Protein AF-0000000074124906 (afdb_homodimer)

Solvent-accessible surface area (backbone atoms only — not comparable to full-atom values): 36171 Å² total; per-residue (Å²): 140,87,78,86,84,86,84,77,91,94,83,90,84,84,79,72,79,90,70,75,90,71,77,74,90,73,78,71,85,74,73,76,68,73,76,69,72,68,72,68,65,70,66,69,68,59,75,64,69,74,79,54,49,73,33,48,33,34,33,42,28,46,48,58,81,84,43,56,68,44,54,49,46,40,61,74,26,43,55,65,46,53,48,77,84,44,32,47,65,31,39,38,28,36,50,30,90,56,56,68,69,59,51,49,51,49,50,54,52,29,71,74,65,67,37,62,42,75,36,64,91,33,62,69,47,80,83,37,41,29,59,50,51,46,52,50,35,31,48,42,58,74,45,38,47,49,50,32,37,36,43,31,36,62,34,40,43,47,42,46,50,58,54,53,47,46,52,68,71,39,40,88,79,52,67,43,71,34,26,39,36,22,31,57,47,29,57,46,67,62,40,79,59,72,97,62,40,47,88,79,71,67,59,45,59,34,42,40,45,18,39,32,63,29,31,36,36,33,16,40,54,48,36,42,54,44,41,76,41,46,88,58,33,54,78,45,58,51,40,33,55,30,48,21,38,60,49,56,27,39,60,59,47,74,42,70,34,62,34,38,32,21,51,101,57,53,41,55,36,51,64,75,47,42,33,40,16,80,39,50,70,67,51,42,49,50,29,42,51,27,30,74,74,71,69,30,46,36,92,63,71,41,77,70,52,60,21,46,63,70,38,82,89,47,49,24,75,66,15,64,58,65,35,89,87,29,92,135,86,82,84,79,70,85,84,84,86,78,90,86,78,94,80,87,93,80,75,86,77,77,70,89,71,75,74,85,77,74,79,74,72,80,68,74,69,71,69,63,72,66,69,69,59,77,63,68,74,77,53,51,72,33,46,34,35,33,41,28,46,49,58,79,82,44,56,68,45,56,49,45,40,61,74,26,44,55,64,47,54,47,77,84,44,32,48,65,30,40,39,28,35,50,30,92,55,55,68,69,58,52,50,51,49,50,53,51,30,73,72,65,68,36,62,42,74,37,62,90,32,60,70,46,78,84,37,40,28,59,50,49,45,51,50,36,31,49,42,58,73,46,39,48,50,50,31,37,36,43,31,35,62,35,40,44,46,41,47,50,58,54,50,47,47,51,67,71,38,38,87,78,51,66,42,70,32,27,40,37,23,31,57,48,29,58,46,67,62,40,77,58,71,98,62,41,45,88,80,70,69,57,46,59,33,42,40,44,17,38,30,61,29,32,38,34,33,16,40,54,47,37,42,55,43,40,76,42,46,89,59,32,54,79,47,57,50,40,32,56,30,48,20,39,60,49,56,26,40,60,58,47,74,42,70,34,63,35,37,33,20,52,101,56,51,43,56,36,51,66,73,47,41,31,39,16,81,38,51,69,66,51,41,50,51,29,42,52,28,29,74,73,70,68,30,45,36,91,63,70,41,78,71,50,60,22,45,62,69,39,82,90,47,49,23,74,67,14,64,58,64,34,90,88,29,92

Organism: Ciona intestinalis (NCBI:txid7719)

Structure (mmCIF, N/CA/C/O backbone):
data_AF-0000000074124906-model_v1
#
loop_
_entity.id
_entity.type
_entity.pdbx_description
1 polymer Hexosyltransferase
#
loop_
_atom_site.group_PDB
_atom_site.id
_atom_site.type_symbol
_atom_site.label_atom_id
_atom_site.label_alt_id
_atom_site.label_comp_id
_atom_site.label_asym_id
_atom_site.label_entity_id
_atom_site.label_seq_id
_atom_site.pdbx_PDB_ins_code
_atom_site.Cartn_x
_atom_site.Cartn_y
_atom_site.Cartn_z
_atom_site.occupancy
_atom_site.B_iso_or_equiv
_atom_site.auth_seq_id
_atom_site.auth_comp_id
_atom_site.auth_asym_id
_atom_site.auth_atom_id
_atom_site.pdbx_PDB_model_num
ATOM 1 N N . MET A 1 1 ? -68.688 7.5 -0.912 1 20.42 1 MET A N 1
AT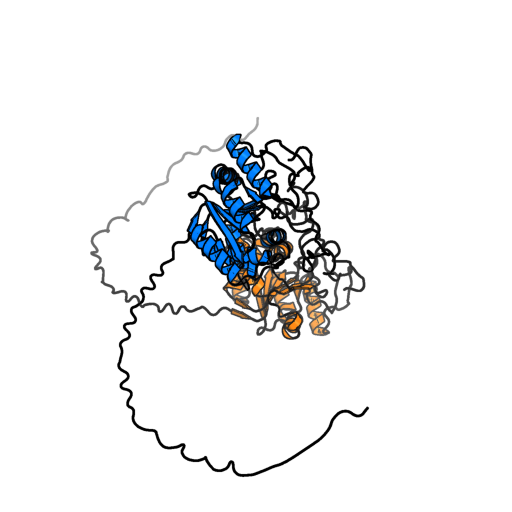OM 2 C CA . MET A 1 1 ? -69.25 8.539 -1.762 1 20.42 1 MET A CA 1
ATOM 3 C C . MET A 1 1 ? -68.312 8.898 -2.902 1 20.42 1 MET A C 1
ATOM 5 O O . MET A 1 1 ? -67.125 9.156 -2.678 1 20.42 1 MET A O 1
ATOM 9 N N . LEU A 1 2 ? -68.812 8.727 -4.062 1 21.31 2 LEU A N 1
ATOM 10 C CA . LEU A 1 2 ? -68.875 8.328 -5.461 1 21.31 2 LEU A CA 1
ATOM 11 C C . LEU A 1 2 ? -68.312 9.414 -6.379 1 21.31 2 LEU A C 1
ATOM 13 O O . LEU A 1 2 ? -68.938 10.484 -6.508 1 21.31 2 LEU A O 1
ATOM 17 N N . CYS A 1 3 ? -66.938 9.516 -6.348 1 18.94 3 CYS A N 1
ATOM 18 C CA . CYS A 1 3 ? -66 10.383 -7.035 1 18.94 3 CYS A CA 1
ATOM 19 C C . CYS A 1 3 ? -66.375 10.602 -8.484 1 18.94 3 CYS A C 1
ATOM 21 O O . CYS A 1 3 ? -66.875 9.68 -9.141 1 18.94 3 CYS A O 1
ATOM 23 N N . LYS A 1 4 ? -66 11.797 -8.844 1 18.3 4 LYS A N 1
ATOM 24 C CA . LYS A 1 4 ? -66.188 12.719 -9.961 1 18.3 4 LYS A CA 1
ATOM 25 C C . LYS A 1 4 ? -65.938 12.016 -11.297 1 18.3 4 LYS A C 1
ATOM 27 O O . LYS A 1 4 ? -65 11.227 -11.453 1 18.3 4 LYS A O 1
ATOM 32 N N . ARG A 1 5 ? -66.5 12.539 -12.281 1 16.42 5 ARG A N 1
ATOM 33 C CA . ARG A 1 5 ? -67.312 12.422 -13.492 1 16.42 5 ARG A CA 1
ATOM 34 C C . ARG A 1 5 ? -66.438 12.094 -14.703 1 16.42 5 ARG A C 1
ATOM 36 O O . ARG A 1 5 ? -65.188 12.273 -14.664 1 16.42 5 ARG A O 1
ATOM 43 N N . ARG A 1 6 ? -66.875 12.586 -15.82 1 16.3 6 ARG A N 1
ATOM 44 C CA . ARG A 1 6 ? -67.375 12.07 -17.078 1 16.3 6 ARG A CA 1
ATOM 45 C C . ARG A 1 6 ? -66.312 12.164 -18.172 1 16.3 6 ARG A C 1
ATOM 47 O O . ARG A 1 6 ? -65.375 12.984 -18.094 1 16.3 6 ARG A O 1
ATOM 54 N N . LEU A 1 7 ? -66.562 11.789 -19.375 1 16.41 7 LEU A N 1
ATOM 55 C CA . LEU A 1 7 ? -66.312 10.922 -20.516 1 16.41 7 LEU A CA 1
ATOM 56 C C . LEU A 1 7 ? -65.562 11.695 -21.609 1 16.41 7 LEU A C 1
ATOM 58 O O . LEU A 1 7 ? -65.375 12.898 -21.484 1 16.41 7 LEU A O 1
ATOM 62 N N . LYS A 1 8 ? -66.188 11.812 -22.734 1 17.44 8 LYS A N 1
ATOM 63 C CA . LYS A 1 8 ? -65.812 11.469 -24.109 1 17.44 8 LYS A CA 1
ATOM 64 C C . LYS A 1 8 ? -65.25 12.672 -24.828 1 17.44 8 LYS A C 1
ATOM 66 O O . LYS A 1 8 ? -64.25 12.547 -25.547 1 17.44 8 LYS A O 1
ATOM 71 N N . ALA A 1 9 ? -65.812 13.984 -25.453 1 16.67 9 ALA A N 1
ATOM 72 C CA . ALA A 1 9 ? -66.312 13.711 -26.797 1 16.67 9 ALA A CA 1
ATOM 73 C C . ALA A 1 9 ? -65.25 13.953 -27.844 1 16.67 9 ALA A C 1
ATOM 75 O O . ALA A 1 9 ? -64.188 14.562 -27.531 1 16.67 9 ALA A O 1
ATOM 76 N N . VAL A 1 10 ? -65.438 14.883 -29.062 1 17.48 10 VAL A N 1
ATOM 77 C CA . VAL A 1 10 ? -65.688 14.648 -30.484 1 17.48 10 VAL A CA 1
ATOM 78 C C . VAL A 1 10 ? -64.438 14.961 -31.297 1 17.48 10 VAL A C 1
ATOM 80 O O . VAL A 1 10 ? -63.594 15.742 -30.875 1 17.48 10 VAL A O 1
ATOM 83 N N . LEU A 1 11 ? -64.375 14.688 -32.781 1 17.28 11 LEU A N 1
ATOM 84 C CA . LEU A 1 11 ? -63.812 14.016 -33.969 1 17.28 11 LEU A CA 1
ATOM 85 C C . LEU A 1 11 ? -62.969 14.953 -34.812 1 17.28 11 LEU A C 1
ATOM 87 O O . LEU A 1 11 ? -61.906 14.555 -35.312 1 17.28 11 LEU A O 1
ATOM 91 N N . ASN A 1 12 ? -63.438 16.266 -35.25 1 16.58 12 ASN A N 1
ATOM 92 C CA . ASN A 1 12 ? -63.594 16.344 -36.688 1 16.58 12 ASN A CA 1
ATOM 93 C C . ASN A 1 12 ? -62.25 16.594 -37.375 1 16.58 12 ASN A C 1
ATOM 95 O O . ASN A 1 12 ? -61.281 16.984 -36.75 1 16.58 12 ASN A O 1
ATOM 99 N N . THR A 1 13 ? -62.188 17.484 -38.656 1 16.84 13 THR A N 1
ATOM 100 C CA . THR A 1 13 ? -62.062 17.359 -40.125 1 16.84 13 THR A CA 1
ATOM 101 C C . THR A 1 13 ? -60.656 17.781 -40.562 1 16.84 13 THR A C 1
ATOM 103 O O . THR A 1 13 ? -60 17.094 -41.344 1 16.84 13 THR A O 1
ATOM 106 N N . ARG A 1 14 ? -60.25 19.141 -40.781 1 17.38 14 ARG A N 1
ATOM 107 C CA . ARG A 1 14 ? -59.906 19.75 -42.062 1 17.38 14 ARG A CA 1
ATOM 108 C C . ARG A 1 14 ? -58.406 19.812 -42.25 1 17.38 14 ARG A C 1
ATOM 110 O O . ARG A 1 14 ? -57.812 20.891 -42.219 1 17.38 14 ARG A O 1
ATOM 117 N N . VAL A 1 15 ? -57.562 19.016 -41.594 1 20.28 15 VAL A N 1
ATOM 118 C CA . VAL A 1 15 ? -56.156 19.375 -41.469 1 20.28 15 VAL A CA 1
ATOM 119 C C . VAL A 1 15 ? -55.406 19.047 -42.75 1 20.28 15 VAL A C 1
ATOM 121 O O . VAL A 1 15 ? -54.188 18.844 -42.719 1 20.28 15 VAL A O 1
ATOM 124 N N . PHE A 1 16 ? -56.094 19.016 -43.906 1 18.08 16 PHE A N 1
ATOM 125 C CA . PHE A 1 16 ? -55.531 18.219 -45 1 18.08 16 PHE A CA 1
ATOM 126 C C . PHE A 1 16 ? -54.156 18.703 -45.375 1 18.08 16 PHE A C 1
ATOM 128 O O . PHE A 1 16 ? -53.219 17.922 -45.438 1 18.08 16 PHE A O 1
ATOM 135 N N . LYS A 1 17 ? -54 19.594 -46.531 1 17.95 17 LYS A N 1
ATOM 136 C CA . LYS A 1 17 ? -53.406 19.359 -47.844 1 17.95 17 LYS A CA 1
ATOM 137 C C . LYS A 1 17 ? -51.969 19.875 -47.906 1 17.95 17 LYS A C 1
ATOM 139 O O . LYS A 1 17 ? -51.375 19.953 -48.969 1 17.95 17 LYS A O 1
ATOM 144 N N . LEU A 1 18 ? -51.312 20.375 -46.812 1 20.62 18 LEU A N 1
ATOM 145 C CA . LEU A 1 18 ? -50.25 21.328 -47.125 1 20.62 18 LEU A CA 1
ATOM 146 C C . LEU A 1 18 ? -49.031 20.625 -47.688 1 20.62 18 LEU A C 1
ATOM 148 O O . LEU A 1 18 ? -48.062 20.359 -46.938 1 20.62 18 LEU A O 1
ATOM 152 N N . VAL A 1 19 ? -49.188 19.578 -48.562 1 20.02 19 VAL A N 1
ATOM 153 C CA . VAL A 1 19 ? -48.125 18.625 -48.875 1 20.02 19 VAL A CA 1
ATOM 154 C C . VAL A 1 19 ? -46.969 19.344 -49.531 1 20.02 19 VAL A C 1
ATOM 156 O O . VAL A 1 19 ? -45.812 19.109 -49.156 1 20.02 19 VAL A O 1
ATOM 159 N N . THR A 1 20 ? -47.156 20.016 -50.719 1 20.14 20 THR A N 1
ATOM 160 C CA . THR A 1 20 ? -46.406 19.594 -51.906 1 20.14 20 THR A CA 1
ATOM 161 C C . THR A 1 20 ? -45.062 20.297 -51.969 1 20.14 20 THR A C 1
ATOM 163 O O . THR A 1 20 ? -44.125 19.812 -52.656 1 20.14 20 THR A O 1
ATOM 166 N N . ALA A 1 21 ? -44.844 21.562 -51.531 1 21.53 21 ALA A N 1
ATOM 167 C CA . ALA A 1 21 ? -44 22.438 -52.375 1 21.53 21 ALA A CA 1
ATOM 168 C C . ALA A 1 21 ? -42.531 22.141 -52.125 1 21.53 21 ALA A C 1
ATOM 170 O O . ALA A 1 21 ? -41.906 22.703 -51.25 1 21.53 21 ALA A O 1
ATOM 171 N N . VAL A 1 22 ? -42 20.891 -52.031 1 22.55 22 VAL A N 1
ATOM 172 C CA . VAL A 1 22 ? -40.688 20.547 -51.5 1 22.55 22 VAL A CA 1
ATOM 173 C C . VAL A 1 22 ? -39.625 20.984 -52.531 1 22.55 22 VAL A C 1
ATOM 175 O O . VAL A 1 22 ? -38.469 21.219 -52.156 1 22.55 22 VAL A O 1
ATOM 178 N N . LEU A 1 23 ? -39.906 21 -53.875 1 21.53 23 LEU A N 1
ATOM 179 C CA . LEU A 1 23 ? -38.875 20.359 -54.656 1 21.53 23 LEU A CA 1
ATOM 180 C C . LEU A 1 23 ? -37.656 21.266 -54.812 1 21.53 23 LEU A C 1
ATOM 182 O O . LEU A 1 23 ? -36.531 20.797 -54.688 1 21.53 23 LEU A O 1
ATOM 186 N N . LEU A 1 24 ? -37.781 22.5 -55.438 1 21.61 24 LEU A N 1
ATOM 187 C CA . LEU A 1 24 ? -36.969 22.766 -56.594 1 21.61 24 LEU A CA 1
ATOM 188 C C . LEU A 1 24 ? -35.594 23.297 -56.188 1 21.61 24 LEU A C 1
ATOM 190 O O . LEU A 1 24 ? -34.688 23.391 -57 1 21.61 24 LEU A O 1
ATOM 194 N N . PHE A 1 25 ? -35.406 23.969 -55.031 1 23.41 25 PHE A N 1
ATOM 195 C CA . PHE A 1 25 ? -34.469 25.078 -55.125 1 23.41 25 PHE A CA 1
ATOM 196 C C . PHE A 1 25 ? -33.031 24.578 -55.125 1 23.41 25 PHE A C 1
ATOM 198 O O . PHE A 1 25 ? -32.469 24.281 -54.094 1 23.41 25 PHE A O 1
ATOM 205 N N . ILE A 1 26 ? -32.562 23.734 -56.094 1 24.17 26 ILE A N 1
ATOM 206 C CA . ILE A 1 26 ? -31.312 23 -56.188 1 24.17 26 ILE A CA 1
ATOM 207 C C . ILE A 1 26 ? -30.141 23.969 -56.281 1 24.17 26 ILE A C 1
ATOM 209 O O . ILE A 1 26 ? -29.062 23.703 -55.781 1 24.17 26 ILE A O 1
ATOM 213 N N . CYS A 1 27 ? -30.375 25.062 -57.125 1 21.28 27 CYS A N 1
ATOM 214 C CA . CYS A 1 27 ? -29.281 25.219 -58.062 1 21.28 27 CYS A CA 1
ATOM 215 C C . CYS A 1 27 ? -27.984 25.625 -57.375 1 21.28 27 CYS A C 1
ATOM 217 O O . CYS A 1 27 ? -26.953 24.969 -57.531 1 21.28 27 CYS A O 1
ATOM 219 N N . CYS A 1 28 ? -27.312 26.766 -57.938 1 24.17 28 CYS A N 1
ATOM 220 C CA . CYS A 1 28 ? -25.984 27.016 -58.5 1 24.17 28 CYS A CA 1
ATOM 221 C C . CYS A 1 28 ? -25.062 27.609 -57.438 1 24.17 28 CYS A C 1
ATOM 223 O O . CYS A 1 28 ? -24 28.125 -57.781 1 24.17 28 CYS A O 1
ATOM 225 N N . VAL A 1 29 ? -25.453 27.875 -56.25 1 26.53 29 VAL A N 1
ATOM 226 C CA . VAL A 1 29 ? -24.625 28.875 -55.594 1 26.53 29 VAL A CA 1
ATOM 227 C C . VAL A 1 29 ? -23.188 28.375 -55.438 1 26.53 29 VAL A C 1
ATOM 229 O O . VAL A 1 29 ? -22.953 27.375 -54.75 1 26.53 29 VAL A O 1
ATOM 232 N N . THR A 1 30 ? -22.375 28.531 -56.594 1 26.19 30 THR A N 1
ATOM 233 C CA . THR A 1 30 ? -20.953 28.281 -56.656 1 26.19 30 THR A CA 1
ATOM 234 C C . THR A 1 30 ? -20.219 29 -55.531 1 26.19 30 THR A C 1
ATOM 236 O O . THR A 1 30 ? -20.188 30.234 -55.469 1 26.19 30 THR A O 1
ATOM 239 N N . VAL A 1 31 ? -20.375 28.562 -54.281 1 27.56 31 VAL A N 1
ATOM 240 C CA . VAL A 1 31 ? -19.719 29.141 -53.125 1 27.56 31 VAL A CA 1
ATOM 241 C C . VAL A 1 31 ? -18.219 29.234 -53.344 1 27.56 31 VAL A C 1
ATOM 243 O O . VAL A 1 31 ? -17.547 28.219 -53.562 1 27.56 31 VAL A O 1
ATOM 246 N N . MET A 1 32 ? -17.859 30.375 -54.125 1 28.25 32 MET A N 1
ATOM 247 C CA . MET A 1 32 ? -16.453 30.766 -54.156 1 28.25 32 MET A CA 1
ATOM 248 C C . MET A 1 32 ? -15.82 30.641 -52.75 1 28.25 32 MET A C 1
ATOM 250 O O . MET A 1 32 ? -16.266 31.297 -51.812 1 28.25 32 MET A O 1
ATOM 254 N N . LEU A 1 33 ? -15.516 29.469 -52.344 1 29.88 33 LEU A N 1
ATOM 255 C CA . LEU A 1 33 ? -14.797 29.219 -51.094 1 29.88 33 LEU A CA 1
ATOM 256 C C . LEU A 1 33 ? -13.469 29.969 -51.094 1 29.88 33 LEU A C 1
ATOM 258 O O . LEU A 1 33 ? -12.641 29.812 -51.969 1 29.88 33 LEU A O 1
ATOM 262 N N . PRO A 1 34 ? -13.586 31.359 -50.812 1 32.06 34 PRO A N 1
ATOM 263 C CA . PRO A 1 34 ? -12.289 32.031 -50.719 1 32.06 34 PRO A CA 1
ATOM 264 C C . PRO A 1 34 ? -11.266 31.203 -49.938 1 32.06 34 PRO A C 1
ATOM 266 O O . PRO A 1 34 ? -11.648 30.406 -49.062 1 32.06 34 PRO A O 1
ATOM 269 N N . ASN A 1 35 ? -10.266 30.766 -50.688 1 31.56 35 ASN A N 1
ATOM 270 C CA . ASN A 1 35 ? -9.055 30.125 -50.188 1 31.56 35 ASN A CA 1
ATOM 271 C C . ASN A 1 35 ? -8.477 30.906 -49 1 31.56 35 ASN A C 1
ATOM 273 O O . ASN A 1 35 ? -7.793 31.906 -49.188 1 31.56 35 ASN A O 1
ATOM 277 N N . ASN A 1 36 ? -9.391 31.375 -48.094 1 30.66 36 ASN A N 1
ATOM 278 C CA . ASN A 1 36 ? -8.695 32.031 -47 1 30.66 36 ASN A CA 1
ATOM 279 C C . ASN A 1 36 ? -7.57 31.141 -46.469 1 30.66 36 ASN A C 1
ATOM 281 O O . ASN A 1 36 ? -7.816 30.031 -46 1 30.66 36 ASN A O 1
ATOM 285 N N . GLU A 1 37 ? -6.441 31.25 -47.188 1 31.09 37 GLU A N 1
ATOM 286 C CA . GLU A 1 37 ? -5.207 30.734 -46.594 1 31.09 37 GLU A CA 1
ATOM 287 C C . GLU A 1 37 ? -5.133 31.078 -45.125 1 31.09 37 GLU A C 1
ATOM 289 O O . GLU A 1 37 ? -5.074 32.25 -44.75 1 31.09 37 GLU A O 1
ATOM 294 N N . THR A 1 38 ? -6.043 30.406 -44.375 1 28.78 38 THR A N 1
ATOM 295 C CA . THR A 1 38 ? -5.816 30.562 -42.938 1 28.78 38 THR A CA 1
ATOM 296 C C . THR A 1 38 ? -4.348 30.359 -42.594 1 28.78 38 THR A C 1
ATOM 298 O O . THR A 1 38 ? -3.783 29.297 -42.906 1 28.78 38 THR A O 1
ATOM 301 N N . ASN A 1 39 ? -3.646 31.422 -42.875 1 33.28 39 ASN A N 1
ATOM 302 C CA . ASN A 1 39 ? -2.354 31.453 -42.188 1 33.28 39 ASN A CA 1
ATOM 303 C C . ASN A 1 39 ? -2.432 30.844 -40.812 1 33.28 39 ASN A C 1
ATOM 305 O O . ASN A 1 39 ? -3.078 31.391 -39.906 1 33.28 39 ASN A O 1
ATOM 309 N N . VAL A 1 40 ? -2.541 29.531 -40.844 1 29.02 40 VAL A N 1
ATOM 310 C CA . VAL A 1 40 ? -2.299 28.875 -39.562 1 29.02 40 VAL A CA 1
ATOM 311 C C . VAL A 1 40 ? -1.037 29.453 -38.906 1 29.02 40 VAL A C 1
ATOM 313 O O . VAL A 1 40 ? 0.067 29.281 -39.438 1 29.02 40 VAL A O 1
ATOM 316 N N . THR A 1 41 ? -1.164 30.719 -38.594 1 27.19 41 THR A N 1
ATOM 317 C CA . THR A 1 41 ? -0.076 31.047 -37.688 1 27.19 41 THR A CA 1
ATOM 318 C C . THR A 1 41 ? 0.241 29.875 -36.75 1 27.19 41 THR A C 1
ATOM 320 O O . THR A 1 41 ? -0.639 29.375 -36.062 1 27.19 41 THR A O 1
ATOM 323 N N . LYS A 1 42 ? 1.11 29.062 -37.219 1 30.14 42 LYS A N 1
ATOM 324 C CA . LYS A 1 42 ? 1.783 28.188 -36.281 1 30.14 42 LYS A CA 1
ATOM 325 C C . LYS A 1 42 ? 1.904 28.875 -34.906 1 30.14 42 LYS A C 1
ATOM 327 O O . LYS A 1 42 ? 2.662 29.828 -34.75 1 30.14 42 LYS A O 1
ATOM 332 N N . SER A 1 43 ? 0.645 29.078 -34.375 1 29.88 43 SER A N 1
ATOM 333 C CA . SER A 1 43 ? 0.897 29.344 -32.938 1 29.88 43 SER A CA 1
ATOM 334 C C . SER A 1 43 ? 2.107 28.562 -32.438 1 29.88 43 SER A C 1
ATOM 336 O O . SER A 1 43 ? 2.188 27.344 -32.625 1 29.88 43 SER A O 1
ATOM 338 N N . ASN A 1 44 ? 3.238 29.062 -32.719 1 34.22 44 ASN A N 1
ATOM 339 C CA . ASN A 1 44 ? 4.352 28.625 -31.875 1 34.22 44 ASN A CA 1
ATOM 340 C C . ASN A 1 44 ? 3.869 28.125 -30.516 1 34.22 44 ASN A C 1
ATOM 342 O O . ASN A 1 44 ? 3.391 28.906 -29.703 1 34.22 44 ASN A O 1
ATOM 346 N N . ILE A 1 45 ? 3.094 27.047 -30.578 1 34.38 45 ILE A N 1
ATOM 347 C CA . ILE A 1 45 ? 3.037 26.328 -29.312 1 34.38 45 ILE A CA 1
ATOM 348 C C . ILE A 1 45 ? 4.402 26.391 -28.625 1 34.38 45 ILE A C 1
ATOM 350 O O . ILE A 1 45 ? 5.316 25.656 -28.984 1 34.38 45 ILE A O 1
ATOM 354 N N . ASP A 1 46 ? 5.008 27.547 -28.766 1 37.62 46 ASP A N 1
ATOM 355 C CA . ASP A 1 46 ? 6.012 27.594 -27.703 1 37.62 46 ASP A CA 1
ATOM 356 C C . ASP A 1 46 ? 5.582 26.766 -26.5 1 37.62 46 ASP A C 1
ATOM 358 O O . ASP A 1 46 ? 4.535 27.031 -25.891 1 37.62 46 ASP A O 1
ATOM 362 N N . GLY A 1 47 ? 5.594 25.453 -26.656 1 39.94 47 GLY A N 1
ATOM 363 C CA . GLY A 1 47 ? 5.57 24.625 -25.469 1 39.94 47 GLY A CA 1
ATOM 364 C C . GLY A 1 47 ? 5.922 25.375 -24.203 1 39.94 47 GLY A C 1
ATOM 365 O O . GLY A 1 47 ? 7.082 25.391 -23.781 1 39.94 47 GLY A O 1
ATOM 366 N N . LYS A 1 48 ? 5.555 26.547 -24.172 1 39.97 48 LYS A N 1
ATOM 367 C CA . LYS A 1 48 ? 5.754 27.312 -22.938 1 39.97 48 LYS A CA 1
ATOM 368 C C . LYS A 1 48 ? 5.629 26.422 -21.703 1 39.97 48 LYS A C 1
ATOM 370 O O . LYS A 1 48 ? 4.531 25.969 -21.375 1 39.97 48 LYS A O 1
ATOM 375 N N . THR A 1 49 ? 6.371 25.484 -21.484 1 48.88 49 THR A N 1
ATOM 376 C CA . THR A 1 49 ? 6.539 24.891 -20.156 1 48.88 49 THR A CA 1
ATOM 377 C C . THR A 1 49 ? 6.25 25.922 -19.062 1 48.88 49 THR A C 1
ATOM 379 O O . THR A 1 49 ? 7.02 26.875 -18.891 1 48.88 49 THR A O 1
ATOM 382 N N . GLU A 1 50 ? 5.082 26.5 -18.984 1 56.78 50 GLU A N 1
ATOM 383 C CA . GLU A 1 50 ? 4.746 27.359 -17.859 1 56.78 50 GLU A CA 1
ATOM 384 C C . GLU A 1 50 ? 5.547 26.984 -16.625 1 56.78 50 GLU A C 1
ATOM 386 O O . GLU A 1 50 ? 5.605 25.812 -16.25 1 56.78 50 GLU A O 1
ATOM 391 N N . SER A 1 51 ? 6.547 27.719 -16.25 1 75.75 51 SER A N 1
ATOM 392 C CA . SER A 1 51 ? 7.508 27.531 -15.156 1 75.75 51 SER A CA 1
ATOM 393 C C . SER A 1 51 ? 6.801 27.203 -13.852 1 75.75 51 SER A C 1
ATOM 395 O O . SER A 1 51 ? 5.875 27.906 -13.438 1 75.75 51 SER A O 1
ATOM 397 N N . LYS A 1 52 ? 6.777 26.016 -13.305 1 87.5 52 LYS A N 1
ATOM 398 C CA . LYS A 1 52 ? 6.246 25.594 -12.016 1 87.5 52 LYS A CA 1
ATOM 399 C C . LYS A 1 52 ? 6.758 26.5 -10.891 1 87.5 52 LYS A C 1
ATOM 401 O O . LYS A 1 52 ? 7.883 27 -10.953 1 87.5 52 LYS A O 1
ATOM 406 N N . LEU A 1 53 ? 5.797 26.875 -10.055 1 92.94 53 LEU A N 1
ATOM 407 C CA . LEU A 1 53 ? 6.227 27.484 -8.797 1 92.94 53 LEU A CA 1
ATOM 408 C C . LEU A 1 53 ? 7.301 26.641 -8.125 1 92.94 53 LEU A C 1
ATOM 410 O O . LEU A 1 53 ? 7.234 25.422 -8.148 1 92.94 53 LEU A O 1
ATOM 414 N N . LYS A 1 54 ? 8.398 27.344 -7.629 1 96.88 54 LYS A N 1
ATOM 415 C CA . LYS A 1 54 ? 9.477 26.625 -6.949 1 96.88 54 LYS A CA 1
ATOM 416 C C . LYS A 1 54 ? 9.547 27.016 -5.477 1 96.88 54 LYS A C 1
ATOM 418 O O . LYS A 1 54 ? 9.453 28.203 -5.141 1 96.88 54 LYS A O 1
ATOM 423 N N . THR A 1 55 ? 9.672 26.109 -4.605 1 98.12 55 THR A N 1
ATOM 424 C CA . THR A 1 55 ? 9.836 26.359 -3.176 1 98.12 55 THR A CA 1
ATOM 425 C C . THR A 1 55 ? 10.492 25.156 -2.496 1 98.12 55 THR A C 1
ATOM 427 O O . THR A 1 55 ? 10.508 24.062 -3.049 1 98.12 55 THR A O 1
ATOM 430 N N . PHE A 1 56 ? 11.133 25.406 -1.433 1 98.19 56 PHE A N 1
ATOM 431 C CA . PHE A 1 56 ? 11.734 24.312 -0.664 1 98.19 56 PHE A CA 1
ATOM 432 C C . PHE A 1 56 ? 10.68 23.562 0.123 1 98.19 56 PHE A C 1
ATOM 434 O O . PHE A 1 56 ? 10.562 22.344 -0.004 1 98.19 56 PHE A O 1
ATOM 441 N N . LEU A 1 57 ? 9.883 24.234 0.878 1 98.62 57 LEU A N 1
ATOM 442 C CA . LEU A 1 57 ? 8.797 23.672 1.673 1 98.62 57 LEU A CA 1
ATOM 443 C C . LEU A 1 57 ? 7.449 24.219 1.214 1 98.62 57 LEU A C 1
ATOM 445 O O . LEU A 1 57 ? 7.195 25.422 1.313 1 98.62 57 LEU A O 1
ATOM 449 N N . LEU A 1 58 ? 6.633 23.359 0.662 1 98.81 58 LEU A N 1
ATOM 450 C CA . LEU A 1 58 ? 5.254 23.703 0.318 1 98.81 58 LEU A CA 1
ATOM 451 C C . LEU A 1 58 ? 4.316 23.391 1.481 1 98.81 58 LEU A C 1
ATOM 453 O O . LEU A 1 58 ? 4.371 22.297 2.061 1 98.81 58 LEU A O 1
ATOM 457 N N . ILE A 1 59 ? 3.496 24.375 1.878 1 98.88 59 ILE A N 1
ATOM 458 C CA . ILE A 1 59 ? 2.604 24.203 3.021 1 98.88 59 ILE A CA 1
ATOM 459 C C . ILE A 1 59 ? 1.151 24.219 2.551 1 98.88 59 ILE A C 1
ATOM 461 O O . ILE A 1 59 ? 0.69 25.219 1.983 1 98.88 59 ILE A O 1
ATOM 465 N N . PHE A 1 60 ? 0.478 23.125 2.727 1 98.88 60 PHE A N 1
ATOM 466 C CA . PHE A 1 60 ? -0.953 23.062 2.451 1 98.88 60 PHE A CA 1
ATOM 467 C C . PHE A 1 60 ? -1.752 23.016 3.748 1 98.88 60 PHE A C 1
ATOM 469 O O . PHE A 1 60 ? -1.501 22.172 4.613 1 98.88 60 PHE A O 1
ATOM 476 N N . ILE A 1 61 ? -2.662 23.906 3.855 1 98.88 61 ILE A N 1
ATOM 477 C CA . ILE A 1 61 ? -3.541 23.969 5.02 1 98.88 61 ILE A CA 1
ATOM 478 C C . ILE A 1 61 ? -4.969 23.609 4.605 1 98.88 61 ILE A C 1
ATOM 480 O O . ILE A 1 61 ? -5.605 24.344 3.852 1 98.88 61 ILE A O 1
ATOM 484 N N . MET A 1 62 ? -5.445 22.516 5.102 1 98 62 MET A N 1
ATOM 485 C CA . MET A 1 62 ? -6.824 22.109 4.824 1 98 62 MET A CA 1
ATOM 486 C C . MET A 1 62 ? -7.801 22.953 5.645 1 98 62 MET A C 1
ATOM 488 O O . MET A 1 62 ? -7.711 23 6.871 1 98 62 MET A O 1
ATOM 492 N N . THR A 1 63 ? -8.719 23.594 4.988 1 97.94 63 THR A N 1
ATOM 493 C CA . THR A 1 63 ? -9.703 24.453 5.652 1 97.94 63 THR A CA 1
ATOM 494 C C . THR A 1 63 ? -11.031 24.438 4.891 1 97.94 63 THR A C 1
ATOM 496 O O . THR A 1 63 ? -11.133 23.828 3.826 1 97.94 63 THR A O 1
ATOM 499 N N . GLY A 1 64 ? -12.07 24.938 5.527 1 96.88 64 GLY A N 1
ATOM 500 C CA . GLY A 1 64 ? -13.383 25.031 4.906 1 96.88 64 GLY A CA 1
ATOM 501 C C . GLY A 1 64 ? -13.68 26.391 4.328 1 96.88 64 GLY A C 1
ATOM 502 O O . GLY A 1 64 ? -13.016 27.375 4.668 1 96.88 64 GLY A O 1
ATOM 503 N N . PRO A 1 65 ? -14.703 26.438 3.484 1 97.19 65 PRO A N 1
ATOM 504 C CA . PRO A 1 65 ? -15.023 27.703 2.814 1 97.19 65 PRO A CA 1
ATOM 505 C C . PRO A 1 65 ? -15.492 28.781 3.787 1 97.19 65 PRO A C 1
ATOM 507 O O . PRO A 1 65 ? -15.273 29.969 3.551 1 97.19 65 PRO A O 1
ATOM 510 N N . LYS A 1 66 ? -16.016 28.438 4.863 1 96.38 66 LYS A N 1
ATOM 511 C CA . LYS A 1 66 ? -16.594 29.406 5.781 1 96.38 66 LYS A CA 1
ATOM 512 C C . LYS A 1 66 ? -15.648 29.703 6.934 1 96.38 66 LYS A C 1
ATOM 514 O O . LYS A 1 66 ? -16 30.438 7.859 1 96.38 66 LYS A O 1
ATOM 519 N N . ASN A 1 67 ? -14.469 29.156 6.871 1 97.44 67 ASN A N 1
ATOM 520 C CA . ASN A 1 67 ? -13.539 29.312 7.98 1 97.44 67 ASN A CA 1
ATOM 521 C C . ASN A 1 67 ? -12.562 30.469 7.73 1 97.44 67 ASN A C 1
ATOM 523 O O . ASN A 1 67 ? -11.352 30.297 7.895 1 97.44 67 ASN A O 1
ATOM 527 N N . ASP A 1 68 ? -13.078 31.578 7.309 1 97.62 68 ASP A N 1
ATOM 528 C CA . ASP A 1 68 ? -12.234 32.75 7.047 1 97.62 68 ASP A CA 1
ATOM 529 C C . ASP A 1 68 ? -11.578 33.25 8.328 1 97.62 68 ASP A C 1
ATOM 531 O O . ASP A 1 68 ? -10.453 33.75 8.305 1 97.62 68 ASP A O 1
ATOM 535 N N . ASP A 1 69 ? -12.266 33.125 9.469 1 98.06 69 ASP A N 1
ATOM 536 C CA . ASP A 1 69 ? -11.703 33.531 10.75 1 98.06 69 ASP A CA 1
ATOM 537 C C . ASP A 1 69 ? -10.438 32.75 11.07 1 98.06 69 ASP A C 1
ATOM 539 O O . ASP A 1 69 ? -9.445 33.312 11.531 1 98.06 69 ASP A O 1
ATOM 543 N N . ARG A 1 70 ? -10.484 31.5 10.781 1 98.31 70 ARG A N 1
ATOM 544 C CA . ARG A 1 70 ? -9.328 30.656 11.031 1 98.31 70 ARG A CA 1
ATOM 545 C C . ARG A 1 70 ? -8.18 31 10.086 1 98.31 70 ARG A C 1
ATOM 547 O O . ARG A 1 70 ? -7.023 31.078 10.508 1 98.31 70 ARG A O 1
ATOM 554 N N . ARG A 1 71 ? -8.492 31.172 8.859 1 98.75 71 ARG A N 1
ATOM 555 C CA . ARG A 1 71 ? -7.465 31.516 7.887 1 98.75 71 ARG A CA 1
ATOM 556 C C . ARG A 1 71 ? -6.82 32.875 8.227 1 98.75 71 ARG A C 1
ATOM 558 O O . ARG A 1 71 ? -5.602 33 8.148 1 98.75 71 ARG A O 1
ATOM 565 N N . ASN A 1 72 ? -7.633 33.812 8.672 1 98.62 72 ASN A N 1
ATOM 566 C CA . ASN A 1 72 ? -7.094 35.094 9.102 1 98.62 72 ASN A CA 1
ATOM 567 C C . ASN A 1 72 ? -6.199 34.938 10.328 1 98.62 72 ASN A C 1
ATOM 569 O O . ASN A 1 72 ? -5.141 35.562 10.414 1 98.62 72 ASN A O 1
ATOM 573 N N . ALA A 1 73 ? -6.645 34.156 11.281 1 98.69 73 ALA A N 1
ATOM 574 C CA . ALA A 1 73 ? -5.844 33.906 12.477 1 98.69 73 ALA A CA 1
ATOM 575 C C . ALA A 1 73 ? -4.484 33.312 12.125 1 98.69 73 ALA A C 1
ATOM 577 O O . ALA A 1 73 ? -3.461 33.719 12.68 1 98.69 73 ALA A O 1
ATOM 578 N N . ILE A 1 74 ? -4.484 32.406 11.195 1 98.88 74 ILE A N 1
ATOM 579 C CA . ILE A 1 74 ? -3.258 31.75 10.758 1 98.88 74 ILE A CA 1
ATOM 580 C C . ILE A 1 74 ? -2.334 32.781 10.102 1 98.88 74 ILE A C 1
ATOM 582 O O . ILE A 1 74 ? -1.135 32.812 10.391 1 98.88 74 ILE A O 1
ATOM 586 N N . ARG A 1 75 ? -2.885 33.688 9.266 1 98.62 75 ARG A N 1
ATOM 587 C CA . ARG A 1 75 ? -2.119 34.75 8.609 1 98.62 75 ARG A CA 1
ATOM 588 C C . ARG A 1 75 ? -1.49 35.688 9.625 1 98.62 75 ARG A C 1
ATOM 590 O O . ARG A 1 75 ? -0.373 36.156 9.43 1 98.62 75 ARG A O 1
ATOM 597 N N . GLU A 1 76 ? -2.182 35.844 10.719 1 98.38 76 GLU A N 1
ATOM 598 C CA . GLU A 1 76 ? -1.764 36.844 11.703 1 98.38 76 GLU A CA 1
ATOM 599 C C . GLU A 1 76 ? -0.833 36.219 12.75 1 98.38 76 GLU A C 1
ATOM 601 O O . GLU A 1 76 ? -0.26 36.938 13.57 1 98.38 76 GLU A O 1
ATOM 606 N N . THR A 1 77 ? -0.725 34.938 12.68 1 98.5 77 THR A N 1
ATOM 607 C CA . THR A 1 77 ? 0.069 34.25 13.711 1 98.5 77 THR A CA 1
ATOM 608 C C . THR A 1 77 ? 1.222 33.469 13.086 1 98.5 77 THR A C 1
ATOM 610 O O . THR A 1 77 ? 2.207 34.062 12.633 1 98.5 77 THR A O 1
ATOM 613 N N . TRP A 1 78 ? 1.08 32.125 12.93 1 98.31 78 TRP A N 1
ATOM 614 C CA . TRP A 1 78 ? 2.26 31.297 12.734 1 98.31 78 TRP A CA 1
ATOM 615 C C . TRP A 1 78 ? 2.76 31.391 11.297 1 98.31 78 TRP A C 1
ATOM 617 O O . TRP A 1 78 ? 3.916 31.062 11.016 1 98.31 78 TRP A O 1
ATOM 627 N N . LEU A 1 79 ? 1.926 31.875 10.344 1 98.25 79 LEU A N 1
ATOM 628 C CA . LEU A 1 79 ? 2.418 32.062 8.984 1 98.25 79 LEU A CA 1
ATOM 629 C C . LEU A 1 79 ? 3.479 33.156 8.922 1 98.25 79 LEU A C 1
ATOM 631 O O . LEU A 1 79 ? 4.219 33.25 7.941 1 98.25 79 LEU A O 1
ATOM 635 N N . ASN A 1 80 ? 3.537 33.969 9.953 1 97.31 80 ASN A N 1
ATOM 636 C CA . ASN A 1 80 ? 4.559 35 10.016 1 97.31 80 ASN A CA 1
ATOM 637 C C . ASN A 1 80 ? 5.953 34.406 10.203 1 97.31 80 ASN A C 1
ATOM 639 O O . ASN A 1 80 ? 6.957 35.094 10.016 1 97.31 80 ASN A O 1
ATOM 643 N N . PHE A 1 81 ? 6.031 33.219 10.586 1 95.56 81 PHE A N 1
ATOM 644 C CA . PHE A 1 81 ? 7.316 32.531 10.734 1 95.56 81 PHE A CA 1
ATOM 645 C C . PHE A 1 81 ? 7.797 32 9.398 1 95.56 81 PHE A C 1
ATOM 647 O O . PHE A 1 81 ? 8.906 31.469 9.297 1 95.56 81 PHE A O 1
ATOM 654 N N . GLU A 1 82 ? 6.957 32.094 8.422 1 94.56 82 GLU A N 1
ATOM 655 C CA . GLU A 1 82 ? 7.301 31.641 7.078 1 94.56 82 GLU A CA 1
ATOM 656 C C . GLU A 1 82 ? 8.305 32.562 6.418 1 94.56 82 GLU A C 1
ATOM 658 O O . GLU A 1 82 ? 8.133 33.781 6.453 1 94.56 82 GLU A O 1
ATOM 663 N N . ASN A 1 83 ? 9.383 32 5.914 1 93.5 83 ASN A N 1
ATOM 664 C CA . ASN A 1 83 ? 10.281 32.719 5.008 1 93.5 83 ASN A CA 1
ATOM 665 C C . ASN A 1 83 ? 9.914 32.469 3.547 1 93.5 83 ASN A C 1
ATOM 667 O O . ASN A 1 83 ? 10.047 31.328 3.053 1 93.5 83 ASN A O 1
ATOM 671 N N . LYS A 1 84 ? 9.609 33.469 2.828 1 89.38 84 LYS A N 1
ATOM 672 C CA . LYS A 1 84 ? 9.062 33.375 1.476 1 89.38 84 LYS A CA 1
ATOM 673 C C . LYS A 1 84 ? 10.086 32.75 0.52 1 89.38 84 LYS A C 1
ATOM 675 O O . LYS A 1 84 ? 9.719 32.188 -0.515 1 89.38 84 LYS A O 1
ATOM 680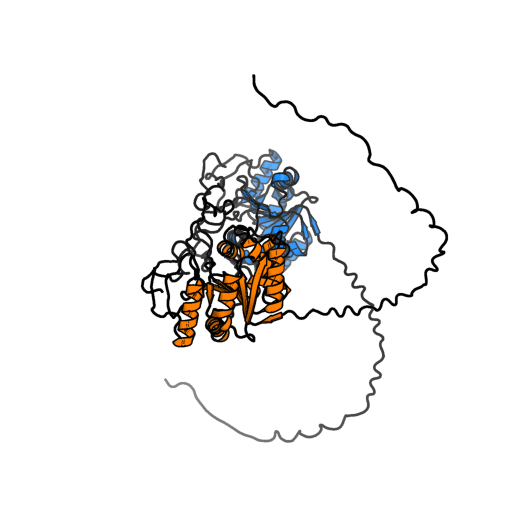 N N . ASP A 1 85 ? 11.289 32.781 0.901 1 91.75 85 ASP A N 1
ATOM 681 C CA . ASP A 1 85 ? 12.328 32.219 0.058 1 91.75 85 ASP A CA 1
ATOM 682 C C . ASP A 1 85 ? 12.375 30.703 0.21 1 91.75 85 ASP A C 1
ATOM 684 O O . ASP A 1 85 ? 12.852 30 -0.683 1 91.75 85 ASP A O 1
ATOM 688 N N . ASP A 1 86 ? 11.828 30.281 1.341 1 95.19 86 ASP A N 1
ATOM 689 C CA . ASP A 1 86 ? 12.008 28.859 1.647 1 95.19 86 ASP A CA 1
ATOM 690 C C . ASP A 1 86 ? 10.672 28.125 1.581 1 95.19 86 ASP A C 1
ATOM 692 O O . ASP A 1 86 ? 10.648 26.891 1.422 1 95.19 86 ASP A O 1
ATOM 696 N N . SER A 1 87 ? 9.625 28.859 1.734 1 97.56 87 SER A N 1
ATOM 697 C CA . SER A 1 87 ? 8.352 28.156 1.859 1 97.56 87 SER A CA 1
ATOM 698 C C . SER A 1 87 ? 7.223 28.938 1.189 1 97.56 87 SER A C 1
ATOM 700 O O . SER A 1 87 ? 7.332 30.156 0.994 1 97.56 87 SER A O 1
ATOM 702 N N . LYS A 1 88 ? 6.23 28.281 0.751 1 98 88 LYS A N 1
ATOM 703 C CA . LYS A 1 88 ? 5 28.812 0.181 1 98 88 LYS A CA 1
ATOM 704 C C . LYS A 1 88 ? 3.779 28.062 0.699 1 98 88 LYS A C 1
ATOM 706 O O . LYS A 1 88 ? 3.768 26.828 0.719 1 98 88 LYS A O 1
ATOM 711 N N . HIS A 1 89 ? 2.795 28.859 1.137 1 98.69 89 HIS A N 1
ATOM 712 C CA . HIS A 1 89 ? 1.611 28.219 1.7 1 98.69 89 HIS A CA 1
ATOM 713 C C . HIS A 1 89 ? 0.396 28.422 0.801 1 98.69 89 HIS A C 1
ATOM 715 O O . HIS A 1 89 ? 0.362 29.344 -0.008 1 98.69 89 HIS A O 1
ATOM 721 N N . PHE A 1 90 ? -0.515 27.484 0.87 1 98.81 90 PHE A N 1
ATOM 722 C CA . PHE A 1 90 ? -1.85 27.625 0.297 1 98.81 90 PHE A CA 1
ATOM 723 C C . PHE A 1 90 ? -2.906 27.094 1.257 1 98.81 90 PHE A C 1
ATOM 725 O O . PHE A 1 90 ? -2.703 26.062 1.902 1 98.81 90 PHE A O 1
ATOM 732 N N . PHE A 1 91 ? -3.994 27.844 1.365 1 98.88 91 PHE A N 1
ATOM 733 C CA . PHE A 1 91 ? -5.211 27.312 1.964 1 98.88 91 PHE A CA 1
ATOM 734 C C . PHE A 1 91 ? -6.02 26.531 0.938 1 98.88 91 PHE A C 1
ATOM 736 O O . PHE A 1 91 ? -6.375 27.062 -0.117 1 98.88 91 PHE A O 1
ATOM 743 N N . VAL A 1 92 ? -6.352 25.297 1.245 1 98.75 92 VAL A N 1
ATOM 744 C CA . VAL A 1 92 ? -7.02 24.422 0.287 1 98.75 92 VAL A CA 1
ATOM 745 C C . VAL A 1 92 ? -8.516 24.375 0.583 1 98.75 92 VAL A C 1
ATOM 747 O O . VAL A 1 92 ? -8.93 23.969 1.674 1 98.75 92 VAL A O 1
ATOM 750 N N . ILE A 1 93 ? -9.32 24.75 -0.454 1 98.38 93 ILE A N 1
ATOM 751 C CA . ILE A 1 93 ? -10.766 24.875 -0.253 1 98.38 93 ILE A CA 1
ATOM 752 C C . ILE A 1 93 ? -11.5 24.297 -1.463 1 98.38 93 ILE A C 1
ATOM 754 O O . ILE A 1 93 ? -11.164 24.609 -2.607 1 98.38 93 ILE A O 1
ATOM 758 N N . GLY A 1 94 ? -12.453 23.406 -1.211 1 97.88 94 GLY A N 1
ATOM 759 C CA . GLY A 1 94 ? -13.375 23 -2.258 1 97.88 94 GLY A CA 1
ATOM 760 C C . GLY A 1 94 ? -14.492 24.016 -2.49 1 97.88 94 GLY A C 1
ATOM 761 O O . GLY A 1 94 ? -15.07 24.531 -1.536 1 97.88 94 GLY A O 1
ATOM 762 N N . THR A 1 95 ? -14.852 24.281 -3.764 1 97.44 95 THR A N 1
ATOM 763 C CA . THR A 1 95 ? -15.805 25.344 -4.016 1 97.44 95 THR A CA 1
ATOM 764 C C . THR A 1 95 ? -17.031 24.812 -4.77 1 97.44 95 THR A C 1
ATOM 766 O O . THR A 1 95 ? -17.953 25.562 -5.062 1 97.44 95 THR A O 1
ATOM 769 N N . LYS A 1 96 ? -16.938 23.5 -5.027 1 96.44 96 LYS A N 1
ATOM 770 C CA . LYS A 1 96 ? -18.078 22.938 -5.742 1 96.44 96 LYS A CA 1
ATOM 771 C C . LYS A 1 96 ? -19.375 23.109 -4.945 1 96.44 96 LYS A C 1
ATOM 773 O O . LYS A 1 96 ? -19.391 22.875 -3.736 1 96.44 96 LYS A O 1
ATOM 778 N N . ASN A 1 97 ? -20.469 23.656 -5.578 1 95.5 97 ASN A N 1
ATOM 779 C CA . ASN A 1 97 ? -21.828 23.75 -5.07 1 95.5 97 ASN A CA 1
ATOM 780 C C . ASN A 1 97 ? -21.922 24.781 -3.945 1 95.5 97 ASN A C 1
ATOM 782 O O . ASN A 1 97 ? -22.844 24.734 -3.131 1 95.5 97 ASN A O 1
ATOM 786 N N . LEU A 1 98 ? -21.031 25.719 -3.83 1 96.12 98 LEU A N 1
ATOM 787 C CA . LEU A 1 98 ? -21.125 26.797 -2.842 1 96.12 98 LEU A CA 1
ATOM 788 C C . LEU A 1 98 ? -22.109 27.859 -3.293 1 96.12 98 LEU A C 1
ATOM 790 O O . LEU A 1 98 ? -22.219 28.141 -4.488 1 96.12 98 LEU A O 1
ATOM 794 N N . PRO A 1 99 ? -22.734 28.453 -2.332 1 96.69 99 PRO A N 1
ATOM 795 C CA . PRO A 1 99 ? -23.531 29.641 -2.678 1 96.69 99 PRO A CA 1
ATOM 796 C C . PRO A 1 99 ? -22.688 30.75 -3.287 1 96.69 99 PRO A C 1
ATOM 798 O O . PRO A 1 99 ? -21.516 30.906 -2.947 1 96.69 99 PRO A O 1
ATOM 801 N N . ILE A 1 100 ? -23.297 31.547 -4.102 1 96.44 100 ILE A N 1
ATOM 802 C CA . ILE A 1 100 ? -22.609 32.594 -4.867 1 96.44 100 ILE A CA 1
ATOM 803 C C . ILE A 1 100 ? -21.938 33.562 -3.912 1 96.44 100 ILE A C 1
ATOM 805 O O . ILE A 1 100 ? -20.844 34.062 -4.191 1 96.44 100 ILE A O 1
ATOM 809 N N . ASN A 1 101 ? -22.578 33.906 -2.824 1 97 101 ASN A N 1
ATOM 810 C CA . ASN A 1 101 ? -22.031 34.875 -1.883 1 97 101 ASN A CA 1
ATOM 811 C C . ASN A 1 101 ? -20.734 34.344 -1.249 1 97 101 ASN A C 1
ATOM 813 O O . ASN A 1 101 ? -19.797 35.125 -1.048 1 97 101 ASN A O 1
ATOM 817 N N . VAL A 1 102 ? -20.75 33.094 -0.96 1 97.31 102 VAL A N 1
ATOM 818 C CA . VAL A 1 102 ? -19.547 32.469 -0.375 1 97.31 102 VAL A CA 1
ATOM 819 C C . VAL A 1 102 ? -18.438 32.438 -1.408 1 97.31 102 VAL A C 1
ATOM 821 O O . VAL A 1 102 ? -17.281 32.75 -1.09 1 97.31 102 VAL A O 1
ATOM 824 N N . LYS A 1 103 ? -18.719 32.094 -2.598 1 97.19 103 LYS A N 1
ATOM 825 C CA . LYS A 1 103 ? -17.734 32.094 -3.682 1 97.19 103 LYS A CA 1
ATOM 826 C C . LYS A 1 103 ? -17.125 33.469 -3.881 1 97.19 103 LYS A C 1
ATOM 828 O O . LYS A 1 103 ? -15.914 33.594 -4.059 1 97.19 103 LYS A O 1
ATOM 833 N N . ASN A 1 104 ? -17.984 34.438 -3.854 1 97.12 104 ASN A N 1
ATOM 834 C CA . ASN A 1 104 ? -17.516 35.812 -4 1 97.12 104 ASN A CA 1
ATOM 835 C C . ASN A 1 104 ? -16.578 36.219 -2.871 1 97.12 104 ASN A C 1
ATOM 837 O O . ASN A 1 104 ? -15.555 36.875 -3.107 1 97.12 104 ASN A O 1
ATOM 841 N N . ASP A 1 105 ? -16.953 35.844 -1.651 1 97.75 105 ASP A N 1
ATOM 842 C CA . ASP A 1 105 ? -16.094 36.125 -0.508 1 97.75 105 ASP A CA 1
ATOM 843 C C . ASP A 1 105 ? -14.711 35.5 -0.686 1 97.75 105 ASP A C 1
ATOM 845 O O . ASP A 1 105 ? -13.695 36.125 -0.392 1 97.75 105 ASP A O 1
ATOM 849 N N . LEU A 1 106 ? -14.711 34.312 -1.147 1 98.31 106 LEU A N 1
ATOM 850 C CA . LEU A 1 106 ? -13.445 33.625 -1.369 1 98.31 106 LEU A CA 1
ATOM 851 C C . LEU A 1 106 ? -12.641 34.281 -2.471 1 98.31 106 LEU A C 1
ATOM 853 O O . LEU A 1 106 ? -11.414 34.375 -2.379 1 98.31 106 LEU A O 1
ATOM 857 N N . GLU A 1 107 ? -13.266 34.719 -3.477 1 97.25 107 GLU A N 1
ATOM 858 C CA . GLU A 1 107 ? -12.586 35.438 -4.562 1 97.25 107 GLU A CA 1
ATOM 859 C C . GLU A 1 107 ? -11.945 36.719 -4.066 1 97.25 107 GLU A C 1
ATOM 861 O O . GLU A 1 107 ? -10.805 37.031 -4.418 1 97.25 107 GLU A O 1
ATOM 866 N N . ILE A 1 108 ? -12.672 37.438 -3.297 1 98.06 108 ILE A N 1
ATOM 867 C CA . ILE A 1 108 ? -12.156 38.688 -2.729 1 98.06 108 ILE A CA 1
ATOM 868 C C . ILE A 1 108 ? -10.953 38.375 -1.843 1 98.06 108 ILE A C 1
ATOM 870 O O . ILE A 1 108 ? -9.922 39.062 -1.937 1 98.06 108 ILE A O 1
ATOM 874 N N . GLU A 1 109 ? -11.141 37.375 -1.002 1 98.38 109 GLU A N 1
ATOM 875 C CA . GLU A 1 109 ? -10.039 36.969 -0.14 1 98.38 109 GLU A CA 1
ATOM 876 C C . GLU A 1 109 ? -8.805 36.594 -0.959 1 98.38 109 GLU A C 1
ATOM 878 O O . GLU A 1 109 ? -7.691 37 -0.63 1 98.38 109 GLU A O 1
ATOM 883 N N . ASN A 1 110 ? -9.023 35.875 -2.041 1 97.94 110 ASN A N 1
ATOM 884 C CA . ASN A 1 110 ? -7.906 35.406 -2.857 1 97.94 110 ASN A CA 1
ATOM 885 C C . ASN A 1 110 ? -7.262 36.562 -3.639 1 97.94 110 ASN A C 1
ATOM 887 O O . ASN A 1 110 ? -6.07 36.5 -3.939 1 97.94 110 ASN A O 1
ATOM 891 N N . GLN A 1 111 ? -8.023 37.531 -4.027 1 97.56 111 GLN A N 1
ATOM 892 C CA . GLN A 1 111 ? -7.469 38.719 -4.664 1 97.56 111 GLN A CA 1
ATOM 893 C C . GLN A 1 111 ? -6.555 39.469 -3.709 1 97.56 111 GLN A C 1
ATOM 895 O O . GLN A 1 111 ? -5.516 40 -4.117 1 97.56 111 GLN A O 1
ATOM 900 N N . ARG A 1 112 ? -6.934 39.438 -2.498 1 97.75 112 ARG A N 1
ATOM 901 C CA . ARG A 1 112 ? -6.199 40.188 -1.474 1 97.75 112 ARG A CA 1
ATOM 902 C C . ARG A 1 112 ? -4.914 39.469 -1.092 1 97.75 112 ARG A C 1
ATOM 904 O O . ARG A 1 112 ? -3.865 40.094 -0.939 1 97.75 112 ARG A O 1
ATOM 911 N N . HIS A 1 113 ? -4.965 38.188 -0.915 1 97.81 113 HIS A N 1
ATOM 912 C CA . HIS A 1 113 ? -3.857 37.469 -0.287 1 97.81 113 HIS A CA 1
ATOM 913 C C . HIS A 1 113 ? -3.168 36.531 -1.278 1 97.81 113 HIS A C 1
ATOM 915 O O . HIS A 1 113 ? -2.012 36.156 -1.078 1 97.81 113 HIS A O 1
ATOM 921 N N . SER A 1 114 ? -3.904 36 -2.357 1 97.44 114 SER A N 1
ATOM 922 C CA . SER A 1 114 ? -3.393 35.094 -3.393 1 97.44 114 SER A CA 1
ATOM 923 C C . SER A 1 114 ? -2.814 33.812 -2.785 1 97.44 114 SER A C 1
ATOM 925 O O . SER A 1 114 ? -1.734 33.375 -3.18 1 97.44 114 SER A O 1
ATOM 927 N N . ASP A 1 115 ? -3.436 33.406 -1.761 1 98.19 115 ASP A N 1
ATOM 928 C CA . ASP A 1 115 ? -2.902 32.219 -1.084 1 98.19 115 ASP A CA 1
ATOM 929 C C . ASP A 1 115 ? -3.967 31.125 -0.947 1 98.19 115 ASP A C 1
ATOM 931 O O . ASP A 1 115 ? -3.842 30.234 -0.114 1 98.19 115 ASP A O 1
ATOM 935 N N . LEU A 1 116 ? -5.035 31.234 -1.771 1 98.5 116 LEU A N 1
ATOM 936 C CA . LEU A 1 116 ? -6.066 30.203 -1.755 1 98.5 116 LEU A CA 1
ATOM 937 C C . LEU A 1 116 ? -5.898 29.25 -2.93 1 98.5 116 LEU A C 1
ATOM 939 O O . LEU A 1 116 ? -5.664 29.688 -4.062 1 98.5 116 LEU A O 1
ATOM 943 N N . MET A 1 117 ? -5.875 28 -2.664 1 98 117 MET A N 1
ATOM 944 C CA . MET A 1 117 ? -6.051 26.969 -3.672 1 98 117 MET A CA 1
ATOM 945 C C . MET A 1 117 ? -7.5 26.5 -3.715 1 98 117 MET A C 1
ATOM 947 O O . MET A 1 117 ? -7.941 25.75 -2.838 1 98 117 MET A O 1
ATOM 951 N N . LEU A 1 118 ? -8.164 26.891 -4.766 1 97.81 118 LEU A N 1
ATOM 952 C CA . LEU A 1 118 ? -9.594 26.594 -4.867 1 97.81 118 LEU A CA 1
ATOM 953 C C . LEU A 1 118 ? -9.828 25.391 -5.777 1 97.81 118 LEU A C 1
ATOM 955 O O . LEU A 1 118 ? -9.5 25.438 -6.965 1 97.81 118 LEU A O 1
ATOM 959 N N . LEU A 1 119 ? -10.359 24.328 -5.203 1 97.56 119 LEU A N 1
ATOM 960 C CA . LEU A 1 119 ? -10.719 23.125 -5.949 1 97.56 119 LEU A CA 1
ATOM 961 C C . LEU A 1 119 ? -12.148 23.219 -6.469 1 97.56 119 LEU A C 1
ATOM 963 O O . LEU A 1 119 ? -13.102 22.891 -5.754 1 97.56 119 LEU A O 1
ATOM 967 N N . GLU A 1 120 ? -12.328 23.5 -7.711 1 95.62 120 GLU A N 1
ATOM 968 C CA . GLU A 1 120 ? -13.609 23.891 -8.289 1 95.62 120 GLU A CA 1
ATOM 969 C C . GLU A 1 120 ? -14.547 22.703 -8.422 1 95.62 120 GLU A C 1
ATOM 971 O O . GLU A 1 120 ? -15.766 22.844 -8.359 1 95.62 120 GLU A O 1
ATOM 976 N N . GLN A 1 121 ? -14 21.547 -8.617 1 95.38 121 GLN A N 1
ATOM 977 C CA . GLN A 1 121 ? -14.836 20.375 -8.852 1 95.38 121 GLN A CA 1
ATOM 978 C C . GLN A 1 121 ? -14.961 19.531 -7.586 1 95.38 121 GLN A C 1
ATOM 980 O O . GLN A 1 121 ? -15.438 18.391 -7.641 1 95.38 121 GLN A O 1
ATOM 985 N N . PHE A 1 122 ? -14.539 20.141 -6.52 1 97 122 PHE A N 1
ATOM 986 C CA . PHE A 1 122 ? -14.562 19.406 -5.254 1 97 122 PHE A CA 1
ATOM 987 C C . PHE A 1 122 ? -15.469 20.109 -4.246 1 97 122 PHE A C 1
ATOM 989 O O . PHE A 1 122 ? -15.297 21.281 -3.963 1 97 122 PHE A O 1
ATOM 996 N N . GLU A 1 123 ? -16.484 19.281 -3.688 1 94.62 123 GLU A N 1
ATOM 997 C CA . GLU A 1 123 ? -17.328 19.766 -2.607 1 94.62 123 GLU A CA 1
ATOM 998 C C . GLU A 1 123 ? -16.688 19.547 -1.245 1 94.62 123 GLU A C 1
ATOM 1000 O O . GLU A 1 123 ? -16.438 18.391 -0.852 1 94.62 123 GLU A O 1
ATOM 1005 N N . ASP A 1 124 ? -16.531 20.594 -0.556 1 91.56 124 ASP A N 1
ATOM 1006 C CA . ASP A 1 124 ? -15.812 20.531 0.712 1 91.56 124 ASP A CA 1
ATOM 1007 C C . ASP A 1 124 ? -16.703 19.984 1.828 1 91.56 124 ASP A C 1
ATOM 1009 O O . ASP A 1 124 ? -17.688 20.625 2.213 1 91.56 124 ASP A O 1
ATOM 1013 N N . SER A 1 125 ? -16.453 18.797 2.246 1 85.5 125 SER A N 1
ATOM 1014 C CA . SER A 1 125 ? -17.156 18.141 3.357 1 85.5 125 SER A CA 1
ATOM 1015 C C . SER A 1 125 ? -16.203 17.234 4.141 1 85.5 125 SER A C 1
ATOM 1017 O O . SER A 1 125 ? -15.18 16.812 3.623 1 85.5 125 SER A O 1
ATOM 1019 N N . TYR A 1 126 ? -16.594 17.078 5.383 1 77.5 126 TYR A N 1
ATOM 1020 C CA . TYR A 1 126 ? -15.711 16.328 6.27 1 77.5 126 TYR A CA 1
ATOM 1021 C C . TYR A 1 126 ? -15.57 14.891 5.801 1 77.5 126 TYR A C 1
ATOM 1023 O O . TYR A 1 126 ? -14.508 14.281 5.953 1 77.5 126 TYR A O 1
ATOM 1031 N N . ASP A 1 127 ? -16.531 14.391 5.188 1 82.12 127 ASP A N 1
ATOM 1032 C CA . ASP A 1 127 ? -16.5 12.992 4.781 1 82.12 127 ASP A CA 1
ATOM 1033 C C . ASP A 1 127 ? -15.719 12.812 3.484 1 82.12 127 ASP A C 1
ATOM 1035 O O . ASP A 1 127 ? -15.539 11.688 3.016 1 82.12 127 ASP A O 1
ATOM 1039 N N . LYS A 1 128 ? -15.125 13.953 3.012 1 91.19 128 LYS A N 1
ATOM 1040 C CA . LYS A 1 128 ? -14.414 13.867 1.738 1 91.19 128 LYS A CA 1
ATOM 1041 C C . LYS A 1 128 ? -12.977 14.359 1.877 1 91.19 128 LYS A C 1
ATOM 1043 O O . LYS A 1 128 ? -12.383 14.836 0.907 1 91.19 128 LYS A O 1
ATOM 1048 N N . LEU A 1 129 ? -12.477 14.273 3.07 1 93.75 129 LEU A N 1
ATOM 1049 C CA . LEU A 1 129 ? -11.141 14.789 3.338 1 93.75 129 LEU A CA 1
ATOM 1050 C C . LEU A 1 129 ? -10.086 13.992 2.574 1 93.75 129 LEU A C 1
ATOM 1052 O O . LEU A 1 129 ? -9.086 14.547 2.131 1 93.75 129 LEU A O 1
ATOM 1056 N N . THR A 1 130 ? -10.328 12.727 2.436 1 96.06 130 THR A N 1
ATOM 1057 C CA . THR A 1 130 ? -9.375 11.891 1.71 1 96.06 130 THR A CA 1
ATOM 1058 C C . THR A 1 130 ? -9.305 12.305 0.242 1 96.06 130 THR A C 1
ATOM 1060 O O . THR A 1 130 ? -8.219 12.375 -0.338 1 96.06 130 THR A O 1
ATOM 1063 N N . GLU A 1 131 ? -10.469 12.531 -0.321 1 97.44 131 GLU A N 1
ATOM 1064 C CA . GLU A 1 131 ? -10.492 13.023 -1.695 1 97.44 131 GLU A CA 1
ATOM 1065 C C . GLU A 1 131 ? -9.789 14.367 -1.809 1 97.44 131 GLU A C 1
ATOM 1067 O O . GLU A 1 131 ? -9.047 14.609 -2.764 1 97.44 131 GLU A O 1
ATOM 1072 N N . LYS A 1 132 ? -10.008 15.234 -0.87 1 97.94 132 LYS A N 1
ATOM 1073 C CA . LYS A 1 132 ? -9.328 16.531 -0.831 1 97.94 132 LYS A CA 1
ATOM 1074 C C . LYS A 1 132 ? -7.816 16.344 -0.786 1 97.94 132 LYS A C 1
ATOM 1076 O O . LYS A 1 132 ? -7.082 17.047 -1.484 1 97.94 132 LYS A O 1
ATOM 1081 N N . LEU A 1 133 ? -7.371 15.398 0.033 1 98.38 133 LEU A N 1
ATOM 1082 C CA . LEU A 1 133 ? -5.949 15.086 0.122 1 98.38 133 LEU A CA 1
ATOM 1083 C C . LEU A 1 133 ? -5.398 14.672 -1.237 1 98.38 133 LEU A C 1
ATOM 1085 O O . LEU A 1 133 ? -4.375 15.188 -1.683 1 98.38 133 LEU A O 1
ATOM 1089 N N . GLY A 1 134 ? -6.07 13.758 -1.909 1 98.62 134 GLY A N 1
ATOM 1090 C CA . GLY A 1 134 ? -5.633 13.336 -3.229 1 98.62 134 GLY A CA 1
ATOM 1091 C C . GLY A 1 134 ? -5.535 14.477 -4.223 1 98.62 134 GLY A C 1
ATOM 1092 O O . GLY A 1 134 ? -4.535 14.602 -4.934 1 98.62 134 GLY A O 1
ATOM 1093 N N . LEU A 1 135 ? -6.527 15.328 -4.223 1 98.5 135 LEU A N 1
ATOM 1094 C CA . LEU A 1 135 ? -6.59 16.438 -5.172 1 98.5 135 LEU A CA 1
ATOM 1095 C C . LEU A 1 135 ? -5.484 17.453 -4.902 1 98.5 135 LEU A C 1
ATOM 1097 O O . LEU A 1 135 ? -4.844 17.938 -5.832 1 98.5 135 LEU A O 1
ATOM 1101 N N . MET A 1 136 ? -5.281 17.703 -3.674 1 98.44 136 MET A N 1
ATOM 1102 C CA . MET A 1 136 ? -4.273 18.703 -3.361 1 98.44 136 MET A CA 1
ATOM 1103 C C . MET A 1 136 ? -2.871 18.188 -3.662 1 98.44 136 MET A C 1
ATOM 1105 O O . MET A 1 136 ? -2.02 18.938 -4.148 1 98.44 136 MET A O 1
ATOM 1109 N N . LEU A 1 137 ? -2.621 16.938 -3.396 1 98.81 137 LEU A N 1
ATOM 1110 C CA . LEU A 1 137 ? -1.313 16.375 -3.713 1 98.81 137 LEU A CA 1
ATOM 1111 C C . LEU A 1 137 ? -1.11 16.281 -5.223 1 98.81 137 LEU A C 1
ATOM 1113 O O . LEU A 1 137 ? -0 16.5 -5.715 1 98.81 137 LEU A O 1
ATOM 1117 N N . GLU A 1 138 ? -2.141 15.953 -5.91 1 98.5 138 GLU A N 1
ATOM 1118 C CA . GLU A 1 138 ? -2.082 15.969 -7.367 1 98.5 138 GLU A CA 1
ATOM 1119 C C . GLU A 1 138 ? -1.761 17.359 -7.895 1 98.5 138 GLU A C 1
ATOM 1121 O O . GLU A 1 138 ? -0.909 17.516 -8.773 1 98.5 138 GLU A O 1
ATOM 1126 N N . TRP A 1 139 ? -2.41 18.375 -7.383 1 98.19 139 TRP A N 1
ATOM 1127 C CA . TRP A 1 139 ? -2.148 19.766 -7.77 1 98.19 139 TRP A CA 1
ATOM 1128 C C . TRP A 1 139 ? -0.695 20.141 -7.496 1 98.19 139 TRP A C 1
ATOM 1130 O O . TRP A 1 139 ? -0.039 20.766 -8.336 1 98.19 139 TRP A O 1
ATOM 1140 N N . ALA A 1 140 ? -0.228 19.781 -6.324 1 98.56 140 ALA A N 1
ATOM 1141 C CA . ALA A 1 140 ? 1.153 20.078 -5.961 1 98.56 140 ALA A CA 1
ATOM 1142 C C . ALA A 1 140 ? 2.131 19.484 -6.969 1 98.56 140 ALA A C 1
ATOM 1144 O O . ALA A 1 140 ? 3.047 20.172 -7.434 1 98.56 140 ALA A O 1
ATOM 1145 N N . SER A 1 141 ? 1.923 18.203 -7.246 1 98.19 141 SER A N 1
ATOM 1146 C CA . SER A 1 141 ? 2.807 17.5 -8.164 1 98.19 141 SER A CA 1
ATOM 1147 C C . SER A 1 141 ? 2.809 18.141 -9.547 1 98.19 141 SER A C 1
ATOM 1149 O O . SER A 1 141 ? 3.85 18.219 -10.203 1 98.19 141 SER A O 1
ATOM 1151 N N . ASP A 1 142 ? 1.729 18.688 -9.93 1 97.25 142 ASP A N 1
ATOM 1152 C CA . ASP A 1 142 ? 1.568 19.203 -11.289 1 97.25 142 ASP A CA 1
ATOM 1153 C C . ASP A 1 142 ? 2.035 20.656 -11.383 1 97.25 142 ASP A C 1
ATOM 1155 O O . ASP A 1 142 ? 2.49 21.094 -12.438 1 97.25 142 ASP A O 1
ATOM 1159 N N . ASN A 1 143 ? 1.987 21.422 -10.297 1 97.19 143 ASN A N 1
ATOM 1160 C CA . ASN A 1 143 ? 2.074 22.875 -10.438 1 97.19 143 ASN A CA 1
ATOM 1161 C C . ASN A 1 143 ? 3.287 23.438 -9.703 1 97.19 143 ASN A C 1
ATOM 1163 O O . ASN A 1 143 ? 3.68 24.578 -9.93 1 97.19 143 ASN A O 1
ATOM 1167 N N . VAL A 1 144 ? 3.834 22.625 -8.867 1 97.94 144 VAL A N 1
ATOM 1168 C CA . VAL A 1 144 ? 4.879 23.188 -8.023 1 97.94 144 VAL A CA 1
ATOM 1169 C C . VAL A 1 144 ? 6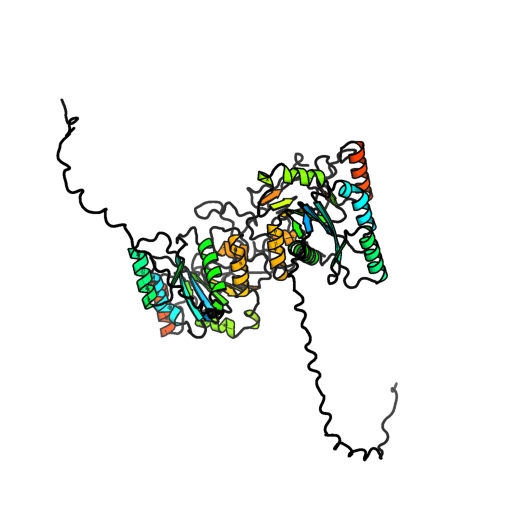.102 22.281 -8.031 1 97.94 144 VAL A C 1
ATOM 1171 O O . VAL A 1 144 ? 5.969 21.062 -7.984 1 97.94 144 VAL A O 1
ATOM 1174 N N . ASP A 1 145 ? 7.262 22.797 -8.156 1 98.06 145 ASP A N 1
ATOM 1175 C CA . ASP A 1 145 ? 8.523 22.125 -7.875 1 98.06 145 ASP A CA 1
ATOM 1176 C C . ASP A 1 145 ? 8.953 22.344 -6.426 1 98.06 145 ASP A C 1
ATOM 1178 O O . ASP A 1 145 ? 9.328 23.469 -6.051 1 98.06 145 ASP A O 1
ATOM 1182 N N . PHE A 1 146 ? 8.914 21.391 -5.617 1 98.44 146 PHE A N 1
ATOM 1183 C CA . PHE A 1 146 ? 9.195 21.516 -4.191 1 98.44 146 PHE A CA 1
ATOM 1184 C C . PHE A 1 146 ? 9.992 20.312 -3.695 1 98.44 146 PHE A C 1
ATOM 1186 O O . PHE A 1 146 ? 10.047 19.281 -4.367 1 98.44 146 PHE A O 1
ATOM 1193 N N . ARG A 1 147 ? 10.57 20.438 -2.514 1 98.19 147 ARG A N 1
ATOM 1194 C CA . ARG A 1 147 ? 11.32 19.328 -1.921 1 98.19 147 ARG A CA 1
ATOM 1195 C C . ARG A 1 147 ? 10.477 18.594 -0.883 1 98.19 147 ARG A C 1
ATOM 1197 O O . ARG A 1 147 ? 10.492 17.375 -0.821 1 98.19 147 ARG A O 1
ATOM 1204 N N . PHE A 1 148 ? 9.766 19.406 -0.059 1 98.69 148 PHE A N 1
ATOM 1205 C CA . PHE A 1 148 ? 8.938 18.844 0.996 1 98.69 148 PHE A CA 1
ATOM 1206 C C . PHE A 1 148 ? 7.562 19.5 1.012 1 98.69 148 PHE A C 1
ATOM 1208 O O . PHE A 1 148 ? 7.402 20.641 0.569 1 98.69 148 PHE A O 1
ATOM 1215 N N . LEU A 1 149 ? 6.59 18.766 1.452 1 98.88 149 LEU A N 1
ATOM 1216 C CA . LEU A 1 149 ? 5.242 19.281 1.659 1 98.88 149 LEU A CA 1
ATOM 1217 C C . LEU A 1 149 ? 4.805 19.094 3.107 1 98.88 149 LEU A C 1
ATOM 1219 O O . LEU A 1 149 ? 4.934 18 3.664 1 98.88 149 LEU A O 1
ATOM 1223 N N . PHE A 1 150 ? 4.398 20.109 3.725 1 98.88 150 PHE A N 1
ATOM 1224 C CA . PHE A 1 150 ? 3.783 20.062 5.043 1 98.88 150 PHE A CA 1
ATOM 1225 C C . PHE A 1 150 ? 2.268 20.188 4.941 1 98.88 150 PHE A C 1
ATOM 1227 O O . PHE A 1 150 ? 1.76 21.172 4.395 1 98.88 150 PHE A O 1
ATOM 1234 N N . LYS A 1 151 ? 1.558 19.203 5.391 1 98.88 151 LYS A N 1
ATOM 1235 C CA . LYS A 1 151 ? 0.102 19.25 5.488 1 98.88 151 LYS A CA 1
ATOM 1236 C C . LYS A 1 151 ? -0.343 19.625 6.895 1 98.88 151 LYS A C 1
ATOM 1238 O O . LYS A 1 151 ? 0.08 19.016 7.879 1 98.88 151 LYS A O 1
ATOM 1243 N N . ALA A 1 152 ? -1.211 20.594 7.008 1 98.5 152 ALA A N 1
ATOM 1244 C CA . ALA A 1 152 ? -1.766 21.031 8.281 1 98.5 152 ALA A CA 1
ATOM 1245 C C . ALA A 1 152 ? -3.281 21.188 8.203 1 98.5 152 ALA A C 1
ATOM 1247 O O . ALA A 1 152 ? -3.844 21.266 7.105 1 98.5 152 ALA A O 1
ATOM 1248 N N . ASP A 1 153 ? -3.93 21.188 9.352 1 97.62 153 ASP A N 1
ATOM 1249 C CA . ASP A 1 153 ? -5.32 21.609 9.477 1 97.62 153 ASP A CA 1
ATOM 1250 C C . ASP A 1 153 ? -5.414 23.078 9.875 1 97.62 153 ASP A C 1
ATOM 1252 O O . ASP A 1 153 ? -4.41 23.703 10.242 1 97.62 153 ASP A O 1
ATOM 1256 N N . ASP A 1 154 ? -6.621 23.594 9.812 1 98.06 154 ASP A N 1
ATOM 1257 C CA . ASP A 1 154 ? -6.742 25.031 10.078 1 98.06 154 ASP A CA 1
ATOM 1258 C C . ASP A 1 154 ? -6.812 25.312 11.578 1 98.06 154 ASP A C 1
ATOM 1260 O O . ASP A 1 154 ? -6.902 26.469 11.992 1 98.06 154 ASP A O 1
ATOM 1264 N N . ASP A 1 155 ? -6.703 24.234 12.406 1 98.44 155 ASP A N 1
ATOM 1265 C CA . ASP A 1 155 ? -6.535 24.422 13.844 1 98.44 155 ASP A CA 1
ATOM 1266 C C . ASP A 1 155 ? -5.16 23.938 14.305 1 98.44 155 ASP A C 1
ATOM 1268 O O . ASP A 1 155 ? -4.996 23.5 15.445 1 98.44 155 ASP A O 1
ATOM 1272 N N . THR A 1 156 ? -4.223 24 13.43 1 98.75 156 THR A N 1
ATOM 1273 C CA . THR A 1 156 ? -2.84 23.641 13.734 1 98.75 156 THR A CA 1
ATOM 1274 C C . THR A 1 156 ? -1.966 24.891 13.82 1 98.75 156 THR A C 1
ATOM 1276 O O . THR A 1 156 ? -2.084 25.781 12.984 1 98.75 156 THR A O 1
ATOM 1279 N N . PHE A 1 157 ? -1.168 25.031 14.852 1 98.81 157 PHE A N 1
ATOM 1280 C CA . PHE A 1 157 ? -0.129 26.031 14.984 1 98.81 157 PHE A CA 1
ATOM 1281 C C . PHE A 1 157 ? 1.241 25.453 14.656 1 98.81 157 PHE A C 1
ATOM 1283 O O . PHE A 1 157 ? 1.614 24.406 15.188 1 98.81 157 PHE A O 1
ATOM 1290 N N . VAL A 1 158 ? 2.055 26.156 13.875 1 98.75 158 VAL A N 1
ATOM 1291 C CA . VAL A 1 158 ? 3.264 25.531 13.344 1 98.75 158 VAL A CA 1
ATOM 1292 C C . VAL A 1 158 ? 4.441 26.5 13.484 1 98.75 158 VAL A C 1
ATOM 1294 O O . VAL A 1 158 ? 4.328 27.672 13.156 1 98.75 158 VAL A O 1
ATOM 1297 N N . ARG A 1 159 ? 5.516 25.953 13.992 1 98.44 159 ARG A N 1
ATOM 1298 C CA . ARG A 1 159 ? 6.797 26.656 13.945 1 98.44 159 ARG A CA 1
ATOM 1299 C C . ARG A 1 159 ? 7.527 26.375 12.633 1 98.44 159 ARG A C 1
ATOM 1301 O O . ARG A 1 159 ? 8.516 25.641 12.617 1 98.44 159 ARG A O 1
ATOM 1308 N N . VAL A 1 160 ? 7.113 27.062 11.633 1 98.25 160 VAL A N 1
ATOM 1309 C CA . VAL A 1 160 ? 7.637 26.844 10.289 1 98.25 160 VAL A CA 1
ATOM 1310 C C . VAL A 1 160 ? 9.148 27.078 10.273 1 98.25 160 VAL A C 1
ATOM 1312 O O . VAL A 1 160 ? 9.883 26.344 9.602 1 98.25 160 VAL A O 1
ATOM 1315 N N . ASP A 1 161 ? 9.609 28.031 10.984 1 97.12 161 ASP A N 1
ATOM 1316 C CA . ASP A 1 161 ? 11.031 28.359 11.078 1 97.12 161 ASP A CA 1
ATOM 1317 C C . ASP A 1 161 ? 11.836 27.172 11.578 1 97.12 161 ASP A C 1
ATOM 1319 O O . ASP A 1 161 ? 12.859 26.812 11 1 97.12 161 ASP A O 1
ATOM 1323 N N . LYS A 1 162 ? 11.305 26.5 12.609 1 97.56 162 LYS A N 1
ATOM 1324 C CA . LYS A 1 162 ? 12.016 25.375 13.195 1 97.56 162 LYS A CA 1
ATOM 1325 C C . LYS A 1 162 ? 11.992 24.172 12.25 1 97.56 162 LYS A C 1
ATOM 1327 O O . LYS A 1 162 ? 12.977 23.422 12.156 1 97.56 162 LYS A O 1
ATOM 1332 N N . ILE A 1 163 ? 10.898 23.953 11.57 1 98.12 163 ILE A N 1
ATOM 1333 C CA . ILE A 1 163 ? 10.781 22.844 10.633 1 98.12 163 ILE A CA 1
ATOM 1334 C C . ILE A 1 163 ? 11.789 23.016 9.492 1 98.12 163 ILE A C 1
ATOM 1336 O O . ILE A 1 163 ? 12.516 22.094 9.148 1 98.12 163 ILE A O 1
ATOM 1340 N N . VAL A 1 164 ? 11.844 24.203 8.945 1 98.06 164 VAL A N 1
ATOM 1341 C CA . VAL A 1 164 ? 12.758 24.5 7.848 1 98.06 164 VAL A CA 1
ATOM 1342 C C . VAL A 1 164 ? 14.203 24.328 8.32 1 98.06 164 VAL A C 1
ATOM 1344 O O . VAL A 1 164 ? 15.031 23.766 7.609 1 98.06 164 VAL A O 1
ATOM 1347 N N . GLN A 1 165 ? 14.477 24.812 9.477 1 97.44 165 GLN A N 1
ATOM 1348 C CA . GLN A 1 165 ? 15.812 24.672 10.047 1 97.44 165 GLN A CA 1
ATOM 1349 C C . GLN A 1 165 ? 16.203 23.203 10.164 1 97.44 165 GLN A C 1
ATOM 1351 O O . GLN A 1 165 ? 17.328 22.828 9.805 1 97.44 165 GLN A O 1
ATOM 1356 N N . ASP A 1 166 ? 15.336 22.375 10.672 1 97.56 166 ASP A N 1
ATOM 1357 C CA . ASP A 1 166 ? 15.602 20.953 10.797 1 97.56 166 ASP A CA 1
ATOM 1358 C C . ASP A 1 166 ? 15.906 20.328 9.43 1 97.56 166 ASP A C 1
ATOM 1360 O O . ASP A 1 166 ? 16.891 19.625 9.273 1 97.56 166 ASP A O 1
ATOM 1364 N N . LEU A 1 167 ? 15.086 20.625 8.453 1 97.69 167 LEU A N 1
ATOM 1365 C CA . LEU A 1 167 ? 15.203 20.062 7.113 1 97.69 167 LEU A CA 1
ATOM 1366 C C . LEU A 1 167 ? 16.516 20.484 6.453 1 97.69 167 LEU A C 1
ATOM 1368 O O . LEU A 1 167 ? 17.125 19.688 5.734 1 97.69 167 LEU A O 1
ATOM 1372 N N . LYS A 1 168 ? 16.984 21.672 6.734 1 96.44 168 LYS A N 1
ATOM 1373 C CA . LYS A 1 168 ? 18.172 22.203 6.086 1 96.44 168 LYS A CA 1
ATOM 1374 C C . LYS A 1 168 ? 19.438 21.797 6.844 1 96.44 168 LYS A C 1
ATOM 1376 O O . LYS A 1 168 ? 20.484 21.562 6.234 1 96.44 168 LYS A O 1
ATOM 1381 N N . ASN A 1 169 ? 19.312 21.688 8.086 1 96.38 169 ASN A N 1
ATOM 1382 C CA . ASN A 1 169 ? 20.516 21.516 8.898 1 96.38 169 ASN A CA 1
ATOM 1383 C C . ASN A 1 169 ? 20.859 20.031 9.078 1 96.38 169 ASN A C 1
ATOM 1385 O O . ASN A 1 169 ? 22.016 19.688 9.25 1 96.38 169 ASN A O 1
ATOM 1389 N N . ASP A 1 170 ? 19.891 19.172 9.125 1 96.06 170 ASP A N 1
ATOM 1390 C CA . ASP A 1 170 ? 20.141 17.75 9.305 1 96.06 170 ASP A CA 1
ATOM 1391 C C . ASP A 1 170 ? 19.734 16.953 8.062 1 96.06 170 ASP A C 1
ATOM 1393 O O . ASP A 1 170 ? 18.797 16.156 8.102 1 96.06 170 ASP A O 1
ATOM 1397 N N . LYS A 1 171 ? 20.484 17.094 7.125 1 92.69 171 LYS A N 1
ATOM 1398 C CA . LYS A 1 171 ? 20.203 16.484 5.828 1 92.69 171 LYS A CA 1
ATOM 1399 C C . LYS A 1 171 ? 20.281 14.961 5.898 1 92.69 171 LYS A C 1
ATOM 1401 O O . LYS A 1 171 ? 19.5 14.266 5.238 1 92.69 171 LYS A O 1
ATOM 1406 N N . GLU A 1 172 ? 21.141 14.484 6.652 1 93.12 172 GLU A N 1
ATOM 1407 C CA . GLU A 1 172 ? 21.281 13.039 6.793 1 93.12 172 GLU A CA 1
ATOM 1408 C C . GLU A 1 172 ? 20 12.406 7.309 1 93.12 172 GLU A C 1
ATOM 1410 O O . GLU A 1 172 ? 19.594 11.336 6.852 1 93.12 172 GLU A O 1
ATOM 1415 N N . LYS A 1 173 ? 19.375 13.094 8.164 1 95.06 173 LYS A N 1
ATOM 1416 C CA . LYS A 1 173 ? 18.156 12.578 8.789 1 95.06 173 LYS A CA 1
ATOM 1417 C C . LYS A 1 173 ? 16.953 12.797 7.883 1 95.06 173 LYS A C 1
ATOM 1419 O O . LYS A 1 173 ? 16.156 11.883 7.668 1 95.06 173 LYS A O 1
ATOM 1424 N N . TYR A 1 174 ? 16.922 13.992 7.32 1 94.44 174 TYR A N 1
ATOM 1425 C CA . TYR A 1 174 ? 15.648 14.375 6.727 1 94.44 174 TYR A CA 1
ATOM 1426 C C . TYR A 1 174 ? 15.711 14.297 5.203 1 94.44 174 TYR A C 1
ATOM 1428 O O . TYR A 1 174 ? 14.68 14.211 4.539 1 94.44 174 TYR A O 1
ATOM 1436 N N . LEU A 1 175 ? 16.859 14.43 4.633 1 91.75 175 LEU A N 1
ATOM 1437 C CA . LEU A 1 175 ? 16.953 14.383 3.178 1 91.75 175 LEU A CA 1
ATOM 1438 C C . LEU A 1 175 ? 16.891 12.945 2.676 1 91.75 175 LEU A C 1
ATOM 1440 O O . LEU A 1 175 ? 17.891 12.406 2.209 1 91.75 175 LEU A O 1
ATOM 1444 N N . GLN A 1 176 ? 15.75 12.406 2.785 1 93.31 176 GLN A N 1
ATOM 1445 C CA . GLN A 1 176 ? 15.43 11.07 2.305 1 93.31 176 GLN A CA 1
ATOM 1446 C C . GLN A 1 176 ? 14.523 11.125 1.081 1 93.31 176 GLN A C 1
ATOM 1448 O O . GLN A 1 176 ? 13.688 12.023 0.961 1 93.31 176 GLN A O 1
ATOM 1453 N N . GLN A 1 177 ? 14.727 10.211 0.224 1 95.94 177 GLN A N 1
ATOM 1454 C CA . GLN A 1 177 ? 13.922 10.195 -0.991 1 95.94 177 GLN A CA 1
ATOM 1455 C C . GLN A 1 177 ? 12.438 10.07 -0.663 1 95.94 177 GLN A C 1
ATOM 1457 O O . GLN A 1 177 ? 11.609 10.773 -1.244 1 95.94 177 GLN A O 1
ATOM 1462 N N . PHE A 1 178 ? 12.117 9.164 0.251 1 98.31 178 PHE A N 1
ATOM 1463 C CA . PHE A 1 178 ? 10.734 8.961 0.672 1 98.31 178 PHE A CA 1
ATOM 1464 C C . PHE A 1 178 ? 10.578 9.25 2.16 1 98.31 178 PHE A C 1
ATOM 1466 O O . PHE A 1 178 ? 10.477 8.328 2.971 1 98.31 178 PHE A O 1
ATOM 1473 N N . LEU A 1 179 ? 10.492 10.531 2.48 1 98.75 179 LEU A N 1
ATOM 1474 C CA . LEU A 1 179 ? 10.383 10.969 3.867 1 98.75 179 LEU A CA 1
ATOM 1475 C C . LEU A 1 179 ? 8.914 11.117 4.277 1 98.75 179 LEU A C 1
ATOM 1477 O O . LEU A 1 179 ? 8.125 11.734 3.557 1 98.75 179 LEU A O 1
ATOM 1481 N N . TYR A 1 180 ? 8.57 10.539 5.309 1 98.81 180 TYR A N 1
ATOM 1482 C CA . TYR A 1 180 ? 7.309 10.711 6.023 1 98.81 180 TYR A CA 1
ATOM 1483 C C . TYR A 1 180 ? 7.555 11.055 7.488 1 98.81 180 TYR A C 1
ATOM 1485 O O . TYR A 1 180 ? 7.938 10.195 8.281 1 98.81 180 TYR A O 1
ATOM 1493 N N . TRP A 1 181 ? 7.363 12.336 7.848 1 98.88 181 TRP A N 1
ATOM 1494 C CA . TRP A 1 181 ? 7.766 12.891 9.141 1 98.88 181 TRP A CA 1
ATOM 1495 C C . TRP A 1 181 ? 6.555 13.422 9.898 1 98.88 181 TRP A C 1
ATOM 1497 O O . TRP A 1 181 ? 5.766 14.203 9.367 1 98.88 181 TRP A O 1
ATOM 1507 N N . GLY A 1 182 ? 6.34 12.914 11.109 1 98.75 182 GLY A N 1
ATOM 1508 C CA . GLY A 1 182 ? 5.227 13.305 11.961 1 98.75 182 GLY A CA 1
ATOM 1509 C C . GLY A 1 182 ? 5.16 12.516 13.25 1 98.75 182 GLY A C 1
ATOM 1510 O O . GLY A 1 182 ? 6.172 12 13.719 1 98.75 182 GLY A O 1
ATOM 1511 N N . TYR A 1 183 ? 4.039 12.531 13.875 1 98.81 183 TYR A N 1
ATOM 1512 C CA . TYR A 1 183 ? 3.771 11.773 15.094 1 98.81 183 TYR A CA 1
ATOM 1513 C C . TYR A 1 183 ? 2.99 10.5 14.789 1 98.81 183 TYR A C 1
ATOM 1515 O O . TYR A 1 183 ? 1.762 10.531 14.695 1 98.81 183 TYR A O 1
ATOM 1523 N N . PHE A 1 184 ? 3.689 9.383 14.781 1 98.75 184 PHE A N 1
ATOM 1524 C CA . PHE A 1 184 ? 3.121 8.148 14.242 1 98.75 184 PHE A CA 1
ATOM 1525 C C . PHE A 1 184 ? 2.354 7.391 15.32 1 98.75 184 PHE A C 1
ATOM 1527 O O . PHE A 1 184 ? 2.662 7.504 16.5 1 98.75 184 PHE A O 1
ATOM 1534 N N . TYR A 1 185 ? 1.382 6.715 14.836 1 98 185 TYR A N 1
ATOM 1535 C CA . TYR A 1 185 ? 0.579 5.812 15.656 1 98 185 TYR A CA 1
ATOM 1536 C C . TYR A 1 185 ? 0.312 4.504 14.914 1 98 185 TYR A C 1
ATOM 1538 O O . TYR A 1 185 ? -0.055 4.512 13.742 1 98 185 TYR A O 1
ATOM 1546 N N . GLY A 1 186 ? 0.548 3.383 15.578 1 96.81 186 GLY A N 1
ATOM 1547 C CA . GLY A 1 186 ? 0.427 2.104 14.898 1 96.81 186 GLY A CA 1
ATOM 1548 C C . GLY A 1 186 ? -0.525 1.146 15.594 1 96.81 186 GLY A C 1
ATOM 1549 O O . GLY A 1 186 ? -0.736 0.026 15.125 1 96.81 186 GLY A O 1
ATOM 1550 N N . ARG A 1 187 ? -1.188 1.55 16.672 1 95.44 187 ARG A N 1
ATOM 1551 C CA . ARG A 1 187 ? -2.029 0.615 17.406 1 95.44 187 ARG A CA 1
ATOM 1552 C C . ARG A 1 187 ? -3.467 1.114 17.484 1 95.44 187 ARG A C 1
ATOM 1554 O O . ARG A 1 187 ? -4.176 0.838 18.453 1 95.44 187 ARG A O 1
ATOM 1561 N N . ALA A 1 188 ? -3.791 1.907 16.5 1 93.06 188 ALA A N 1
ATOM 1562 C CA . ALA A 1 188 ? -5.184 2.352 16.438 1 93.06 188 ALA A CA 1
ATOM 1563 C C . ALA A 1 188 ? -6.09 1.244 15.914 1 93.06 188 ALA A C 1
ATOM 1565 O O . ALA A 1 188 ? -5.836 0.676 14.852 1 93.06 188 ALA A O 1
ATOM 1566 N N . HIS A 1 189 ? -7.141 0.987 16.625 1 89.88 189 HIS A N 1
ATOM 1567 C CA . HIS A 1 189 ? -8.109 0.004 16.172 1 89.88 189 HIS A CA 1
ATOM 1568 C C . HIS A 1 189 ? -8.977 0.57 15.047 1 89.88 189 HIS A C 1
ATOM 1570 O O . HIS A 1 189 ? -9.297 1.76 15.047 1 89.88 189 HIS A O 1
ATOM 1576 N N . VAL A 1 190 ? -9.328 -0.317 14.242 1 89.81 190 VAL A N 1
ATOM 1577 C CA . VAL A 1 190 ? -10.195 0.071 13.133 1 89.81 190 VAL A CA 1
ATOM 1578 C C . VAL A 1 190 ? -11.586 0.415 13.672 1 89.81 190 VAL A C 1
ATOM 1580 O O . VAL A 1 190 ? -12.164 -0.341 14.453 1 89.81 190 VAL A O 1
ATOM 1583 N N . LYS A 1 191 ? -12.023 1.502 13.266 1 82.38 191 LYS A N 1
ATOM 1584 C CA . LYS A 1 191 ? -13.367 1.909 13.672 1 82.38 191 LYS A CA 1
ATOM 1585 C C . LYS A 1 191 ? -14.438 1.194 12.852 1 82.38 191 LYS A C 1
ATOM 1587 O O . LYS A 1 191 ? -14.492 1.352 11.633 1 82.38 191 LYS A O 1
ATOM 1592 N N . LYS A 1 192 ? -15.289 0.421 13.547 1 77.44 192 LYS A N 1
ATOM 1593 C CA . LYS A 1 192 ? -16.297 -0.361 12.836 1 77.44 192 LYS A CA 1
ATOM 1594 C C . LYS A 1 192 ? -17.703 0.198 13.086 1 77.44 192 LYS A C 1
ATOM 1596 O O . LYS A 1 192 ? -18.688 -0.292 12.523 1 77.44 192 LYS A O 1
ATOM 1601 N N . THR A 1 193 ? -17.75 1.137 13.914 1 74.19 193 THR A N 1
ATOM 1602 C CA . THR A 1 193 ? -19.031 1.758 14.219 1 74.19 193 THR A CA 1
ATOM 1603 C C . THR A 1 193 ? -18.922 3.279 14.227 1 74.19 193 THR A C 1
ATOM 1605 O O . THR A 1 193 ? -17.812 3.818 14.234 1 74.19 193 THR A O 1
ATOM 1608 N N . GLY A 1 194 ? -20.047 3.938 14.078 1 66.12 194 GLY A N 1
ATOM 1609 C CA . GLY A 1 194 ? -20.062 5.387 14.172 1 66.12 194 GLY A CA 1
ATOM 1610 C C . GLY A 1 194 ? -19.75 6.074 12.859 1 66.12 194 GLY A C 1
ATOM 1611 O O . GLY A 1 194 ? -19.703 5.426 11.805 1 66.12 194 GLY A O 1
ATOM 1612 N N . PRO A 1 195 ? -19.734 7.379 12.945 1 60.09 195 PRO A N 1
ATOM 1613 C CA . PRO A 1 195 ? -19.547 8.195 11.75 1 60.09 195 PRO A CA 1
ATOM 1614 C C . PRO A 1 195 ? -18.234 7.898 11.023 1 60.09 195 PRO A C 1
ATOM 1616 O O . PRO A 1 195 ? -18.125 8.156 9.82 1 60.09 195 PRO A O 1
ATOM 1619 N N . TRP A 1 196 ? -17.422 7.211 11.734 1 62.66 196 TRP A N 1
ATOM 1620 C CA . TRP A 1 196 ? -16.094 7 11.164 1 62.66 196 TRP A CA 1
ATOM 1621 C C . TRP A 1 196 ? -15.875 5.527 10.836 1 62.66 196 TRP A C 1
ATOM 1623 O O . TRP A 1 196 ? -14.734 5.074 10.711 1 62.66 196 TRP A O 1
ATOM 1633 N N . LYS A 1 197 ? -16.938 4.922 10.664 1 72.44 197 LYS A N 1
ATOM 1634 C CA . LYS A 1 197 ? -16.844 3.486 10.414 1 72.44 197 LYS A CA 1
ATOM 1635 C C . LYS A 1 197 ? -16.172 3.203 9.07 1 72.44 197 LYS A C 1
ATOM 1637 O O . LYS A 1 197 ? -16.469 3.865 8.07 1 72.44 197 LYS A O 1
ATOM 1642 N N . GLU A 1 198 ? -15.148 2.475 9.156 1 76.44 198 GLU A N 1
ATOM 1643 C CA . GLU A 1 198 ? -14.461 2.01 7.957 1 76.44 198 GLU A CA 1
ATOM 1644 C C . GLU A 1 198 ? -14.898 0.598 7.578 1 76.44 198 GLU A C 1
ATOM 1646 O O . GLU A 1 198 ? -14.328 -0.383 8.062 1 76.44 198 GLU A O 1
ATOM 1651 N N . LEU A 1 199 ? -15.789 0.479 6.598 1 74.38 199 LEU A N 1
ATOM 1652 C CA . LEU A 1 199 ? -16.375 -0.812 6.27 1 74.38 199 LEU A CA 1
ATOM 1653 C C . LEU A 1 199 ? -15.508 -1.578 5.281 1 74.38 199 LEU A C 1
ATOM 1655 O O . LEU A 1 199 ? -15.547 -2.809 5.234 1 74.38 199 LEU A O 1
ATOM 1659 N N . ASN A 1 200 ? -14.625 -0.861 4.688 1 86.88 200 ASN A N 1
ATOM 1660 C CA . ASN A 1 200 ? -13.875 -1.52 3.625 1 86.88 200 ASN A CA 1
ATOM 1661 C C . ASN A 1 200 ? -12.438 -1.807 4.051 1 86.88 200 ASN A C 1
ATOM 1663 O O . ASN A 1 200 ? -11.617 -2.236 3.236 1 86.88 200 ASN A O 1
ATOM 1667 N N . TRP A 1 201 ? -12.18 -1.561 5.332 1 93.19 201 TRP A N 1
ATOM 1668 C CA . TRP A 1 201 ? -10.828 -1.831 5.805 1 93.19 201 TRP A CA 1
ATOM 1669 C C . TRP A 1 201 ? -10.602 -3.33 5.969 1 93.19 201 TRP A C 1
ATOM 1671 O O . TRP A 1 201 ? -11.273 -3.982 6.77 1 93.19 201 TRP A O 1
ATOM 1681 N N . GLN A 1 202 ? -9.641 -3.877 5.191 1 93.38 202 GLN A N 1
ATOM 1682 C CA . GLN A 1 202 ? -9.414 -5.316 5.211 1 93.38 202 GLN A CA 1
ATOM 1683 C C . GLN A 1 202 ? -7.922 -5.637 5.34 1 93.38 202 GLN A C 1
ATOM 1685 O O . GLN A 1 202 ? -7.504 -6.773 5.117 1 93.38 202 GLN A O 1
ATOM 1690 N N . LEU A 1 203 ? -7.105 -4.688 5.754 1 96.44 203 LEU A N 1
ATOM 1691 C CA . LEU A 1 203 ? -5.656 -4.848 5.652 1 96.44 203 LEU A CA 1
ATOM 1692 C C . LEU A 1 203 ? -5.086 -5.434 6.941 1 96.44 203 LEU A C 1
ATOM 1694 O O . LEU A 1 203 ? -4.148 -6.234 6.902 1 96.44 203 LEU A O 1
ATOM 1698 N N . CYS A 1 204 ? -5.605 -5.027 8.008 1 96.06 204 CYS A N 1
ATOM 1699 C CA . CYS A 1 204 ? -5.008 -5.305 9.312 1 96.06 204 CYS A CA 1
ATOM 1700 C C . CYS A 1 204 ? -6.02 -5.105 10.43 1 96.06 204 CYS A C 1
ATOM 1702 O O . CYS A 1 204 ? -7.016 -4.406 10.258 1 96.06 204 CYS A O 1
ATOM 1704 N N . ASP A 1 205 ? -5.723 -5.719 11.547 1 95.12 205 ASP A N 1
ATOM 1705 C CA . ASP A 1 205 ? -6.57 -5.508 12.719 1 95.12 205 ASP A CA 1
ATOM 1706 C C . ASP A 1 205 ? -6.523 -4.051 13.172 1 95.12 205 ASP A C 1
ATOM 1708 O O . ASP A 1 205 ? -7.504 -3.533 13.719 1 95.12 205 ASP A O 1
ATOM 1712 N N . TYR A 1 206 ? -5.398 -3.455 13.008 1 95.94 206 TYR A N 1
ATOM 1713 C CA . TYR A 1 206 ? -5.152 -2.043 13.281 1 95.94 206 TYR A CA 1
ATOM 1714 C C . TYR A 1 206 ? -4.961 -1.263 11.984 1 95.94 206 TYR A C 1
ATOM 1716 O O . TYR A 1 206 ? -4.734 -1.852 10.93 1 95.94 206 TYR A O 1
ATOM 1724 N N . TYR A 1 207 ? -5.203 0.038 12.148 1 96.56 207 TYR A N 1
ATOM 1725 C CA . TYR A 1 207 ? -4.719 0.84 11.023 1 96.56 207 TYR A CA 1
ATOM 1726 C C . TYR A 1 207 ? -3.211 0.691 10.859 1 96.56 207 TYR A C 1
ATOM 1728 O O . TYR A 1 207 ? -2.494 0.443 11.836 1 96.56 207 TYR A O 1
ATOM 1736 N N . LEU A 1 208 ? -2.756 0.755 9.633 1 97.94 208 LEU A N 1
ATOM 1737 C CA . LEU A 1 208 ? -1.312 0.782 9.422 1 97.94 208 LEU A CA 1
ATOM 1738 C C . LEU A 1 208 ? -0.699 2.035 10.039 1 97.94 208 LEU A C 1
ATOM 1740 O O . LEU A 1 208 ? -1.395 3.031 10.25 1 97.94 208 LEU A O 1
ATOM 1744 N N . PRO A 1 209 ? 0.605 1.954 10.336 1 98.19 209 PRO A N 1
ATOM 1745 C CA . PRO A 1 209 ? 1.234 3.123 10.953 1 98.19 209 PRO A CA 1
ATOM 1746 C C . PRO A 1 209 ? 1.07 4.391 10.125 1 98.19 209 PRO A C 1
ATOM 1748 O O . PRO A 1 209 ? 1.349 4.387 8.922 1 98.19 209 PRO A O 1
ATOM 1751 N N . TYR A 1 210 ? 0.6 5.367 10.734 1 98.38 210 TYR A N 1
ATOM 1752 C CA . TYR A 1 210 ? 0.37 6.652 10.086 1 98.38 210 TYR A CA 1
ATOM 1753 C C . TYR A 1 210 ? 0.715 7.805 11.023 1 98.38 210 TYR A C 1
ATOM 1755 O O . TYR A 1 210 ? 0.715 7.641 12.242 1 98.38 210 TYR A O 1
ATOM 1763 N N . ALA A 1 211 ? 1.096 8.906 10.43 1 98.69 211 ALA A N 1
ATOM 1764 C CA . ALA A 1 211 ? 1.258 10.117 11.227 1 98.69 211 ALA A CA 1
ATOM 1765 C C . ALA A 1 211 ? -0.094 10.766 11.523 1 98.69 211 ALA A C 1
ATOM 1767 O O . ALA A 1 211 ? -0.932 10.906 10.625 1 98.69 211 ALA A O 1
ATOM 1768 N N . ARG A 1 212 ? -0.235 11.172 12.719 1 97.75 212 ARG A N 1
ATOM 1769 C CA . ARG A 1 212 ? -1.482 11.797 13.148 1 97.75 212 ARG A CA 1
ATOM 1770 C C . ARG A 1 212 ? -1.791 13.031 12.305 1 97.75 212 ARG A C 1
ATOM 1772 O O . ARG A 1 212 ? -0.883 13.773 11.93 1 97.75 212 ARG A O 1
ATOM 1779 N N . GLY A 1 213 ? -3.0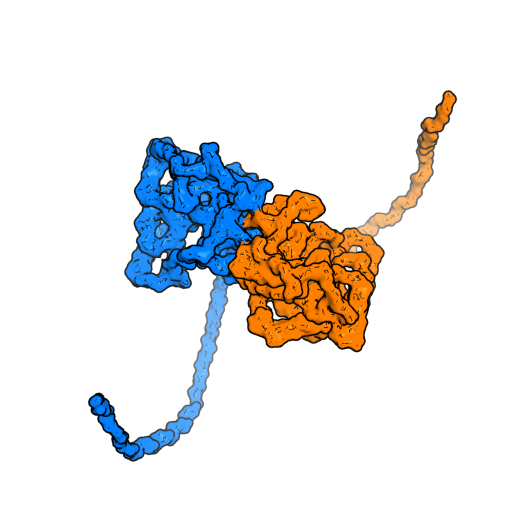16 13.297 12.078 1 96.38 213 GLY A N 1
ATOM 1780 C CA . GLY A 1 213 ? -3.506 14.109 10.977 1 96.38 213 GLY A CA 1
ATOM 1781 C C . GLY A 1 213 ? -3.336 15.602 11.211 1 96.38 213 GLY A C 1
ATOM 1782 O O . GLY A 1 213 ? -3.469 16.391 10.281 1 96.38 213 GLY A O 1
ATOM 1783 N N . GLY A 1 214 ? -2.994 15.945 12.398 1 96.94 214 GLY A N 1
ATOM 1784 C CA . GLY A 1 214 ? -2.885 17.375 12.695 1 96.94 214 GLY A CA 1
ATOM 1785 C C . GLY A 1 214 ? -1.755 18.047 11.945 1 96.94 214 GLY A C 1
ATOM 1786 O O . GLY A 1 214 ? -1.725 19.281 11.836 1 96.94 214 GLY A O 1
ATOM 1787 N N . GLY A 1 215 ? -0.82 17.25 11.477 1 98.5 215 GLY A N 1
ATOM 1788 C CA . GLY A 1 215 ? 0.292 17.766 10.695 1 98.5 215 GLY A CA 1
ATOM 1789 C C . GLY A 1 215 ? 1.364 16.734 10.422 1 98.5 215 GLY A C 1
ATOM 1790 O O . GLY A 1 215 ? 1.708 15.938 11.305 1 98.5 215 GLY A O 1
ATOM 1791 N N . TYR A 1 216 ? 1.844 16.734 9.242 1 98.88 216 TYR A N 1
ATOM 1792 C CA . TYR A 1 216 ? 2.941 15.852 8.867 1 98.88 216 TYR A CA 1
ATOM 1793 C C . TYR A 1 216 ? 3.652 16.359 7.617 1 98.88 216 TYR A C 1
ATOM 1795 O O . TYR A 1 216 ? 3.143 17.234 6.918 1 98.88 216 TYR A O 1
ATOM 1803 N N . ILE A 1 217 ? 4.844 15.852 7.383 1 98.88 217 ILE A N 1
ATOM 1804 C CA . ILE A 1 217 ? 5.668 16.281 6.258 1 98.88 217 ILE A CA 1
ATOM 1805 C C . ILE A 1 217 ? 5.949 15.094 5.34 1 98.88 217 ILE A C 1
ATOM 1807 O O . ILE A 1 217 ? 6.219 13.984 5.809 1 98.88 217 ILE A O 1
ATOM 1811 N N . LEU A 1 218 ? 5.887 15.375 4.062 1 98.88 218 LEU A N 1
ATOM 1812 C CA . LEU A 1 218 ? 6.184 14.391 3.025 1 98.88 218 LEU A CA 1
ATOM 1813 C C . LEU A 1 218 ? 7.258 14.914 2.076 1 98.88 218 LEU A C 1
ATOM 1815 O O . LEU A 1 218 ? 7.281 16.094 1.747 1 98.88 218 LEU A O 1
ATOM 1819 N N . SER A 1 219 ? 8.07 14.039 1.62 1 98.81 219 SER A N 1
ATOM 1820 C CA . SER A 1 219 ? 8.969 14.383 0.52 1 98.81 219 SER A CA 1
ATOM 1821 C C . SER A 1 219 ? 8.203 14.492 -0.796 1 98.81 219 SER A C 1
ATOM 1823 O O . SER A 1 219 ? 7.121 13.922 -0.943 1 98.81 219 SER A O 1
ATOM 1825 N N . SER A 1 220 ? 8.82 15.172 -1.744 1 98.62 220 SER A N 1
ATOM 1826 C CA . SER A 1 220 ? 8.219 15.352 -3.059 1 98.62 220 SER A CA 1
ATOM 1827 C C . SER A 1 220 ? 8.023 14.016 -3.768 1 98.62 220 SER A C 1
ATOM 1829 O O . SER A 1 220 ? 7.059 13.844 -4.52 1 98.62 220 SER A O 1
ATOM 1831 N N . ALA A 1 221 ? 8.859 13.07 -3.541 1 98.69 221 ALA A N 1
ATOM 1832 C CA . ALA A 1 221 ? 8.758 11.766 -4.18 1 98.69 221 ALA A CA 1
ATOM 1833 C C . ALA A 1 221 ? 7.496 11.031 -3.725 1 98.69 221 ALA A C 1
ATOM 1835 O O . ALA A 1 221 ? 6.816 10.391 -4.531 1 98.69 221 ALA A O 1
ATOM 1836 N N . ILE A 1 222 ? 7.219 11.094 -2.428 1 98.88 222 ILE A N 1
ATOM 1837 C CA . ILE A 1 222 ? 6 10.469 -1.92 1 98.88 222 ILE A CA 1
ATOM 1838 C C . ILE A 1 222 ? 4.777 11.141 -2.547 1 98.88 222 ILE A C 1
ATOM 1840 O O . ILE A 1 222 ? 3.842 10.461 -2.973 1 98.88 222 ILE A O 1
ATOM 1844 N N . VAL A 1 223 ? 4.824 12.438 -2.631 1 98.94 223 VAL A N 1
ATOM 1845 C CA . VAL A 1 223 ? 3.711 13.188 -3.195 1 98.94 223 VAL A CA 1
ATOM 1846 C C . VAL A 1 223 ? 3.508 12.797 -4.656 1 98.94 223 VAL A C 1
ATOM 1848 O O . VAL A 1 223 ? 2.377 12.57 -5.094 1 98.94 223 VAL A O 1
ATOM 1851 N N . SER A 1 224 ? 4.527 12.711 -5.395 1 98.75 224 SER A N 1
ATOM 1852 C CA . SER A 1 224 ? 4.453 12.328 -6.801 1 98.75 224 SER A CA 1
ATOM 1853 C C . SER A 1 224 ? 3.842 10.938 -6.965 1 98.75 224 SER A C 1
ATOM 1855 O O . SER A 1 224 ? 2.998 10.727 -7.836 1 98.75 224 SER A O 1
ATOM 1857 N N . TYR A 1 225 ? 4.34 10.031 -6.148 1 98.75 225 TYR A N 1
ATOM 1858 C CA . TYR A 1 225 ? 3.801 8.672 -6.164 1 98.75 225 TYR A CA 1
ATOM 1859 C C . TYR A 1 225 ? 2.293 8.68 -5.938 1 98.75 225 TYR A C 1
ATOM 1861 O O . TYR A 1 225 ? 1.544 8.039 -6.676 1 98.75 225 TYR A O 1
ATOM 1869 N N . ILE A 1 226 ? 1.859 9.391 -4.918 1 98.88 226 ILE A N 1
ATOM 1870 C CA . ILE A 1 226 ? 0.439 9.438 -4.59 1 98.88 226 ILE A CA 1
ATOM 1871 C C . ILE A 1 226 ? -0.327 10.148 -5.703 1 98.88 226 ILE A C 1
ATOM 1873 O O . ILE A 1 226 ? -1.385 9.68 -6.133 1 98.88 226 ILE A O 1
ATOM 1877 N N . ALA A 1 227 ? 0.195 11.234 -6.148 1 98.75 227 ALA A N 1
ATOM 1878 C CA . ALA A 1 227 ? -0.454 12.023 -7.191 1 98.75 227 ALA A CA 1
ATOM 1879 C C . ALA A 1 227 ? -0.738 11.172 -8.422 1 98.75 227 ALA A C 1
ATOM 1881 O O . ALA A 1 227 ? -1.793 11.305 -9.047 1 98.75 227 ALA A O 1
ATOM 1882 N N . LYS A 1 228 ? 0.103 10.289 -8.734 1 98 228 LYS A N 1
ATOM 1883 C CA . LYS A 1 228 ? 0.005 9.477 -9.938 1 98 228 LYS A CA 1
ATOM 1884 C C . LYS A 1 228 ? -0.973 8.32 -9.75 1 98 228 LYS A C 1
ATOM 1886 O O . LYS A 1 228 ? -1.47 7.75 -10.727 1 98 228 LYS A O 1
ATOM 1891 N N . ASN A 1 229 ? -1.269 8.008 -8.461 1 98.56 229 ASN A N 1
ATOM 1892 C CA . ASN A 1 229 ? -1.91 6.711 -8.289 1 98.56 229 ASN A CA 1
ATOM 1893 C C . ASN A 1 229 ? -3.172 6.816 -7.438 1 98.56 229 ASN A C 1
ATOM 1895 O O . ASN A 1 229 ? -3.986 5.895 -7.406 1 98.56 229 ASN A O 1
ATOM 1899 N N . TRP A 1 230 ? -3.441 7.906 -6.766 1 98.25 230 TRP A N 1
ATOM 1900 C CA . TRP A 1 230 ? -4.438 7.938 -5.699 1 98.25 230 TRP A CA 1
ATOM 1901 C C . TRP A 1 230 ? -5.832 7.652 -6.246 1 98.25 230 TRP A C 1
ATOM 1903 O O . TRP A 1 230 ? -6.719 7.215 -5.504 1 98.25 230 TRP A O 1
ATOM 1913 N N . ARG A 1 231 ? -6.055 7.883 -7.5 1 97.88 231 ARG A N 1
ATOM 1914 C CA . ARG A 1 231 ? -7.387 7.695 -8.07 1 97.88 231 ARG A CA 1
ATOM 1915 C C . ARG A 1 231 ? -7.754 6.219 -8.133 1 97.88 231 ARG A C 1
ATOM 1917 O O . ARG A 1 231 ? -8.93 5.871 -8.219 1 97.88 231 ARG A O 1
ATOM 1924 N N . ILE A 1 232 ? -6.785 5.344 -8.117 1 98.19 232 ILE A N 1
ATOM 1925 C CA . ILE A 1 232 ? -7.066 3.914 -8.133 1 98.19 232 ILE A CA 1
ATOM 1926 C C . ILE A 1 232 ? -6.91 3.344 -6.723 1 98.19 232 ILE A C 1
ATOM 1928 O O . ILE A 1 232 ? -7.121 2.15 -6.504 1 98.19 232 ILE A O 1
ATOM 1932 N N . PHE A 1 233 ? -6.516 4.18 -5.711 1 98.31 233 PHE A N 1
ATOM 1933 C CA . PHE A 1 233 ? -6.332 3.752 -4.328 1 98.31 233 PHE A CA 1
ATOM 1934 C C . PHE A 1 233 ? -7.664 3.729 -3.588 1 98.31 233 PHE A C 1
ATOM 1936 O O . PHE A 1 233 ? -8.602 4.434 -3.967 1 98.31 233 PHE A O 1
ATOM 1943 N N . GLU A 1 234 ? -7.711 2.865 -2.594 1 96.94 234 GLU A N 1
ATOM 1944 C CA . GLU A 1 234 ? -8.852 2.877 -1.68 1 96.94 234 GLU A CA 1
ATOM 1945 C C . GLU A 1 234 ? -8.875 4.156 -0.846 1 96.94 234 GLU A C 1
ATOM 1947 O O . GLU A 1 234 ? -7.836 4.602 -0.355 1 96.94 234 GLU A O 1
ATOM 1952 N N . LYS A 1 235 ? -10.023 4.785 -0.733 1 95.25 235 LYS A N 1
ATOM 1953 C CA . LYS A 1 235 ? -10.195 5.996 0.067 1 95.25 235 LYS A CA 1
ATOM 1954 C C . LYS A 1 235 ? -10.969 5.703 1.348 1 95.25 235 LYS A C 1
ATOM 1956 O O . LYS A 1 235 ? -12.164 5.398 1.301 1 95.25 235 LYS A O 1
ATOM 1961 N N . TYR A 1 236 ? -10.281 5.777 2.396 1 93.69 236 TYR A N 1
ATOM 1962 C CA . TYR A 1 236 ? -10.93 5.625 3.695 1 93.69 236 TYR A CA 1
ATOM 1963 C C . TYR A 1 236 ? -11.391 6.977 4.23 1 93.69 236 TYR A C 1
ATOM 1965 O O . TYR A 1 236 ? -11.133 8.016 3.621 1 93.69 236 TYR A O 1
ATOM 1973 N N . VAL A 1 237 ? -12.031 6.926 5.352 1 89.81 237 VAL A N 1
ATOM 1974 C CA . VAL A 1 237 ? -12.68 8.117 5.883 1 89.81 237 VAL A CA 1
ATOM 1975 C C . VAL A 1 237 ? -11.625 9.078 6.43 1 89.81 237 VAL A C 1
ATOM 1977 O O . VAL A 1 237 ? -11.594 10.258 6.066 1 89.81 237 VAL A O 1
ATOM 1980 N N . SER A 1 238 ? -10.781 8.57 7.238 1 91.62 238 SER A N 1
ATOM 1981 C CA . SER A 1 238 ? -9.727 9.398 7.828 1 91.62 238 SER A CA 1
ATOM 1982 C C . SER A 1 238 ? -8.562 9.586 6.859 1 91.62 238 SER A C 1
ATOM 1984 O O . SER A 1 238 ? -7.906 8.617 6.477 1 91.62 238 SER A O 1
ATOM 1986 N N . GLU A 1 239 ? -8.305 10.828 6.562 1 94.94 239 GLU A N 1
ATOM 1987 C CA . GLU A 1 239 ? -7.309 11.102 5.531 1 94.94 239 GLU A CA 1
ATOM 1988 C C . GLU A 1 239 ? -5.914 10.672 5.984 1 94.94 239 GLU A C 1
ATOM 1990 O O . GLU A 1 239 ? -5.102 10.227 5.172 1 94.94 239 GLU A O 1
ATOM 1995 N N . ASP A 1 240 ? -5.621 10.852 7.297 1 96.38 240 ASP A N 1
ATOM 1996 C CA . ASP A 1 240 ? -4.297 10.484 7.789 1 96.38 240 ASP A CA 1
ATOM 1997 C C . ASP A 1 240 ? -4.121 8.969 7.801 1 96.38 240 ASP A C 1
ATOM 1999 O O . ASP A 1 240 ? -3.064 8.461 7.418 1 96.38 240 ASP A O 1
ATOM 2003 N N . VAL A 1 241 ? -5.16 8.242 8.188 1 96 241 VAL A N 1
ATOM 2004 C CA . VAL A 1 241 ? -5.16 6.785 8.125 1 96 241 VAL A CA 1
ATOM 2005 C C . VAL A 1 241 ? -4.977 6.328 6.68 1 96 241 VAL A C 1
ATOM 2007 O O . VAL A 1 241 ? -4.195 5.414 6.406 1 96 241 VAL A O 1
ATOM 2010 N N . THR A 1 242 ? -5.695 7.02 5.82 1 97.31 242 THR A N 1
ATOM 2011 C CA . THR A 1 242 ? -5.625 6.707 4.395 1 97.31 242 THR A CA 1
ATOM 2012 C C . THR A 1 242 ? -4.207 6.898 3.869 1 97.31 242 THR A C 1
ATOM 2014 O O . THR A 1 242 ? -3.703 6.066 3.109 1 97.31 242 THR A O 1
ATOM 2017 N N . LEU A 1 243 ? -3.588 7.949 4.273 1 98.69 243 LEU A N 1
ATOM 2018 C CA . LEU A 1 243 ? -2.219 8.211 3.83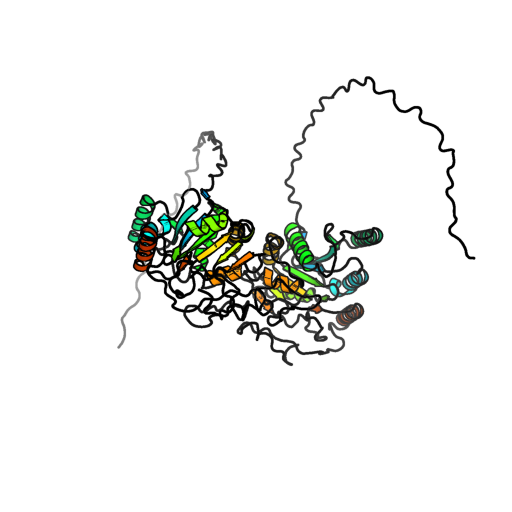8 1 98.69 243 LEU A CA 1
ATOM 2019 C C . LEU A 1 243 ? -1.293 7.074 4.27 1 98.69 243 LEU A C 1
ATOM 2021 O O . LEU A 1 243 ? -0.437 6.641 3.494 1 98.69 243 LEU A O 1
ATOM 2025 N N . GLY A 1 244 ? -1.449 6.629 5.477 1 98.56 244 GLY A N 1
ATOM 2026 C CA . GLY A 1 244 ? -0.668 5.492 5.934 1 98.56 244 GLY A CA 1
ATOM 2027 C C . GLY A 1 244 ? -0.803 4.277 5.039 1 98.56 244 GLY A C 1
ATOM 2028 O O . GLY A 1 244 ? 0.185 3.6 4.75 1 98.56 244 GLY A O 1
ATOM 2029 N N . ALA A 1 245 ? -1.995 4.02 4.602 1 98.25 245 ALA A N 1
ATOM 2030 C CA . ALA A 1 245 ? -2.266 2.885 3.725 1 98.25 245 ALA A CA 1
ATOM 2031 C C . ALA A 1 245 ? -1.699 3.123 2.328 1 98.25 245 ALA A C 1
ATOM 2033 O O . ALA A 1 245 ? -1.16 2.207 1.704 1 98.25 245 ALA A O 1
ATOM 2034 N N . TRP A 1 246 ? -1.797 4.359 1.869 1 98.81 246 TRP A N 1
ATOM 2035 C CA . TRP A 1 246 ? -1.371 4.703 0.516 1 98.81 246 TRP A CA 1
ATOM 2036 C C . TRP A 1 246 ? 0.137 4.539 0.361 1 98.81 246 TRP A C 1
ATOM 2038 O O . TRP A 1 246 ? 0.622 4.203 -0.722 1 98.81 246 TRP A O 1
ATOM 2048 N N . VAL A 1 247 ? 0.892 4.719 1.412 1 98.75 247 VAL A N 1
ATOM 2049 C CA . VAL A 1 247 ? 2.346 4.707 1.286 1 98.75 247 VAL A CA 1
ATOM 2050 C C . VAL A 1 247 ? 2.895 3.367 1.774 1 98.75 247 VAL A C 1
ATOM 2052 O O . VAL A 1 247 ? 4.109 3.17 1.826 1 98.75 247 VAL A O 1
ATOM 2055 N N . ALA A 1 248 ? 2.059 2.416 2.072 1 98.12 248 ALA A N 1
ATOM 2056 C CA . ALA A 1 248 ? 2.422 1.145 2.691 1 98.12 248 ALA A CA 1
ATOM 2057 C C . ALA A 1 248 ? 3.459 0.403 1.851 1 98.12 248 ALA A C 1
ATOM 2059 O O . ALA A 1 248 ? 4.398 -0.187 2.391 1 98.12 248 ALA A O 1
ATOM 2060 N N . PRO A 1 249 ? 3.344 0.441 0.547 1 98.31 249 PRO A N 1
ATOM 2061 C CA . PRO A 1 249 ? 4.293 -0.351 -0.239 1 98.31 249 PRO A CA 1
ATOM 2062 C C . PRO A 1 249 ? 5.668 0.305 -0.34 1 98.31 249 PRO A C 1
ATOM 2064 O O . PRO A 1 249 ? 6.645 -0.354 -0.701 1 98.31 249 PRO A O 1
ATOM 2067 N N . LEU A 1 250 ? 5.789 1.576 -0.073 1 98.31 250 LEU A N 1
ATOM 2068 C CA . LEU A 1 250 ? 6.992 2.352 -0.36 1 98.31 250 LEU A CA 1
ATOM 2069 C C . LEU A 1 250 ? 8.094 2.035 0.643 1 98.31 250 LEU A C 1
ATOM 2071 O O . LEU A 1 250 ? 7.816 1.665 1.785 1 98.31 250 LEU A O 1
ATOM 2075 N N . LYS A 1 251 ? 9.305 2.207 0.17 1 95.56 251 LYS A N 1
ATOM 2076 C CA . LYS A 1 251 ? 10.461 2.234 1.069 1 95.56 251 LYS A CA 1
ATOM 2077 C C . LYS A 1 251 ? 10.523 3.553 1.835 1 95.56 251 LYS A C 1
ATOM 2079 O O . LYS A 1 251 ? 11.5 4.301 1.706 1 95.56 251 LYS A O 1
ATOM 2084 N N . VAL A 1 252 ? 9.633 3.721 2.703 1 96.81 252 VAL A N 1
ATOM 2085 C CA . VAL A 1 252 ? 9.453 5.016 3.355 1 96.81 252 VAL A CA 1
ATOM 2086 C C . VAL A 1 252 ? 10.352 5.098 4.59 1 96.81 252 VAL A C 1
ATOM 2088 O O . VAL A 1 252 ? 10.469 4.133 5.348 1 96.81 252 VAL A O 1
ATOM 2091 N N . LYS A 1 253 ? 11.023 6.23 4.715 1 97.19 253 LYS A N 1
ATOM 2092 C CA . LYS A 1 253 ? 11.633 6.582 5.992 1 97.19 253 LYS A CA 1
ATOM 2093 C C . LYS A 1 253 ? 10.648 7.336 6.883 1 97.19 253 LYS A C 1
ATOM 2095 O O . LYS A 1 253 ? 10.344 8.508 6.633 1 97.19 253 LYS A O 1
ATOM 2100 N N . ARG A 1 254 ? 10.227 6.656 7.914 1 98 254 ARG A N 1
ATOM 2101 C CA . ARG A 1 254 ? 9.312 7.27 8.875 1 98 254 ARG A CA 1
ATOM 2102 C C . ARG A 1 254 ? 10.086 7.883 10.039 1 98 254 ARG A C 1
ATOM 2104 O O . ARG A 1 254 ? 10.898 7.207 10.68 1 98 254 ARG A O 1
ATOM 2111 N N . ILE A 1 255 ? 9.852 9.094 10.242 1 98.44 255 ILE A N 1
ATOM 2112 C CA . ILE A 1 255 ? 10.469 9.773 11.383 1 98.44 255 ILE A CA 1
ATOM 2113 C C . ILE A 1 255 ? 9.391 10.195 12.367 1 98.44 255 ILE A C 1
ATOM 2115 O O . ILE A 1 255 ? 8.609 11.117 12.094 1 98.44 255 ILE A O 1
ATOM 2119 N N . HIS A 1 256 ? 9.375 9.484 13.5 1 98.56 256 HIS A N 1
ATOM 2120 C CA . HIS A 1 256 ? 8.508 9.883 14.602 1 98.56 256 HIS A CA 1
ATOM 2121 C C . HIS A 1 256 ? 9.102 11.047 15.383 1 98.56 256 HIS A C 1
ATOM 2123 O O . HIS A 1 256 ? 10.266 10.992 15.789 1 98.56 256 HIS A O 1
ATOM 2129 N N . ASP A 1 257 ? 8.281 12.031 15.555 1 98.56 257 ASP A N 1
ATOM 2130 C CA . ASP A 1 257 ? 8.781 13.219 16.234 1 98.56 257 ASP A CA 1
ATOM 2131 C C . ASP A 1 257 ? 7.824 13.648 17.344 1 98.56 257 ASP A C 1
ATOM 2133 O O . ASP A 1 257 ? 6.699 14.078 17.078 1 98.56 257 ASP A O 1
ATOM 2137 N N . THR A 1 258 ? 8.297 13.648 18.562 1 98.25 258 THR A N 1
ATOM 2138 C CA . THR A 1 258 ? 7.48 13.938 19.734 1 98.25 258 THR A CA 1
ATOM 2139 C C . THR A 1 258 ? 7.184 15.438 19.828 1 98.25 258 THR A C 1
ATOM 2141 O O . THR A 1 258 ? 6.309 15.852 20.594 1 98.25 258 THR A O 1
ATOM 2144 N N . ARG A 1 259 ? 7.832 16.203 19.078 1 98.5 259 ARG A N 1
ATOM 2145 C CA . ARG A 1 259 ? 7.559 17.641 19.047 1 98.5 259 ARG A CA 1
ATOM 2146 C C . ARG A 1 259 ? 6.281 17.938 18.281 1 98.5 259 ARG A C 1
ATOM 2148 O O . ARG A 1 259 ? 5.762 19.062 18.344 1 98.5 259 ARG A O 1
ATOM 2155 N N . PHE A 1 260 ? 5.777 16.969 17.562 1 98.75 260 PHE A N 1
ATOM 2156 C CA . PHE A 1 260 ? 4.484 17.078 16.891 1 98.75 260 PHE A CA 1
ATOM 2157 C C . PHE A 1 260 ? 3.352 16.703 17.844 1 98.75 260 PHE A C 1
ATOM 2159 O O . PHE A 1 260 ? 3.068 15.516 18.047 1 98.75 260 PHE A O 1
ATOM 2166 N N . ASP A 1 261 ? 2.688 17.688 18.344 1 98.56 261 ASP A N 1
ATOM 2167 C CA . ASP A 1 261 ? 1.47 17.5 19.125 1 98.56 261 ASP A CA 1
ATOM 2168 C C . ASP A 1 261 ? 0.237 17.484 18.234 1 98.56 261 ASP A C 1
ATOM 2170 O O . ASP A 1 261 ? -0.511 18.469 18.172 1 98.56 261 ASP A O 1
ATOM 2174 N N . THR A 1 262 ? 0.057 16.297 17.594 1 98.38 262 THR A N 1
ATOM 2175 C CA . THR A 1 262 ? -0.903 16.297 16.5 1 98.38 262 THR A CA 1
ATOM 2176 C C . THR A 1 262 ? -1.976 15.234 16.734 1 98.38 262 THR A C 1
ATOM 2178 O O . THR A 1 262 ? -2.676 14.836 15.789 1 98.38 262 THR A O 1
ATOM 2181 N N . GLU A 1 263 ? -2.16 14.766 17.953 1 95.44 263 GLU A N 1
ATOM 2182 C CA . GLU A 1 263 ? -3.199 13.797 18.281 1 95.44 263 GLU A CA 1
ATOM 2183 C C . GLU A 1 263 ? -4.582 14.445 18.281 1 95.44 263 GLU A C 1
ATOM 2185 O O . GLU A 1 263 ? -4.715 15.633 17.969 1 95.44 263 GLU A O 1
ATOM 2190 N N . TYR A 1 264 ? -5.617 13.602 18.547 1 90.75 264 TYR A N 1
ATOM 2191 C CA . TYR A 1 264 ? -7.008 14.047 18.531 1 90.75 264 TYR A CA 1
ATOM 2192 C C . TYR A 1 264 ? -7.281 15.023 19.656 1 90.75 264 TYR A C 1
ATOM 2194 O O . TYR A 1 264 ? -8.266 15.773 19.625 1 90.75 264 TYR A O 1
ATOM 2202 N N . LYS A 1 265 ? -6.387 15.023 20.578 1 94.81 265 LYS A N 1
ATOM 2203 C CA . LYS A 1 265 ? -6.336 16.016 21.656 1 94.81 265 LYS A CA 1
ATOM 2204 C C . LYS A 1 265 ? -4.902 16.469 21.906 1 94.81 265 LYS A C 1
ATOM 2206 O O . LYS A 1 265 ? -3.951 15.719 21.672 1 94.81 265 LYS A O 1
ATOM 2211 N N . THR A 1 266 ? -4.844 17.703 22.375 1 97.12 266 THR A N 1
ATOM 2212 C CA . THR A 1 266 ? -3.502 18.219 22.609 1 97.12 266 THR A CA 1
ATOM 2213 C C . THR A 1 266 ? -2.916 17.625 23.891 1 97.12 266 THR A C 1
ATOM 2215 O O . THR A 1 266 ? -3.623 17.469 24.891 1 97.12 266 THR A O 1
ATOM 2218 N N . ARG A 1 267 ? -1.623 17.359 23.859 1 97.38 267 ARG A N 1
ATOM 2219 C CA . ARG A 1 267 ? -0.892 16.891 25.016 1 97.38 267 ARG A CA 1
ATOM 2220 C C . ARG A 1 267 ? -0.516 18.031 25.938 1 97.38 267 ARG A C 1
ATOM 2222 O O . ARG A 1 267 ? 0.069 17.828 27.016 1 97.38 267 ARG A O 1
ATOM 2229 N N . GLY A 1 268 ? -0.865 19.234 25.609 1 96.69 268 GLY A N 1
ATOM 2230 C CA . GLY A 1 268 ? -0.539 20.422 26.375 1 96.69 268 GLY A CA 1
ATOM 2231 C C . GLY A 1 268 ? 0.257 21.438 25.578 1 96.69 268 GLY A C 1
ATOM 2232 O O . GLY A 1 268 ? 0 21.641 24.391 1 96.69 268 GLY A O 1
ATOM 2233 N N . CYS A 1 269 ? 1.017 22.141 26.328 1 97.62 269 CYS A N 1
ATOM 2234 C CA . CYS A 1 269 ? 1.929 23.094 25.703 1 97.62 269 CYS A CA 1
ATOM 2235 C C . CYS A 1 269 ? 3.355 22.891 26.203 1 97.62 269 CYS A C 1
ATOM 2237 O O . CYS A 1 269 ? 3.6 22.891 27.422 1 97.62 269 CYS A O 1
ATOM 2239 N N . LYS A 1 270 ? 4.172 22.656 25.281 1 97.44 270 LYS A N 1
ATOM 2240 C CA . LYS A 1 270 ? 5.605 22.547 25.547 1 97.44 270 LYS A CA 1
ATOM 2241 C C . LYS A 1 270 ? 6.402 23.438 24.594 1 97.44 270 LYS A C 1
ATOM 2243 O O . LYS A 1 270 ? 6.094 23.516 23.391 1 97.44 270 LYS A O 1
ATOM 2248 N N . ASN A 1 271 ? 7.426 24 25.109 1 97.62 271 ASN A N 1
ATOM 2249 C CA . ASN A 1 271 ? 8.219 24.922 24.312 1 97.62 271 ASN A CA 1
ATOM 2250 C C . ASN A 1 271 ? 8.961 24.188 23.188 1 97.62 271 ASN A C 1
ATOM 2252 O O . ASN A 1 271 ? 9.375 24.812 22.203 1 97.62 271 ASN A O 1
ATOM 2256 N N . SER A 1 272 ? 9.078 22.906 23.344 1 96.69 272 SER A N 1
ATOM 2257 C CA . SER A 1 272 ? 9.773 22.109 22.328 1 96.69 272 SER A CA 1
ATOM 2258 C C . SER A 1 272 ? 8.859 21.781 21.156 1 96.69 272 SER A C 1
ATOM 2260 O O . SER A 1 272 ? 9.328 21.344 20.109 1 96.69 272 SER A O 1
ATOM 2262 N N . PHE A 1 273 ? 7.547 21.984 21.312 1 98.38 273 PHE A N 1
ATOM 2263 C CA . PHE A 1 273 ? 6.613 21.625 20.25 1 98.38 273 PHE A CA 1
ATOM 2264 C C . PHE A 1 273 ? 6.855 22.469 19 1 98.38 273 PHE A C 1
ATOM 2266 O O . PHE A 1 273 ? 7.059 23.672 19.094 1 98.38 273 PHE A O 1
ATOM 2273 N N . THR A 1 274 ? 6.867 21.812 17.875 1 98.44 274 THR A N 1
ATOM 2274 C CA . THR A 1 274 ? 6.988 22.5 16.609 1 98.44 274 THR A CA 1
ATOM 2275 C C . THR A 1 274 ? 5.652 22.531 15.875 1 98.44 274 THR A C 1
ATOM 2277 O O . THR A 1 274 ? 5.426 23.391 15.016 1 98.44 274 THR A O 1
ATOM 2280 N N . VAL A 1 275 ? 4.816 21.594 16.125 1 98.81 275 VAL A N 1
ATOM 2281 C CA . VAL A 1 275 ? 3.465 21.531 15.578 1 98.81 275 VAL A CA 1
ATOM 2282 C C . VAL A 1 275 ? 2.465 21.266 16.703 1 98.81 275 VAL A C 1
ATOM 2284 O O . VAL A 1 275 ? 2.643 20.328 17.5 1 98.81 275 VAL A O 1
ATOM 2287 N N . SER A 1 276 ? 1.45 22.078 16.812 1 98.62 276 SER A N 1
ATOM 2288 C CA . SER A 1 276 ? 0.398 21.938 17.812 1 98.62 276 SER A CA 1
ATOM 2289 C C . SER A 1 276 ? -0.982 21.922 17.172 1 98.62 276 SER A C 1
ATOM 2291 O O . SER A 1 276 ? -1.391 22.906 16.547 1 98.62 276 SER A O 1
ATOM 2293 N N . HIS A 1 277 ? -1.658 20.844 17.328 1 98.44 277 HIS A N 1
ATOM 2294 C CA . HIS A 1 277 ? -2.984 20.672 16.734 1 98.44 277 HIS A CA 1
ATOM 2295 C C . HIS A 1 277 ? -4.078 20.922 17.781 1 98.44 277 HIS A C 1
ATOM 2297 O O . HIS A 1 277 ? -3.805 20.969 18.969 1 98.44 277 HIS A O 1
ATOM 2303 N N . LYS A 1 278 ? -5.316 21.203 17.297 1 97.81 278 LYS A N 1
ATOM 2304 C CA . LYS A 1 278 ? -6.484 21.5 18.109 1 97.81 278 LYS A CA 1
ATOM 2305 C C . LYS A 1 278 ? -6.293 22.812 18.891 1 97.81 278 LYS A C 1
ATOM 2307 O O . LYS A 1 278 ? -6.492 22.844 20.109 1 97.81 278 LYS A O 1
ATOM 2312 N N . GLN A 1 279 ? -5.902 23.75 18.172 1 98 279 GLN A N 1
ATOM 2313 C CA . GLN A 1 279 ? -5.723 25.094 18.719 1 98 279 GLN A CA 1
ATOM 2314 C C . GLN A 1 279 ? -6.891 26 18.359 1 98 279 GLN A C 1
ATOM 2316 O O . GLN A 1 279 ? -7.238 26.125 17.172 1 98 279 GLN A O 1
ATOM 2321 N N . SER A 1 280 ? -7.48 26.594 19.359 1 97.94 280 SER A N 1
ATOM 2322 C CA . SER A 1 280 ? -8.438 27.656 19.078 1 97.94 280 SER A CA 1
ATOM 2323 C C . SER A 1 280 ? -7.742 28.891 18.5 1 97.94 280 SER A C 1
ATOM 2325 O O . SER A 1 280 ? -6.512 28.984 18.531 1 97.94 280 SER A O 1
ATOM 2327 N N . ILE A 1 281 ? -8.562 29.766 17.984 1 98.44 281 ILE A N 1
ATOM 2328 C CA . ILE A 1 281 ? -8.008 31.031 17.5 1 98.44 281 ILE A CA 1
ATOM 2329 C C . ILE A 1 281 ? -7.273 31.75 18.641 1 98.44 281 ILE A C 1
ATOM 2331 O O . ILE A 1 281 ? -6.172 32.25 18.438 1 98.44 281 ILE A O 1
ATOM 2335 N N . GLY A 1 282 ? -7.914 31.734 19.797 1 98.06 282 GLY A N 1
ATOM 2336 C CA . GLY A 1 282 ? -7.273 32.312 20.969 1 98.06 282 GLY A CA 1
ATOM 2337 C C . GLY A 1 282 ? -5.953 31.656 21.312 1 98.06 282 GLY A C 1
ATOM 2338 O O . GLY A 1 282 ? -4.984 32.344 21.656 1 98.06 282 GLY A O 1
ATOM 2339 N N . ASP A 1 283 ? -5.902 30.359 21.266 1 97.56 283 ASP A N 1
ATOM 2340 C CA . ASP A 1 283 ? -4.668 29.625 21.516 1 97.56 283 ASP A CA 1
ATOM 2341 C C . ASP A 1 283 ? -3.561 30.047 20.562 1 97.56 283 ASP A C 1
ATOM 2343 O O . ASP A 1 283 ? -2.414 30.234 20.969 1 97.56 283 ASP A O 1
ATOM 2347 N N . MET A 1 284 ? -3.883 30.219 19.312 1 98.12 284 MET A N 1
ATOM 2348 C CA . MET A 1 284 ? -2.896 30.609 18.312 1 98.12 284 MET A CA 1
ATOM 2349 C C . MET A 1 284 ? -2.336 31.984 18.594 1 98.12 284 MET A C 1
ATOM 2351 O O . MET A 1 284 ? -1.124 32.188 18.531 1 98.12 284 MET A O 1
ATOM 2355 N N . GLN A 1 285 ? -3.248 32.844 18.938 1 98.38 285 GLN A N 1
ATOM 2356 C CA . GLN A 1 285 ? -2.832 34.219 19.25 1 98.38 285 GLN A CA 1
ATOM 2357 C C . GLN A 1 285 ? -1.952 34.25 20.5 1 98.38 285 GLN A C 1
ATOM 2359 O O . GLN A 1 285 ? -0.945 34.969 20.531 1 98.38 285 GLN A O 1
ATOM 2364 N N . ALA A 1 286 ? -2.344 33.531 21.453 1 98 286 ALA A N 1
ATOM 2365 C CA . ALA A 1 286 ? -1.581 33.469 22.688 1 98 286 ALA A CA 1
ATOM 2366 C C . ALA A 1 286 ? -0.183 32.906 22.453 1 98 286 ALA A C 1
ATOM 2368 O O . ALA A 1 286 ? 0.806 33.438 22.953 1 98 286 ALA A O 1
ATOM 2369 N N . LYS A 1 287 ? -0.082 31.828 21.719 1 98.25 287 LYS A N 1
ATOM 2370 C CA . LYS A 1 287 ? 1.21 31.219 21.438 1 98.25 287 LYS A CA 1
ATOM 2371 C C . LYS A 1 287 ? 2.096 32.156 20.625 1 98.25 287 LYS A C 1
ATOM 2373 O O . LYS A 1 287 ? 3.289 32.281 20.906 1 98.25 287 LYS A O 1
ATOM 2378 N N . TYR A 1 288 ? 1.493 32.75 19.672 1 98.38 288 TYR A N 1
ATOM 2379 C CA . TYR A 1 288 ? 2.24 33.719 18.844 1 98.38 288 TYR A CA 1
ATOM 2380 C C . TYR A 1 288 ? 2.758 34.875 19.688 1 98.38 288 TYR A C 1
ATOM 2382 O O . TYR A 1 288 ? 3.932 35.25 19.594 1 98.38 288 TYR A O 1
ATOM 2390 N N . SER A 1 289 ? 1.89 35.438 20.516 1 98 289 SER A N 1
ATOM 2391 C CA . SER A 1 289 ? 2.268 36.562 21.359 1 98 289 SER A CA 1
ATOM 2392 C C . SER A 1 289 ? 3.383 36.156 22.328 1 98 289 SER A C 1
ATOM 2394 O O . SER A 1 289 ? 4.324 36.938 22.547 1 98 289 SER A O 1
ATOM 2396 N N . SER A 1 290 ? 3.236 35.031 22.891 1 97.94 290 SER A N 1
ATOM 2397 C CA . SER A 1 290 ? 4.262 34.562 23.812 1 97.94 290 SER A CA 1
ATOM 2398 C C . SER A 1 290 ? 5.609 34.406 23.125 1 97.94 290 SER A C 1
ATOM 2400 O O . SER A 1 290 ? 6.641 34.812 23.656 1 97.94 290 SER A O 1
ATOM 2402 N N . LEU A 1 291 ? 5.582 33.844 21.938 1 97.94 291 LEU A N 1
ATOM 2403 C CA . LEU A 1 291 ? 6.809 33.625 21.172 1 97.94 291 LEU A CA 1
ATOM 2404 C C . LEU A 1 291 ? 7.465 34.969 20.844 1 97.94 291 LEU A C 1
ATOM 2406 O O . LEU A 1 291 ? 8.68 35.125 20.969 1 97.94 291 LEU A O 1
ATOM 2410 N N . MET A 1 292 ? 6.652 35.938 20.484 1 97.31 292 MET A N 1
ATOM 2411 C CA . MET A 1 292 ? 7.172 37.25 20.109 1 97.31 292 MET A CA 1
ATOM 2412 C C . MET A 1 292 ? 7.746 37.969 21.328 1 97.31 292 MET A C 1
ATOM 2414 O O . MET A 1 292 ? 8.75 38.688 21.219 1 97.31 292 MET A O 1
ATOM 2418 N N . ALA A 1 293 ? 7.152 37.719 22.391 1 97.56 293 ALA A N 1
ATOM 2419 C CA . ALA A 1 293 ? 7.527 38.438 23.609 1 97.56 293 ALA A CA 1
ATOM 2420 C C . ALA A 1 293 ? 8.703 37.75 24.312 1 97.56 293 ALA A C 1
ATOM 2422 O O . ALA A 1 293 ? 9.586 38.438 24.828 1 97.56 293 ALA A O 1
ATOM 2423 N N . THR A 1 294 ? 8.688 36.438 24.328 1 97.38 294 THR A N 1
ATOM 2424 C CA . THR A 1 294 ? 9.617 35.75 25.234 1 97.38 294 THR A CA 1
ATOM 2425 C C . THR A 1 294 ? 10.5 34.75 24.484 1 97.38 294 THR A C 1
ATOM 2427 O O . THR A 1 294 ? 11.5 34.281 25.016 1 97.38 294 THR A O 1
ATOM 2430 N N . GLY A 1 295 ? 10.055 34.469 23.297 1 96.56 295 GLY A N 1
ATOM 2431 C CA . GLY A 1 295 ? 10.75 33.406 22.562 1 96.56 295 GLY A CA 1
ATOM 2432 C C . GLY A 1 295 ? 10.258 32.031 22.891 1 96.56 295 GLY A C 1
ATOM 2433 O O . GLY A 1 295 ? 10.664 31.047 22.25 1 96.56 295 GLY A O 1
ATOM 2434 N N . ASN A 1 296 ? 9.336 32 23.828 1 97.62 296 ASN A N 1
ATOM 2435 C CA . ASN A 1 296 ? 8.781 30.719 24.219 1 97.62 296 ASN A CA 1
ATOM 2436 C C . ASN A 1 296 ? 7.355 30.547 23.703 1 97.62 296 ASN A C 1
ATOM 2438 O O . ASN A 1 296 ? 6.57 31.484 23.703 1 97.62 296 ASN A O 1
ATOM 2442 N N . LEU A 1 297 ? 7.07 29.328 23.312 1 97.56 297 LEU A N 1
ATOM 2443 C CA . LEU A 1 297 ? 5.746 29 22.781 1 97.56 297 LEU A CA 1
ATOM 2444 C C . LEU A 1 297 ? 4.684 29.156 23.875 1 97.56 297 LEU A C 1
ATOM 2446 O O . LEU A 1 297 ? 3.582 29.641 23.609 1 97.56 297 LEU A O 1
ATOM 2450 N N . CYS A 1 298 ? 5.074 28.781 25.109 1 96.88 298 CYS A N 1
ATOM 2451 C CA . CYS A 1 298 ? 4.117 28.703 26.203 1 96.88 298 CYS A CA 1
ATOM 2452 C C . CYS A 1 298 ? 4.418 29.766 27.25 1 96.88 298 CYS A C 1
ATOM 2454 O O . CYS A 1 298 ? 5.578 29.984 27.609 1 96.88 298 CYS A O 1
ATOM 2456 N N . THR A 1 299 ? 3.371 30.375 27.719 1 94 299 THR A N 1
ATOM 2457 C CA . THR A 1 299 ? 3.566 31.188 28.922 1 94 299 THR A CA 1
ATOM 2458 C C . THR A 1 299 ? 3.977 30.297 30.109 1 94 299 THR A C 1
ATOM 2460 O O . THR A 1 299 ? 4.902 30.641 30.844 1 94 299 THR A O 1
ATOM 2463 N N . THR A 1 300 ? 3.252 29.297 30.219 1 94.19 300 THR A N 1
ATOM 2464 C CA . THR A 1 300 ? 3.559 28.203 31.141 1 94.19 300 THR A CA 1
ATOM 2465 C C . THR A 1 300 ? 3.361 26.844 30.484 1 94.19 300 THR A C 1
ATOM 2467 O O . THR A 1 300 ? 2.316 26.594 29.875 1 94.19 300 THR A O 1
ATOM 2470 N N . GLU A 1 301 ? 4.34 26 30.609 1 96.25 301 GLU A N 1
ATOM 2471 C CA . GLU A 1 301 ? 4.188 24.672 30.031 1 96.25 301 GLU A CA 1
ATOM 2472 C C . GLU A 1 301 ? 3.129 23.859 30.781 1 96.25 301 GLU A C 1
ATOM 2474 O O . GLU A 1 301 ? 3.041 23.938 32 1 96.25 301 GLU A O 1
ATOM 2479 N N . ILE A 1 302 ? 2.373 23.203 30.078 1 95.44 302 ILE A N 1
ATOM 2480 C CA . ILE A 1 302 ? 1.274 22.406 30.625 1 95.44 302 ILE A CA 1
ATOM 2481 C C . ILE A 1 302 ? 1.294 21 30 1 95.44 302 ILE A C 1
ATOM 2483 O O . ILE A 1 302 ? 1.524 20.859 28.797 1 95.44 302 ILE A O 1
ATOM 2487 N N . VAL A 1 303 ? 1.057 19.969 30.859 1 95.81 303 VAL A N 1
ATOM 2488 C CA . VAL A 1 303 ? 0.936 18.594 30.375 1 95.81 303 VAL A CA 1
ATOM 2489 C C . VAL A 1 303 ? -0.475 18.078 30.656 1 95.81 303 VAL A C 1
ATOM 2491 O O . VAL A 1 303 ? -0.893 17.969 31.797 1 95.81 303 VAL A O 1
ATOM 2494 N N . ASN A 1 304 ? -1.168 17.781 29.609 1 96.56 304 ASN A N 1
ATOM 2495 C CA . ASN A 1 304 ? -2.496 17.188 29.75 1 96.56 304 ASN A CA 1
ATOM 2496 C C . ASN A 1 304 ? -2.428 15.672 29.875 1 96.56 304 ASN A C 1
ATOM 2498 O O . ASN A 1 304 ? -3.221 15.062 30.594 1 96.56 304 ASN A O 1
ATOM 2502 N N . PHE A 1 305 ? -1.601 14.977 29.078 1 95.88 305 PHE A N 1
ATOM 2503 C CA . PHE A 1 305 ? -1.28 13.555 29.141 1 95.88 305 PHE A CA 1
ATOM 2504 C C . PHE A 1 305 ? 0.053 13.273 28.469 1 95.88 305 PHE A C 1
ATOM 2506 O O . PHE A 1 305 ? 0.582 14.117 27.734 1 95.88 305 PHE A O 1
ATOM 2513 N N . TYR A 1 306 ? 0.603 12.156 28.688 1 96.31 306 TYR A N 1
ATOM 2514 C CA . TYR A 1 306 ? 1.962 11.844 28.25 1 96.31 306 TYR A CA 1
ATOM 2515 C C . TYR A 1 306 ? 1.989 11.422 26.781 1 96.31 306 TYR A C 1
ATOM 2517 O O . TYR A 1 306 ? 1.02 10.859 26.281 1 96.31 306 TYR A O 1
ATOM 2525 N N . GLY A 1 307 ? 3.121 11.75 26.172 1 97.25 307 GLY A N 1
ATOM 2526 C CA . GLY A 1 307 ? 3.373 11.273 24.828 1 97.25 307 GLY A CA 1
ATOM 2527 C C . GLY A 1 307 ? 4.02 9.898 24.797 1 97.25 307 GLY A C 1
ATOM 2528 O O . GLY A 1 307 ? 4.062 9.203 25.812 1 97.25 307 GLY A O 1
ATOM 2529 N N . TYR A 1 308 ? 4.371 9.445 23.578 1 98.06 308 TYR A N 1
ATOM 2530 C CA . TYR A 1 308 ? 5.074 8.18 23.391 1 98.06 308 TYR A CA 1
ATOM 2531 C C . TYR A 1 308 ? 6.152 8.312 22.328 1 98.06 308 TYR A C 1
ATOM 2533 O O . TYR A 1 308 ? 6.09 9.211 21.484 1 98.06 308 TYR A O 1
ATOM 2541 N N . GLN A 1 309 ? 7.156 7.535 22.484 1 98.12 309 GLN A N 1
ATOM 2542 C CA . GLN A 1 309 ? 8.133 7.312 21.422 1 98.12 309 GLN A CA 1
ATOM 2543 C C . GLN A 1 309 ? 7.805 6.047 20.641 1 98.12 309 GLN A C 1
ATOM 2545 O O . GLN A 1 309 ? 7.699 4.961 21.219 1 98.12 309 GLN A O 1
ATOM 2550 N N . TYR A 1 310 ? 7.578 6.277 19.375 1 98.12 310 TYR A N 1
ATOM 2551 C CA . TYR A 1 310 ? 7.254 5.109 18.578 1 98.12 310 TYR A CA 1
ATOM 2552 C C . TYR A 1 310 ? 8.406 4.109 18.562 1 98.12 310 TYR A C 1
ATOM 2554 O O . TYR A 1 310 ? 9.523 4.441 18.156 1 98.12 310 TYR A O 1
ATOM 2562 N N . ASP A 1 311 ? 8.172 2.934 19 1 96.94 311 ASP A N 1
ATOM 2563 C CA . ASP A 1 311 ? 9.172 1.873 19 1 96.94 311 ASP A CA 1
ATOM 2564 C C . ASP A 1 311 ? 9.07 1.033 17.719 1 96.94 311 ASP A C 1
ATOM 2566 O O . ASP A 1 311 ? 8.219 0.155 17.625 1 96.94 311 ASP A O 1
ATOM 2570 N N . TRP A 1 312 ? 9.984 1.214 16.828 1 94.31 312 TRP A N 1
ATOM 2571 C CA . TRP A 1 312 ? 9.945 0.559 15.516 1 94.31 312 TRP A CA 1
ATOM 2572 C C . TRP A 1 312 ? 10.477 -0.866 15.609 1 94.31 312 TRP A C 1
ATOM 2574 O O . TRP A 1 312 ? 10.414 -1.625 14.641 1 94.31 312 TRP A O 1
ATOM 2584 N N . ASP A 1 313 ? 10.984 -1.299 16.75 1 91.12 313 ASP A N 1
ATOM 2585 C CA . ASP A 1 313 ? 11.602 -2.611 16.922 1 91.12 313 ASP A CA 1
ATOM 2586 C C . ASP A 1 313 ? 10.594 -3.641 17.406 1 91.12 313 ASP A C 1
ATOM 2588 O O . ASP A 1 313 ? 10.914 -4.824 17.531 1 91.12 313 ASP A O 1
ATOM 2592 N N . VAL A 1 314 ? 9.43 -3.207 17.641 1 93.06 314 VAL A N 1
ATOM 2593 C CA . VAL A 1 314 ? 8.367 -4.105 18.078 1 93.06 314 VAL A CA 1
ATOM 2594 C C . VAL A 1 314 ? 7.203 -4.051 17.094 1 93.06 314 VAL A C 1
ATOM 2596 O O . VAL A 1 314 ? 7.121 -3.135 16.281 1 93.06 314 VAL A O 1
ATOM 2599 N N . PRO A 1 315 ? 6.285 -5.059 17.188 1 93.06 315 PRO A N 1
ATOM 2600 C CA . PRO A 1 315 ? 5.102 -4.973 16.344 1 93.06 315 PRO A CA 1
ATOM 2601 C C . PRO A 1 315 ? 4.285 -3.705 16.578 1 93.06 315 PRO A C 1
ATOM 2603 O O . PRO A 1 315 ? 4.227 -3.211 17.703 1 93.06 315 PRO A O 1
ATOM 2606 N N . PRO A 1 316 ? 3.646 -3.217 15.594 1 96.38 316 PRO A N 1
ATOM 2607 C CA . PRO A 1 316 ? 2.93 -1.944 15.703 1 96.38 316 PRO A CA 1
ATOM 2608 C C . PRO A 1 316 ? 1.952 -1.913 16.875 1 96.38 316 PRO A C 1
ATOM 2610 O O . PRO A 1 316 ? 1.787 -0.874 17.516 1 96.38 316 PRO A O 1
ATOM 2613 N N . SER A 1 317 ? 1.317 -2.994 17.234 1 95.25 317 SER A N 1
ATOM 2614 C CA . SER A 1 317 ? 0.345 -3.01 18.328 1 95.25 317 SER A CA 1
ATOM 2615 C C . SER A 1 317 ? 1.002 -2.664 19.656 1 95.25 317 SER A C 1
ATOM 2617 O O . SER A 1 317 ? 0.315 -2.336 20.625 1 95.25 317 SER A O 1
ATOM 2619 N N . LYS A 1 318 ? 2.293 -2.666 19.703 1 96.25 318 LYS A N 1
ATOM 2620 C CA . LYS A 1 318 ? 3.039 -2.408 20.938 1 96.25 318 LYS A CA 1
ATOM 2621 C C . LYS A 1 318 ? 3.92 -1.169 20.797 1 96.25 318 LYS A C 1
ATOM 2623 O O . LYS A 1 318 ? 4.785 -0.916 21.641 1 96.25 318 LYS A O 1
ATOM 2628 N N . CYS A 1 319 ? 3.73 -0.406 19.859 1 96.81 319 CYS A N 1
ATOM 2629 C CA . CYS A 1 319 ? 4.668 0.625 19.438 1 96.81 319 CYS A CA 1
ATOM 2630 C C . CYS A 1 319 ? 4.664 1.801 20.406 1 96.81 319 CYS A C 1
ATOM 2632 O O . CYS A 1 319 ? 5.668 2.506 20.531 1 96.81 319 CYS A O 1
ATOM 2634 N N . CYS A 1 320 ? 3.619 2.047 20.969 1 97.25 320 CYS A N 1
ATOM 2635 C CA . CYS A 1 320 ? 3.387 3.404 21.453 1 97.25 320 CYS A CA 1
ATOM 2636 C C . CYS A 1 320 ? 3.039 3.406 22.938 1 97.25 320 CYS A C 1
ATOM 2638 O O . CYS A 1 320 ? 1.936 3.803 23.328 1 97.25 320 CYS A O 1
ATOM 2640 N N . VAL A 1 321 ? 4.008 3.133 23.719 1 96.69 321 VAL A N 1
ATOM 2641 C CA . VAL A 1 321 ? 3.809 3.146 25.172 1 96.69 321 VAL A CA 1
ATOM 2642 C C . VAL A 1 321 ? 4.059 4.551 25.719 1 96.69 321 VAL A C 1
ATOM 2644 O O . VAL A 1 321 ? 5.141 5.113 25.531 1 96.69 321 VAL A O 1
ATOM 2647 N N . ARG A 1 322 ? 3.066 5.094 26.375 1 96.56 322 ARG A N 1
ATOM 2648 C CA . ARG A 1 322 ? 3.184 6.445 26.922 1 96.56 322 ARG A CA 1
ATOM 2649 C C . ARG A 1 322 ? 4.086 6.469 28.141 1 96.56 322 ARG A C 1
ATOM 2651 O O . ARG A 1 322 ? 4.129 5.504 28.906 1 96.56 322 ARG A O 1
ATOM 2658 N N . SER A 1 323 ? 4.781 7.562 28.25 1 95.25 323 SER A N 1
ATOM 2659 C CA . SER A 1 323 ? 5.723 7.723 29.359 1 95.25 323 SER A CA 1
ATOM 2660 C C . SER A 1 323 ? 5.785 9.172 29.828 1 95.25 323 SER A C 1
ATOM 2662 O O . SER A 1 323 ? 5.699 10.094 29.016 1 95.25 323 SER A O 1
ATOM 2664 N N . SER A 1 324 ? 6.027 9.367 31.078 1 92.62 324 SER A N 1
ATOM 2665 C CA . SER A 1 324 ? 6.164 10.703 31.641 1 92.62 324 SER A CA 1
ATOM 2666 C C . SER A 1 324 ? 7.426 11.391 31.141 1 92.62 324 SER A C 1
ATOM 2668 O O . SER A 1 324 ? 7.559 12.617 31.25 1 92.62 324 SER A O 1
ATOM 2670 N N . LEU A 1 325 ? 8.25 10.648 30.562 1 91.56 325 LEU A N 1
ATOM 2671 C CA . LEU A 1 325 ? 9.508 11.195 30.062 1 91.56 325 LEU A CA 1
ATOM 2672 C C . LEU A 1 325 ? 9.336 11.773 28.656 1 91.56 325 LEU A C 1
ATOM 2674 O O . LEU A 1 325 ? 10.242 12.43 28.141 1 91.56 325 LEU A O 1
ATOM 2678 N N . ILE A 1 326 ? 8.18 11.531 28.156 1 91.56 326 ILE A N 1
ATOM 2679 C CA . ILE A 1 326 ? 7.957 11.945 26.781 1 91.56 326 ILE A CA 1
ATOM 2680 C C . ILE A 1 326 ? 6.867 13.016 26.734 1 91.56 326 ILE A C 1
ATOM 2682 O O . ILE A 1 326 ? 5.73 12.773 27.141 1 91.56 326 ILE A O 1
ATOM 2686 N N . PRO A 1 327 ? 7.285 14.133 26.25 1 85.56 327 PRO A N 1
ATOM 2687 C CA . PRO A 1 327 ? 6.301 15.211 26.188 1 85.56 327 PRO A CA 1
ATOM 2688 C C . PRO A 1 327 ? 5.16 14.914 25.219 1 85.56 327 PRO A C 1
ATOM 2690 O O . PRO A 1 327 ? 5.336 14.148 24.266 1 85.56 327 PRO A O 1
ATOM 2693 N N . MET B 1 1 ? 68.75 -33.531 13.273 1 17.59 1 MET B N 1
ATOM 2694 C CA . MET B 1 1 ? 69 -34 11.922 1 17.59 1 MET B CA 1
ATOM 2695 C C . MET B 1 1 ? 68.25 -33.188 10.891 1 17.59 1 MET B C 1
ATOM 2697 O O . MET B 1 1 ? 68.812 -32.812 9.844 1 17.59 1 MET B O 1
ATOM 2701 N N . LEU B 1 2 ? 66.875 -33.25 10.898 1 17.7 2 LEU B N 1
ATOM 2702 C CA . LEU B 1 2 ? 66.25 -33.5 9.586 1 17.7 2 LEU B CA 1
ATOM 2703 C C . LEU B 1 2 ? 66.375 -32.25 8.711 1 17.7 2 LEU B C 1
ATOM 2705 O O . LEU B 1 2 ? 66.5 -31.141 9.219 1 17.7 2 LEU B O 1
ATOM 2709 N N . CYS B 1 3 ? 65.312 -32.281 7.734 1 16.89 3 CYS B N 1
ATOM 2710 C CA . CYS B 1 3 ? 65.5 -32.188 6.285 1 16.89 3 CYS B CA 1
ATOM 2711 C C . CYS B 1 3 ? 65.5 -30.734 5.84 1 16.89 3 CYS B C 1
ATOM 2713 O O . CYS B 1 3 ? 66.438 -30.297 5.156 1 16.89 3 CYS B O 1
ATOM 2715 N N . LYS B 1 4 ? 64.438 -30.438 4.977 1 17.33 4 LYS B N 1
ATOM 2716 C CA . LYS B 1 4 ? 64.312 -30.172 3.549 1 17.33 4 LYS B CA 1
ATOM 2717 C C . LYS B 1 4 ? 64.125 -28.688 3.281 1 17.33 4 LYS B C 1
ATOM 2719 O O . LYS B 1 4 ? 63.031 -28.141 3.279 1 17.33 4 LYS B O 1
ATOM 2724 N N . ARG B 1 5 ? 64.812 -27.812 3.955 1 16.84 5 ARG B N 1
ATOM 2725 C CA . ARG B 1 5 ? 64.75 -26.359 3.875 1 16.84 5 ARG B CA 1
ATOM 2726 C C . ARG B 1 5 ? 64.938 -25.875 2.445 1 16.84 5 ARG B C 1
ATOM 2728 O O . ARG B 1 5 ? 64.938 -24.672 2.18 1 16.84 5 ARG B O 1
ATOM 2735 N N . ARG B 1 6 ? 65.562 -26.969 1.513 1 16.3 6 ARG B N 1
ATOM 2736 C CA . ARG B 1 6 ? 66.625 -26.344 0.78 1 16.3 6 ARG B CA 1
ATOM 2737 C C . ARG B 1 6 ? 66.125 -25.422 -0.313 1 16.3 6 ARG B C 1
ATOM 2739 O O . ARG B 1 6 ? 66.75 -24.406 -0.632 1 16.3 6 ARG B O 1
ATOM 2746 N N . LEU B 1 7 ? 65 -25.984 -1.029 1 17.77 7 LEU B N 1
ATOM 2747 C CA . LEU B 1 7 ? 65.375 -25.984 -2.439 1 17.77 7 LEU B CA 1
ATOM 2748 C C . LEU B 1 7 ? 65.625 -24.562 -2.936 1 17.77 7 LEU B C 1
ATOM 2750 O O . LEU B 1 7 ? 65.125 -23.594 -2.354 1 17.77 7 LEU B O 1
ATOM 2754 N N . LYS B 1 8 ? 65.5 -24.406 -4.363 1 17.88 8 LYS B N 1
ATOM 2755 C CA . LYS B 1 8 ? 66.125 -24.141 -5.633 1 17.88 8 LYS B CA 1
ATOM 2756 C C . LYS B 1 8 ? 65.938 -22.703 -6.094 1 17.88 8 LYS B C 1
ATOM 2758 O O . LYS B 1 8 ? 64.75 -22.297 -6.312 1 17.88 8 LYS B O 1
ATOM 2763 N N . ALA B 1 9 ? 66.75 -21.688 -5.93 1 19.55 9 ALA B N 1
ATOM 2764 C CA . ALA B 1 9 ? 67.25 -20.328 -6.211 1 19.55 9 ALA B CA 1
ATOM 2765 C C . ALA B 1 9 ? 67.25 -20.062 -7.715 1 19.55 9 ALA B C 1
ATOM 2767 O O . ALA B 1 9 ? 67.562 -18.953 -8.148 1 19.55 9 ALA B O 1
ATOM 2768 N N . VAL B 1 10 ? 67 -21.234 -8.648 1 17.11 10 VAL B N 1
ATOM 2769 C CA . VAL B 1 10 ? 67.812 -21.156 -9.852 1 17.11 10 VAL B CA 1
ATOM 2770 C C . VAL B 1 10 ? 67.438 -19.938 -10.672 1 17.11 10 VAL B C 1
ATOM 2772 O O . VAL B 1 10 ? 66.25 -19.703 -10.891 1 17.11 10 VAL B O 1
ATOM 2775 N N . LEU B 1 11 ? 68.375 -18.984 -11.195 1 18.41 11 LEU B N 1
ATOM 2776 C CA . LEU B 1 11 ? 68.875 -17.766 -11.797 1 18.41 11 LEU B CA 1
ATOM 2777 C C . LEU B 1 11 ? 68.5 -17.672 -13.266 1 18.41 11 LEU B C 1
ATOM 2779 O O . LEU B 1 11 ? 68.312 -16.578 -13.789 1 18.41 11 LEU B O 1
ATOM 2783 N N . ASN B 1 12 ? 68.562 -18.766 -14.125 1 16.17 12 ASN B N 1
ATOM 2784 C CA . ASN B 1 12 ? 69.375 -18.578 -15.297 1 16.17 12 ASN B CA 1
ATOM 2785 C C . ASN B 1 12 ? 68.75 -17.656 -16.312 1 16.17 12 ASN B C 1
ATOM 2787 O O . ASN B 1 12 ? 67.5 -17.438 -16.25 1 16.17 12 ASN B O 1
ATOM 2791 N N . THR B 1 13 ? 69 -17.766 -17.844 1 16.88 13 THR B N 1
ATOM 2792 C CA . THR B 1 13 ? 69.688 -17.219 -19 1 16.88 13 THR B CA 1
ATOM 2793 C C . THR B 1 13 ? 68.75 -16.625 -19.984 1 16.88 13 THR B C 1
ATOM 2795 O O . THR B 1 13 ? 68.938 -15.508 -20.469 1 16.88 13 THR B O 1
ATOM 2798 N N . ARG B 1 14 ? 67.938 -17.328 -21.094 1 17.14 14 ARG B N 1
ATOM 2799 C CA . ARG B 1 14 ? 68.062 -17.281 -22.547 1 17.14 14 ARG B CA 1
ATOM 2800 C C . ARG B 1 14 ? 67.062 -16.359 -23.188 1 17.14 14 ARG B C 1
ATOM 2802 O O . ARG B 1 14 ? 66.875 -16.391 -24.406 1 17.14 14 ARG B O 1
ATOM 2809 N N . VAL B 1 15 ? 66.188 -15.594 -22.594 1 18.64 15 VAL B N 1
ATOM 2810 C CA . VAL B 1 15 ? 64.938 -15.32 -23.328 1 18.64 15 VAL B CA 1
ATOM 2811 C C . VAL B 1 15 ? 65.25 -14.328 -24.453 1 18.64 15 VAL B C 1
ATOM 2813 O O . VAL B 1 15 ? 65.562 -13.164 -24.203 1 18.64 15 VAL B O 1
ATOM 2816 N N . PHE B 1 16 ? 65.562 -14.578 -25.844 1 17.72 16 PHE B N 1
ATOM 2817 C CA . PHE B 1 16 ? 66.188 -14.102 -27.062 1 17.72 16 PHE B CA 1
ATOM 2818 C C . PHE B 1 16 ? 65.312 -13.086 -27.766 1 17.72 16 PHE B C 1
ATOM 2820 O O . PHE B 1 16 ? 65.75 -11.977 -28.094 1 17.72 16 PHE B O 1
ATOM 2827 N N . LYS B 1 17 ? 64.625 -13.328 -29.219 1 17.27 17 LYS B N 1
ATOM 2828 C CA . LYS B 1 17 ? 64.938 -12.859 -30.562 1 17.27 17 LYS B CA 1
ATOM 2829 C C . LYS B 1 17 ? 64 -11.68 -30.953 1 17.27 17 LYS B C 1
ATOM 2831 O O . LYS B 1 17 ? 64.5 -10.648 -31.406 1 17.27 17 LYS B O 1
ATOM 2836 N N . LEU B 1 18 ? 62.844 -11.805 -32.094 1 20.09 18 LEU B N 1
ATOM 2837 C CA . LEU B 1 18 ? 62.719 -11.32 -33.469 1 20.09 18 LEU B CA 1
ATOM 2838 C C . LEU B 1 18 ? 61.812 -10.094 -33.531 1 20.09 18 LEU B C 1
ATOM 2840 O O . LEU B 1 18 ? 60.625 -10.18 -33.25 1 20.09 18 LEU B O 1
ATOM 2844 N N . VAL B 1 19 ? 62.219 -8.82 -33.375 1 20.92 19 VAL B N 1
ATOM 2845 C CA . VAL B 1 19 ? 61.688 -7.477 -33.125 1 20.92 19 VAL B CA 1
ATOM 2846 C C . VAL B 1 19 ? 61.156 -6.891 -34.438 1 20.92 19 VAL B C 1
ATOM 2848 O O . VAL B 1 19 ? 60.688 -5.75 -34.469 1 20.92 19 VAL B O 1
ATOM 2851 N N . THR B 1 20 ? 61.438 -7.445 -35.688 1 20.11 20 THR B N 1
ATOM 2852 C CA . THR B 1 20 ? 61.812 -6.469 -36.688 1 20.11 20 THR B CA 1
ATOM 2853 C C . THR B 1 20 ? 60.594 -5.645 -37.094 1 20.11 20 THR B C 1
ATOM 2855 O O . THR B 1 20 ? 60.656 -4.418 -37.188 1 20.11 20 THR B O 1
ATOM 2858 N N . ALA B 1 21 ? 59.688 -6.004 -38.125 1 21.06 21 ALA B N 1
ATOM 2859 C CA . ALA B 1 21 ? 59.469 -5.355 -39.438 1 21.06 21 ALA B CA 1
ATOM 2860 C C . ALA B 1 21 ? 58.25 -4.426 -39.375 1 21.06 21 ALA B C 1
ATOM 2862 O O . ALA B 1 21 ? 57.781 -3.98 -40.438 1 21.06 21 ALA B O 1
ATOM 2863 N N . VAL B 1 22 ? 57.594 -4.078 -38.25 1 21.06 22 VAL B N 1
ATOM 2864 C CA . VAL B 1 22 ? 56.219 -3.668 -38.438 1 21.06 22 VAL B CA 1
ATOM 2865 C C . VAL B 1 22 ? 56.188 -2.254 -39.031 1 21.06 22 VAL B C 1
ATOM 2867 O O . VAL B 1 22 ? 55.25 -1.907 -39.781 1 21.06 22 VAL B O 1
ATOM 2870 N N . LEU B 1 23 ? 57.031 -1.239 -38.75 1 22.03 23 LEU B N 1
ATOM 2871 C CA . LEU B 1 23 ? 56.312 -0.01 -38.438 1 22.03 23 LEU B CA 1
ATOM 2872 C C . LEU B 1 23 ? 56.062 0.814 -39.719 1 22.03 23 LEU B C 1
ATOM 2874 O O . LEU B 1 23 ? 55.469 1.897 -39.656 1 22.03 23 LEU B O 1
ATOM 2878 N N . LEU B 1 24 ? 56.688 0.539 -40.844 1 21.69 24 LEU B N 1
ATOM 2879 C CA . LEU B 1 24 ? 57 1.828 -41.469 1 21.69 24 LEU B CA 1
ATOM 2880 C C . LEU B 1 24 ? 55.719 2.512 -41.938 1 21.69 24 LEU B C 1
ATOM 2882 O O . LEU B 1 24 ? 55.562 3.727 -41.812 1 21.69 24 LEU B O 1
ATOM 2886 N N . PHE B 1 25 ? 54.844 1.942 -42.875 1 24.06 25 PHE B N 1
ATOM 2887 C CA . PHE B 1 25 ? 54.531 2.604 -44.125 1 24.06 25 PHE B CA 1
ATOM 2888 C C . PHE B 1 25 ? 53.312 3.539 -43.938 1 24.06 25 PHE B C 1
ATOM 2890 O O . PHE B 1 25 ? 52.188 3.098 -43.969 1 24.06 25 PHE B O 1
ATOM 2897 N N . ILE B 1 26 ? 53.25 4.551 -43.031 1 25.55 26 ILE B N 1
ATOM 2898 C CA . ILE B 1 26 ? 52.125 5.395 -42.656 1 25.55 26 ILE B CA 1
ATOM 2899 C C . ILE B 1 26 ? 51.844 6.414 -43.75 1 25.55 26 ILE B C 1
ATOM 2901 O O . ILE B 1 26 ? 51.125 7.375 -43.531 1 25.55 26 ILE B O 1
ATOM 2905 N N . CYS B 1 27 ? 52.625 6.355 -44.844 1 21.97 27 CYS B N 1
ATOM 2906 C CA . CYS B 1 27 ? 52.625 7.723 -45.344 1 21.97 27 CYS B CA 1
ATOM 2907 C C . CYS B 1 27 ? 51.219 8.164 -45.688 1 21.97 27 CYS B C 1
ATOM 2909 O O . CYS B 1 27 ? 50.781 9.227 -45.25 1 21.97 27 CYS B O 1
ATOM 2911 N N . CYS B 1 28 ? 50.906 8.305 -47.031 1 25.16 28 CYS B N 1
ATOM 2912 C CA . CYS B 1 28 ? 50.469 9.445 -47.812 1 25.16 28 CYS B CA 1
ATOM 2913 C C . CYS B 1 28 ? 48.969 9.461 -47.969 1 25.16 28 CYS B C 1
ATOM 2915 O O . CYS B 1 28 ? 48.406 10.266 -48.75 1 25.16 28 CYS B O 1
ATOM 2917 N N . VAL B 1 29 ? 48.156 8.438 -47.719 1 27.08 29 VAL B N 1
ATOM 2918 C CA . VAL B 1 29 ? 46.969 8.242 -48.531 1 27.08 29 VAL B CA 1
ATOM 2919 C C . VAL B 1 29 ? 45.969 9.352 -48.25 1 27.08 29 VAL B C 1
ATOM 2921 O O . VAL B 1 29 ? 45.5 9.516 -47.125 1 27.08 29 VAL B O 1
ATOM 2924 N N . THR B 1 30 ? 46 10.484 -49.062 1 28.34 30 THR B N 1
ATOM 2925 C CA . THR B 1 30 ? 45.125 11.641 -49.219 1 28.34 30 THR B CA 1
ATOM 2926 C C . THR B 1 30 ? 43.656 11.203 -49.375 1 28.34 30 THR B C 1
ATOM 2928 O O . THR B 1 30 ? 43.312 10.547 -50.344 1 28.34 30 THR B O 1
ATOM 2931 N N . VAL B 1 31 ? 42.969 10.82 -48.312 1 27.89 31 VAL B N 1
ATOM 2932 C CA . VAL B 1 31 ? 41.625 10.211 -48.219 1 27.89 31 VAL B CA 1
ATOM 2933 C C . VAL B 1 31 ? 40.594 11.156 -48.812 1 27.89 31 VAL B C 1
ATOM 2935 O O . VAL B 1 31 ? 40.406 12.273 -48.344 1 27.89 31 VAL B O 1
ATOM 2938 N N . MET B 1 32 ? 40.531 11.062 -50.25 1 29.08 32 MET B N 1
ATOM 2939 C CA . MET B 1 32 ? 39.375 11.664 -50.938 1 29.08 32 MET B CA 1
ATOM 2940 C C . MET B 1 32 ? 38.094 11.391 -50.188 1 29.08 32 MET B C 1
ATOM 2942 O O . MET B 1 32 ? 37.719 10.234 -49.938 1 29.08 32 MET B O 1
ATOM 2946 N N . LEU B 1 33 ? 37.719 12.227 -49.219 1 30.73 33 LEU B N 1
ATOM 2947 C CA . LEU B 1 33 ? 36.5 12.195 -48.406 1 30.73 33 LEU B CA 1
ATOM 2948 C C . LEU B 1 33 ? 35.281 12.258 -49.312 1 30.73 33 LEU B C 1
ATOM 2950 O O . LEU B 1 33 ? 35.094 13.234 -50.031 1 30.73 33 LEU B O 1
ATOM 2954 N N . PRO B 1 34 ? 35.031 11.133 -50.125 1 31.95 34 PRO B N 1
ATOM 2955 C CA . PRO B 1 34 ? 33.812 11.266 -50.938 1 31.95 34 PRO B CA 1
ATOM 2956 C C . PRO B 1 34 ? 32.625 11.773 -50.125 1 31.95 34 PRO B C 1
ATOM 2958 O O . PRO B 1 34 ? 32.562 11.539 -48.906 1 31.95 34 PRO B O 1
ATOM 2961 N N . ASN B 1 35 ? 32.125 12.922 -50.531 1 33.84 35 ASN B N 1
ATOM 2962 C CA . ASN B 1 35 ? 30.891 13.586 -50.094 1 33.84 35 ASN B CA 1
ATOM 2963 C C . ASN B 1 35 ? 29.703 12.625 -50.062 1 33.84 35 ASN B C 1
ATOM 2965 O O . ASN B 1 35 ? 29.156 12.297 -51.125 1 33.84 35 ASN B O 1
ATOM 2969 N N . ASN B 1 36 ? 29.938 11.414 -49.594 1 30.69 36 ASN B N 1
ATOM 2970 C CA . ASN B 1 36 ? 28.75 10.578 -49.625 1 30.69 36 ASN B CA 1
ATOM 2971 C C . ASN B 1 36 ? 27.562 11.25 -48.938 1 30.69 36 ASN B C 1
ATOM 2973 O O . ASN B 1 36 ? 27.625 11.539 -47.719 1 30.69 36 ASN B O 1
ATOM 2977 N N . GLU B 1 37 ? 26.891 12.086 -49.75 1 32.75 37 GLU B N 1
ATOM 2978 C CA . GLU B 1 37 ? 25.562 12.531 -49.344 1 32.75 37 GLU B CA 1
ATOM 2979 C C . GLU B 1 37 ? 24.75 11.383 -48.75 1 32.75 37 GLU B C 1
ATOM 2981 O O . GLU B 1 37 ? 24.453 10.406 -49.438 1 32.75 37 GLU B O 1
ATOM 2986 N N . THR B 1 38 ? 25.203 11.031 -47.531 1 29.05 38 THR B N 1
ATOM 2987 C CA . THR B 1 38 ? 24.359 10.031 -46.875 1 29.05 38 THR B CA 1
ATOM 2988 C C . THR B 1 38 ? 22.906 10.461 -46.906 1 29.05 38 THR B C 1
ATOM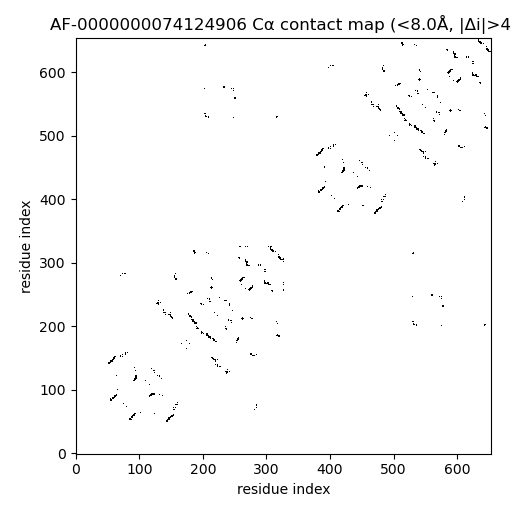 2990 O O . THR B 1 38 ? 22.562 11.539 -46.406 1 29.05 38 THR B O 1
ATOM 2993 N N . ASN B 1 39 ? 22.375 10.188 -48.062 1 33.72 39 ASN B N 1
ATOM 2994 C CA . ASN B 1 39 ? 20.922 10.18 -48.031 1 33.72 39 ASN B CA 1
ATOM 2995 C C . ASN B 1 39 ? 20.406 9.586 -46.719 1 33.72 39 ASN B C 1
ATOM 2997 O O . ASN B 1 39 ? 20.594 8.398 -46.438 1 33.72 39 ASN B O 1
ATOM 3001 N N . VAL B 1 40 ? 20.484 10.453 -45.719 1 29.91 40 VAL B N 1
ATOM 3002 C CA . VAL B 1 40 ? 19.75 10.078 -44.5 1 29.91 40 VAL B CA 1
ATOM 3003 C C . VAL B 1 40 ? 18.359 9.586 -44.875 1 29.91 40 VAL B C 1
ATOM 3005 O O . VAL B 1 40 ? 17.531 10.359 -45.375 1 29.91 40 VAL B O 1
ATOM 3008 N N . THR B 1 41 ? 18.391 8.5 -45.625 1 27.41 41 THR B N 1
ATOM 3009 C CA . THR B 1 41 ? 17.047 7.961 -45.625 1 27.41 41 THR B CA 1
ATOM 3010 C C . THR B 1 41 ? 16.375 8.125 -44.281 1 27.41 41 THR B C 1
ATOM 3012 O O . THR B 1 41 ? 16.906 7.672 -43.25 1 27.41 41 THR B O 1
ATOM 3015 N N . LYS B 1 42 ? 15.711 9.234 -44.156 1 31.75 42 LYS B N 1
ATOM 3016 C CA . LYS B 1 42 ? 14.688 9.273 -43.094 1 31.75 42 LYS B CA 1
ATOM 3017 C C . LYS B 1 42 ? 14.102 7.891 -42.844 1 31.75 42 LYS B C 1
ATOM 3019 O O . LYS B 1 42 ? 13.367 7.359 -43.688 1 31.75 42 LYS B O 1
ATOM 3024 N N . SER B 1 43 ? 15.078 7.02 -42.375 1 29.95 43 SER B N 1
ATOM 3025 C CA . SER B 1 43 ? 14.352 5.875 -41.844 1 29.95 43 SER B CA 1
ATOM 3026 C C . SER B 1 43 ? 13.008 6.305 -41.25 1 29.95 43 SER B C 1
ATOM 3028 O O . SER B 1 43 ? 12.953 7.207 -40.438 1 29.95 43 SER B O 1
ATOM 3030 N N . ASN B 1 44 ? 12.102 6.488 -42.094 1 34.09 44 ASN B N 1
ATOM 3031 C CA . ASN B 1 44 ? 10.742 6.398 -41.562 1 34.09 44 ASN B CA 1
ATOM 3032 C C . ASN B 1 44 ? 10.688 5.52 -40.312 1 34.09 44 ASN B C 1
ATOM 3034 O O . ASN B 1 44 ? 10.828 4.301 -40.406 1 34.09 44 ASN B O 1
ATOM 3038 N N . ILE B 1 45 ? 11.43 6.012 -39.312 1 34.12 45 ILE B N 1
ATOM 3039 C CA . ILE B 1 45 ? 11.016 5.441 -38.031 1 34.12 45 ILE B CA 1
ATOM 3040 C C . ILE B 1 45 ? 9.508 5.215 -38.031 1 34.12 45 ILE B C 1
ATOM 3042 O O . ILE B 1 45 ? 8.734 6.164 -37.906 1 34.12 45 ILE B O 1
ATOM 3046 N N . ASP B 1 46 ? 9.039 4.66 -39.125 1 37.34 46 ASP B N 1
ATOM 3047 C CA . ASP B 1 46 ? 7.75 4.066 -38.781 1 37.34 46 ASP B CA 1
ATOM 3048 C C . ASP B 1 46 ? 7.707 3.66 -37.312 1 37.34 46 ASP B C 1
ATOM 3050 O O . ASP B 1 46 ? 8.555 2.887 -36.844 1 37.34 46 ASP B O 1
ATOM 3054 N N . GLY B 1 47 ? 7.617 4.641 -36.375 1 39.66 47 GLY B N 1
ATOM 3055 C CA . GLY B 1 47 ? 7.18 4.289 -35.031 1 39.66 47 GLY B CA 1
ATOM 3056 C C . GLY B 1 47 ? 6.586 2.898 -34.938 1 39.66 47 GLY B C 1
ATOM 3057 O O . GLY B 1 47 ? 5.367 2.73 -35.031 1 39.66 47 GLY B O 1
ATOM 3058 N N . LYS B 1 48 ? 7.125 2.086 -35.688 1 39.75 48 LYS B N 1
ATOM 3059 C CA . LYS B 1 48 ? 6.695 0.692 -35.625 1 39.75 48 LYS B CA 1
ATOM 3060 C C . LYS B 1 48 ? 6.352 0.28 -34.188 1 39.75 48 LYS B C 1
ATOM 3062 O O . LYS B 1 48 ? 7.238 0.157 -33.344 1 39.75 48 LYS B O 1
ATOM 3067 N N . THR B 1 49 ? 5.469 0.782 -33.531 1 48.31 49 THR B N 1
ATOM 3068 C CA . THR B 1 49 ? 4.852 0.169 -32.375 1 48.31 49 THR B CA 1
ATOM 3069 C C . THR B 1 49 ? 4.969 -1.352 -32.438 1 48.31 49 THR B C 1
ATOM 3071 O O . THR B 1 49 ? 4.332 -1.994 -33.25 1 48.31 49 THR B O 1
ATOM 3074 N N . GLU B 1 50 ? 6.168 -1.929 -32.469 1 56.41 50 GLU B N 1
ATOM 3075 C CA . GLU B 1 50 ? 6.273 -3.381 -32.375 1 56.41 50 GLU B CA 1
ATOM 3076 C C . GLU B 1 50 ? 5.078 -3.977 -31.641 1 56.41 50 GLU B C 1
ATOM 3078 O O . GLU B 1 50 ? 4.719 -3.512 -30.547 1 56.41 50 GLU B O 1
ATOM 3083 N N . SER B 1 51 ? 4.168 -4.59 -32.281 1 75.5 51 SER B N 1
ATOM 3084 C CA . SER B 1 51 ? 2.895 -5.148 -31.859 1 75.5 51 SER B CA 1
ATOM 3085 C C . SER B 1 51 ? 3.072 -6.039 -30.625 1 75.5 51 SER B C 1
ATOM 3087 O O . SER B 1 51 ? 3.92 -6.934 -30.625 1 75.5 51 SER B O 1
ATOM 3089 N N . LYS B 1 52 ? 2.773 -5.695 -29.406 1 87.44 52 LYS B N 1
ATOM 3090 C CA . LYS B 1 52 ? 2.773 -6.496 -28.172 1 87.44 52 LYS B CA 1
ATOM 3091 C C . LYS B 1 52 ? 2.074 -7.836 -28.391 1 87.44 52 LYS B C 1
ATOM 3093 O O . LYS B 1 52 ? 1.126 -7.926 -29.172 1 87.44 52 LYS B O 1
ATOM 3098 N N . LEU B 1 53 ? 2.768 -8.867 -27.906 1 92.88 53 LEU B N 1
ATOM 3099 C CA . LEU B 1 53 ? 2.045 -10.133 -27.797 1 92.88 53 LEU B CA 1
ATOM 3100 C C . LEU B 1 53 ? 0.688 -9.93 -27.125 1 92.88 53 LEU B C 1
ATOM 3102 O O . LEU B 1 53 ? 0.564 -9.141 -26.188 1 92.88 53 LEU B O 1
ATOM 3106 N N . LYS B 1 54 ? -0.373 -10.586 -27.734 1 96.75 54 LYS B N 1
ATOM 3107 C CA . LYS B 1 54 ? -1.713 -10.469 -27.172 1 96.75 54 LYS B CA 1
ATOM 3108 C C . LYS B 1 54 ? -2.209 -11.82 -26.656 1 96.75 54 LYS B C 1
ATOM 3110 O O . LYS B 1 54 ? -2.035 -12.844 -27.312 1 96.75 54 LYS B O 1
ATOM 3115 N N . THR B 1 55 ? -2.76 -11.875 -25.516 1 98.12 55 THR B N 1
ATOM 3116 C CA . THR B 1 55 ? -3.352 -13.078 -24.938 1 98.12 55 THR B CA 1
ATOM 3117 C C . THR B 1 55 ? -4.375 -12.727 -23.875 1 98.12 55 THR B C 1
ATOM 3119 O O . THR B 1 55 ? -4.379 -11.602 -23.359 1 98.12 55 THR B O 1
ATOM 3122 N N . PHE B 1 56 ? -5.289 -13.586 -23.672 1 98.12 56 PHE B N 1
ATOM 3123 C CA . PHE B 1 56 ? -6.277 -13.383 -22.625 1 98.12 56 PHE B CA 1
ATOM 3124 C C . PHE B 1 56 ? -5.672 -13.664 -21.25 1 98.12 56 PHE B C 1
ATOM 3126 O O . PHE B 1 56 ? -5.711 -12.812 -20.359 1 98.12 56 PHE B O 1
ATOM 3133 N N . LEU B 1 57 ? -5.066 -14.781 -21.062 1 98.62 57 LEU B N 1
ATOM 3134 C CA . LEU B 1 57 ? -4.406 -15.203 -19.828 1 98.62 57 LEU B CA 1
ATOM 3135 C C . LEU B 1 57 ? -2.914 -15.414 -20.062 1 98.62 57 LEU B C 1
ATOM 3137 O O . LEU B 1 57 ? -2.52 -16.297 -20.828 1 98.62 57 LEU B O 1
ATOM 3141 N N . LEU B 1 58 ? -2.111 -14.586 -19.453 1 98.81 58 LEU B N 1
ATOM 3142 C CA . LEU B 1 58 ? -0.662 -14.758 -19.453 1 98.81 58 LEU B CA 1
ATOM 3143 C C . LEU B 1 58 ? -0.222 -15.594 -18.25 1 98.81 58 LEU B C 1
ATOM 3145 O O . LEU B 1 58 ? -0.637 -15.328 -17.125 1 98.81 58 LEU B O 1
ATOM 3149 N N . ILE B 1 59 ? 0.576 -16.641 -18.5 1 98.88 59 ILE B N 1
ATOM 3150 C CA . ILE B 1 59 ? 1.003 -17.547 -17.422 1 98.88 59 ILE B CA 1
ATOM 3151 C C . ILE B 1 59 ? 2.514 -17.422 -17.234 1 98.88 59 ILE B C 1
ATOM 3153 O O . ILE B 1 59 ? 3.287 -17.703 -18.156 1 98.88 59 ILE B O 1
ATOM 3157 N N . PHE B 1 60 ? 2.904 -16.969 -16.078 1 98.88 60 PHE B N 1
ATOM 3158 C CA . PHE B 1 60 ? 4.312 -16.938 -15.711 1 98.88 60 PHE B CA 1
ATOM 3159 C C . PHE B 1 60 ? 4.621 -18.031 -14.68 1 98.88 60 PHE B C 1
ATOM 3161 O O . PHE B 1 60 ? 3.969 -18.094 -13.633 1 98.88 60 PHE B O 1
ATOM 3168 N N . ILE B 1 61 ? 5.574 -18.828 -14.984 1 98.88 61 ILE B N 1
ATOM 3169 C CA . ILE B 1 61 ? 6.02 -19.875 -14.078 1 98.88 61 ILE B CA 1
ATOM 3170 C C . ILE B 1 61 ? 7.426 -19.562 -13.57 1 98.88 61 ILE B C 1
ATOM 3172 O O . ILE B 1 61 ? 8.383 -19.562 -14.352 1 98.88 61 ILE B O 1
ATOM 3176 N N . MET B 1 62 ? 7.535 -19.312 -12.305 1 98 62 MET B N 1
ATOM 3177 C CA . MET B 1 62 ? 8.852 -19.078 -11.711 1 98 62 MET B CA 1
ATOM 3178 C C . MET B 1 62 ? 9.625 -20.375 -11.555 1 98 62 MET B C 1
ATOM 3180 O O . MET B 1 62 ? 9.141 -21.328 -10.93 1 98 62 MET B O 1
ATOM 3184 N N . THR B 1 63 ? 10.797 -20.438 -12.117 1 97.94 63 THR B N 1
ATOM 3185 C CA . THR B 1 63 ? 11.625 -21.641 -12.047 1 97.94 63 THR B CA 1
ATOM 3186 C C . THR B 1 63 ? 13.102 -21.266 -12.039 1 97.94 63 THR B C 1
ATOM 3188 O O . THR B 1 63 ? 13.461 -20.094 -12.141 1 97.94 63 THR B O 1
ATOM 3191 N N . GLY B 1 64 ? 13.953 -22.234 -11.703 1 96.81 64 GLY B N 1
ATOM 3192 C CA . GLY B 1 64 ? 15.391 -22.031 -11.688 1 96.81 64 GLY B CA 1
ATOM 3193 C C . GLY B 1 64 ? 16.078 -22.516 -12.953 1 96.81 64 GLY B C 1
ATOM 3194 O O . GLY B 1 64 ? 15.5 -23.297 -13.711 1 96.81 64 GLY B O 1
ATOM 3195 N N . PRO B 1 65 ? 17.297 -22.078 -13.125 1 97.12 65 PRO B N 1
ATOM 3196 C CA . PRO B 1 65 ? 18.016 -22.422 -14.359 1 97.12 65 PRO B CA 1
ATOM 3197 C C . PRO B 1 65 ? 18.312 -23.922 -14.461 1 97.12 65 PRO B C 1
ATOM 3199 O O . PRO B 1 65 ? 18.375 -24.469 -15.57 1 97.12 65 PRO B O 1
ATOM 3202 N N . LYS B 1 66 ? 18.391 -24.594 -13.422 1 96.31 66 LYS B N 1
ATOM 3203 C CA . LYS B 1 66 ? 18.781 -26 -13.438 1 96.31 66 LYS B CA 1
ATOM 3204 C C . LYS B 1 66 ? 17.562 -26.906 -13.336 1 96.31 66 LYS B C 1
ATOM 3206 O O . LYS B 1 66 ? 17.703 -28.125 -13.242 1 96.31 66 LYS B O 1
ATOM 3211 N N . ASN B 1 67 ? 16.406 -26.312 -13.344 1 97.44 67 ASN B N 1
ATOM 3212 C CA . ASN B 1 67 ? 15.195 -27.109 -13.141 1 97.44 67 ASN B CA 1
ATOM 3213 C C . ASN B 1 67 ? 14.547 -27.484 -14.469 1 97.44 67 ASN B C 1
ATOM 3215 O O . ASN B 1 67 ? 13.344 -27.328 -14.648 1 97.44 67 ASN B O 1
ATOM 3219 N N . ASP B 1 68 ? 15.344 -27.969 -15.375 1 97.56 68 ASP B N 1
ATOM 3220 C CA . ASP B 1 68 ? 14.828 -28.375 -16.672 1 97.56 68 ASP B CA 1
ATOM 3221 C C . ASP B 1 68 ? 13.875 -29.562 -16.547 1 97.56 68 ASP B C 1
ATOM 3223 O O . ASP B 1 68 ? 12.914 -29.672 -17.312 1 97.56 68 ASP B O 1
ATOM 3227 N N . ASP B 1 69 ? 14.117 -30.438 -15.594 1 98 69 ASP B N 1
ATOM 3228 C CA . ASP B 1 69 ? 13.242 -31.578 -15.359 1 98 69 ASP B CA 1
ATOM 3229 C C . ASP B 1 69 ? 11.828 -31.125 -15 1 98 69 ASP B C 1
ATOM 3231 O O . ASP B 1 69 ? 10.844 -31.672 -15.508 1 98 69 ASP B O 1
ATOM 3235 N N . ARG B 1 70 ? 11.766 -30.141 -14.203 1 98.31 70 ARG B N 1
ATOM 3236 C CA . ARG B 1 70 ? 10.469 -29.594 -13.805 1 98.31 70 ARG B CA 1
ATOM 3237 C C . ARG B 1 70 ? 9.773 -28.922 -14.977 1 98.31 70 ARG B C 1
ATOM 3239 O O . ARG B 1 70 ? 8.57 -29.109 -15.18 1 98.31 70 ARG B O 1
ATOM 3246 N N . ARG B 1 71 ? 10.5 -28.141 -15.703 1 98.75 71 ARG B N 1
ATOM 3247 C CA . ARG B 1 71 ? 9.922 -27.469 -16.859 1 98.75 71 ARG B CA 1
ATOM 3248 C C . ARG B 1 71 ? 9.422 -28.484 -17.891 1 98.75 71 ARG B C 1
ATOM 3250 O O . ARG B 1 71 ? 8.336 -28.312 -18.453 1 98.75 71 ARG B O 1
ATOM 3257 N N . ASN B 1 72 ? 10.172 -29.547 -18.078 1 98.69 72 ASN B N 1
ATOM 3258 C CA . ASN B 1 72 ? 9.734 -30.594 -18.984 1 98.69 72 ASN B CA 1
ATOM 3259 C C . ASN B 1 72 ? 8.469 -31.281 -18.469 1 98.69 72 ASN B C 1
ATOM 3261 O O . ASN B 1 72 ? 7.555 -31.578 -19.25 1 98.69 72 ASN B O 1
ATOM 3265 N N . ALA B 1 73 ? 8.445 -31.578 -17.188 1 98.69 73 ALA B N 1
ATOM 3266 C CA . ALA B 1 73 ? 7.27 -32.188 -16.594 1 98.69 73 ALA B CA 1
ATOM 3267 C C . ALA B 1 73 ? 6.031 -31.328 -16.797 1 98.69 73 ALA B C 1
ATOM 3269 O O . ALA B 1 73 ? 4.953 -31.844 -17.109 1 98.69 73 ALA B O 1
ATOM 3270 N N . ILE B 1 74 ? 6.195 -30.062 -16.641 1 98.88 74 ILE B N 1
ATOM 3271 C CA . ILE B 1 74 ? 5.094 -29.125 -16.797 1 98.88 74 ILE B CA 1
ATOM 3272 C C . ILE B 1 74 ? 4.613 -29.125 -18.25 1 98.88 74 ILE B C 1
ATOM 3274 O O . ILE B 1 74 ? 3.41 -29.188 -18.516 1 98.88 74 ILE B O 1
ATOM 3278 N N . ARG B 1 75 ? 5.539 -29.172 -19.219 1 98.62 75 ARG B N 1
ATOM 3279 C CA . ARG B 1 75 ? 5.211 -29.219 -20.641 1 98.62 75 ARG B CA 1
ATOM 3280 C C . ARG B 1 75 ? 4.441 -30.484 -20.984 1 98.62 75 ARG B C 1
ATOM 3282 O O . ARG B 1 75 ? 3.539 -30.469 -21.828 1 98.62 75 ARG B O 1
ATOM 3289 N N . GLU B 1 76 ? 4.754 -31.516 -20.266 1 98.38 76 GLU B N 1
ATOM 3290 C CA . GLU B 1 76 ? 4.195 -32.812 -20.594 1 98.38 76 GLU B CA 1
ATOM 3291 C C . GLU B 1 76 ? 2.889 -33.062 -19.844 1 98.38 76 GLU B C 1
ATOM 3293 O O . GLU B 1 76 ? 2.195 -34.062 -20.094 1 98.38 76 GLU B O 1
ATOM 3298 N N . THR B 1 77 ? 2.596 -32.188 -18.953 1 98.5 77 THR B N 1
ATOM 3299 C CA . THR B 1 77 ? 1.411 -32.406 -18.125 1 98.5 77 THR B CA 1
ATOM 3300 C C . THR B 1 77 ? 0.422 -31.25 -18.266 1 98.5 77 THR B C 1
ATOM 3302 O O . THR B 1 77 ? -0.25 -31.141 -19.297 1 98.5 77 THR B O 1
ATOM 3305 N N . TRP B 1 78 ? 0.385 -30.297 -17.281 1 98.31 78 TRP B N 1
ATOM 3306 C CA . TRP B 1 78 ? -0.779 -29.438 -17.156 1 98.31 78 TRP B CA 1
ATOM 3307 C C . TRP B 1 78 ? -0.753 -28.328 -18.203 1 98.31 78 TRP B C 1
ATOM 3309 O O . TRP B 1 78 ? -1.785 -27.719 -18.5 1 98.31 78 TRP B O 1
ATOM 3319 N N . LEU B 1 79 ? 0.42 -28.047 -18.828 1 98.25 79 LEU B N 1
ATOM 3320 C CA . LEU B 1 79 ? 0.442 -27.062 -19.906 1 98.25 79 LEU B CA 1
ATOM 3321 C C . LEU B 1 79 ? -0.351 -27.547 -21.109 1 98.25 79 LEU B C 1
ATOM 3323 O O . LEU B 1 79 ? -0.698 -26.75 -21.984 1 98.25 79 LEU B O 1
ATOM 3327 N N . ASN B 1 80 ? -0.619 -28.844 -21.172 1 97.38 80 ASN B N 1
ATOM 3328 C CA . ASN B 1 80 ? -1.427 -29.391 -22.266 1 97.38 80 ASN B CA 1
ATOM 3329 C C . ASN B 1 80 ? -2.879 -28.922 -22.172 1 97.38 80 ASN B C 1
ATOM 3331 O O . ASN B 1 80 ? -3.641 -29.062 -23.125 1 97.38 80 ASN B O 1
ATOM 3335 N N . PHE B 1 81 ? -3.277 -28.453 -21.062 1 95.56 81 PHE B N 1
ATOM 3336 C CA . PHE B 1 81 ? -4.629 -27.938 -20.906 1 95.56 81 PHE B CA 1
ATOM 3337 C C . PHE B 1 81 ? -4.723 -26.5 -21.406 1 95.56 81 PHE B C 1
ATOM 3339 O O . PHE B 1 81 ? -5.809 -25.922 -21.453 1 95.56 81 PHE B O 1
ATOM 3346 N N . GLU B 1 82 ? -3.594 -25.953 -21.734 1 94.56 82 GLU B N 1
ATOM 3347 C CA . GLU B 1 82 ? -3.543 -24.594 -22.281 1 94.56 82 GLU B CA 1
ATOM 3348 C C . GLU B 1 82 ? -4.105 -24.531 -23.688 1 94.56 82 GLU B C 1
ATOM 3350 O O . GLU B 1 82 ? -3.766 -25.359 -24.531 1 94.56 82 GLU B O 1
ATOM 3355 N N . ASN B 1 83 ? -5.023 -23.609 -23.906 1 93.44 83 ASN B N 1
ATOM 3356 C CA . ASN B 1 83 ? -5.445 -23.234 -25.25 1 93.44 83 ASN B CA 1
ATOM 3357 C C . ASN B 1 83 ? -4.664 -22.031 -25.766 1 93.44 83 ASN B C 1
ATOM 3359 O O . ASN B 1 83 ? -4.797 -20.922 -25.234 1 93.44 83 ASN B O 1
ATOM 3363 N N . LYS B 1 84 ? -3.98 -22.172 -26.844 1 89.19 84 LYS B N 1
ATOM 3364 C CA . LYS B 1 84 ? -3.047 -21.172 -27.344 1 89.19 84 LYS B CA 1
ATOM 3365 C C . LYS B 1 84 ? -3.779 -19.906 -27.766 1 89.19 84 LYS B C 1
ATOM 3367 O O . LYS B 1 84 ? -3.186 -18.812 -27.797 1 89.19 84 LYS B O 1
ATOM 3372 N N . ASP B 1 85 ? -5.016 -20.031 -27.969 1 91.56 85 ASP B N 1
ATOM 3373 C CA . ASP B 1 85 ? -5.797 -18.859 -28.359 1 91.56 85 ASP B CA 1
ATOM 3374 C C . ASP B 1 85 ? -6.137 -18 -27.141 1 91.56 85 ASP B C 1
ATOM 3376 O O . ASP B 1 85 ? -6.406 -16.812 -27.266 1 91.56 85 ASP B O 1
ATOM 3380 N N . ASP B 1 86 ? -6.066 -18.672 -26 1 95.12 86 ASP B N 1
ATOM 3381 C CA . ASP B 1 86 ? -6.559 -17.984 -24.812 1 95.12 86 ASP B CA 1
ATOM 3382 C C . ASP B 1 86 ? -5.418 -17.672 -23.844 1 95.12 86 ASP B C 1
ATOM 3384 O O . ASP B 1 86 ? -5.543 -16.781 -23 1 95.12 86 ASP B O 1
ATOM 3388 N N . SER B 1 87 ? -4.379 -18.422 -23.984 1 97.56 87 SER B N 1
ATOM 3389 C CA . SER B 1 87 ? -3.344 -18.281 -22.969 1 97.56 87 SER B CA 1
ATOM 3390 C C . SER B 1 87 ? -1.951 -18.453 -23.562 1 97.56 87 SER B C 1
ATOM 3392 O O . SER B 1 87 ? -1.795 -19.062 -24.625 1 97.56 87 SER B O 1
ATOM 3394 N N . LYS B 1 88 ? -0.988 -17.844 -22.984 1 98 88 LYS B N 1
ATOM 3395 C CA . LYS B 1 88 ? 0.432 -17.953 -23.312 1 98 88 LYS B CA 1
ATOM 3396 C C . LYS B 1 88 ? 1.276 -18.062 -22.047 1 98 88 LYS B C 1
ATOM 3398 O O . LYS B 1 88 ? 1.08 -17.297 -21.094 1 98 88 LYS B O 1
ATOM 3403 N N . HIS B 1 89 ? 2.191 -19.062 -22.078 1 98.69 89 HIS B N 1
ATOM 3404 C CA . HIS B 1 89 ? 3.002 -19.266 -20.875 1 98.69 89 HIS B CA 1
ATOM 3405 C C . HIS B 1 89 ? 4.461 -18.906 -21.141 1 98.69 89 HIS B C 1
ATOM 3407 O O . HIS B 1 89 ? 4.91 -18.906 -22.281 1 98.69 89 HIS B O 1
ATOM 3413 N N . PHE B 1 90 ? 5.133 -18.5 -20.094 1 98.75 90 PHE B N 1
ATOM 3414 C CA . PHE B 1 90 ? 6.586 -18.375 -20.078 1 98.75 90 PHE B CA 1
ATOM 3415 C C . PHE B 1 90 ? 7.168 -18.922 -18.781 1 98.75 90 PHE B C 1
ATOM 3417 O O . PHE B 1 90 ? 6.602 -18.719 -17.703 1 98.75 90 PHE B O 1
ATOM 3424 N N . PHE B 1 91 ? 8.266 -19.656 -18.938 1 98.88 91 PHE B N 1
ATOM 3425 C CA . PHE B 1 91 ? 9.117 -19.969 -17.781 1 98.88 91 PHE B CA 1
ATOM 3426 C C . PHE B 1 91 ? 10.086 -18.828 -17.5 1 98.88 91 PHE B C 1
ATOM 3428 O O . PHE B 1 91 ? 10.852 -18.422 -18.391 1 98.88 91 PHE B O 1
ATOM 3435 N N . VAL B 1 92 ? 10.094 -18.328 -16.297 1 98.75 92 VAL B N 1
ATOM 3436 C CA . VAL B 1 92 ? 10.891 -17.156 -15.953 1 98.75 92 VAL B CA 1
ATOM 3437 C C . VAL B 1 92 ? 12.18 -17.594 -15.266 1 98.75 92 VAL B C 1
ATOM 3439 O O . VAL B 1 92 ? 12.141 -18.234 -14.211 1 98.75 92 VAL B O 1
ATOM 3442 N N . ILE B 1 93 ? 13.336 -17.172 -15.859 1 98.38 93 ILE B N 1
ATOM 3443 C CA . ILE B 1 93 ? 14.625 -17.625 -15.359 1 98.38 93 ILE B CA 1
ATOM 3444 C C . ILE B 1 93 ? 15.625 -16.469 -15.375 1 98.38 93 ILE B C 1
ATOM 3446 O O . ILE B 1 93 ? 15.742 -15.758 -16.375 1 98.38 93 ILE B O 1
ATOM 3450 N N . GLY B 1 94 ? 16.281 -16.234 -14.25 1 97.88 94 GLY B N 1
ATOM 3451 C CA . GLY B 1 94 ? 17.422 -15.344 -14.234 1 97.88 94 GLY B CA 1
ATOM 3452 C C . GLY B 1 94 ? 18.688 -15.984 -14.758 1 97.88 94 GLY B C 1
ATOM 3453 O O . GLY B 1 94 ? 19 -17.125 -14.422 1 97.88 94 GLY B O 1
ATOM 3454 N N . THR B 1 95 ? 19.484 -15.258 -15.562 1 97.44 95 THR B N 1
ATOM 3455 C CA . THR B 1 95 ? 20.625 -15.898 -16.203 1 97.44 95 THR B CA 1
ATOM 3456 C C . THR B 1 95 ? 21.938 -15.195 -15.828 1 97.44 95 THR B C 1
ATOM 3458 O O . THR B 1 95 ? 23.016 -15.602 -16.25 1 97.44 95 THR B O 1
ATOM 3461 N N . LYS B 1 96 ? 21.734 -14.148 -15.008 1 96.44 96 LYS B N 1
ATOM 3462 C CA . LYS B 1 96 ? 22.938 -13.43 -14.617 1 96.44 96 LYS B CA 1
ATOM 3463 C C . LYS B 1 96 ? 23.906 -14.352 -13.875 1 96.44 96 LYS B C 1
ATOM 3465 O O . LYS B 1 96 ? 23.5 -15.117 -13 1 96.44 96 LYS B O 1
ATOM 3470 N N . ASN B 1 97 ? 25.234 -14.383 -14.266 1 95.44 97 ASN B N 1
ATOM 3471 C CA . ASN B 1 97 ? 26.359 -15.055 -13.617 1 95.44 97 ASN B CA 1
ATOM 3472 C C . ASN B 1 97 ? 26.234 -16.578 -13.719 1 95.44 97 ASN B C 1
ATOM 3474 O O . ASN B 1 97 ? 26.812 -17.297 -12.914 1 95.44 97 ASN B O 1
ATOM 3478 N N . LEU B 1 98 ? 25.5 -17.109 -14.656 1 96.06 98 LEU B N 1
ATOM 3479 C CA . LEU B 1 98 ? 25.422 -18.562 -14.867 1 96.06 98 LEU B CA 1
ATOM 3480 C C . LEU B 1 98 ? 26.656 -19.062 -15.609 1 96.06 98 LEU B C 1
ATOM 3482 O O . LEU B 1 98 ? 27.203 -18.359 -16.453 1 96.06 98 LEU B O 1
ATOM 3486 N N . PRO B 1 99 ? 27.016 -20.266 -15.305 1 96.56 99 PRO B N 1
ATOM 3487 C CA . PRO B 1 99 ? 28.047 -20.891 -16.125 1 96.56 99 PRO B CA 1
ATOM 3488 C C . PRO B 1 99 ? 27.641 -21 -17.594 1 96.56 99 PRO B C 1
ATOM 3490 O O . PRO B 1 99 ? 26.469 -21.156 -17.906 1 96.56 99 PRO B O 1
ATOM 3493 N N . ILE B 1 100 ? 28.625 -20.984 -18.438 1 96.38 100 ILE B N 1
ATOM 3494 C CA . ILE B 1 100 ? 28.406 -20.953 -19.875 1 96.38 100 ILE B CA 1
ATOM 3495 C C . ILE B 1 100 ? 27.625 -22.188 -20.312 1 96.38 100 ILE B C 1
ATOM 3497 O O . ILE B 1 100 ? 26.781 -22.125 -21.203 1 96.38 100 ILE B O 1
ATOM 3501 N N . ASN B 1 101 ? 27.922 -23.328 -19.734 1 96.94 101 ASN B N 1
ATOM 3502 C CA . ASN B 1 101 ? 27.25 -24.562 -20.109 1 96.94 101 ASN B CA 1
ATOM 3503 C C . ASN B 1 101 ? 25.75 -24.5 -19.797 1 96.94 101 ASN B C 1
ATOM 3505 O O . ASN B 1 101 ? 24.922 -24.984 -20.562 1 96.94 101 ASN B O 1
ATOM 3509 N N . VAL B 1 102 ? 25.453 -23.906 -18.672 1 97.31 102 VAL B N 1
ATOM 3510 C CA . VAL B 1 102 ? 24.062 -23.781 -18.281 1 97.31 102 VAL B CA 1
ATOM 3511 C C . VAL B 1 102 ? 23.359 -22.797 -19.219 1 97.31 102 VAL B C 1
ATOM 3513 O O . VAL B 1 102 ? 22.219 -23.047 -19.641 1 97.31 102 VAL B O 1
ATOM 3516 N N . LYS B 1 103 ? 23.953 -21.734 -19.516 1 97.12 103 LYS B N 1
ATOM 3517 C CA . LYS B 1 103 ? 23.406 -20.75 -20.453 1 97.12 103 LYS B CA 1
ATOM 3518 C C . LYS B 1 103 ? 23.125 -21.375 -21.812 1 97.12 103 LYS B C 1
ATOM 3520 O O . LYS B 1 103 ? 22.078 -21.141 -22.406 1 97.12 103 LYS B O 1
ATOM 3525 N N . ASN B 1 104 ? 24.062 -22.156 -22.234 1 97.12 104 ASN B N 1
ATOM 3526 C CA . ASN B 1 104 ? 23.891 -22.844 -23.516 1 97.12 104 ASN B CA 1
ATOM 3527 C C . ASN B 1 104 ? 22.703 -23.797 -23.484 1 97.12 104 ASN B C 1
ATOM 3529 O O . ASN B 1 104 ? 21.938 -23.875 -24.453 1 97.12 104 ASN B O 1
ATOM 3533 N N . ASP B 1 105 ? 22.594 -24.547 -22.406 1 97.69 105 ASP B N 1
ATOM 3534 C CA . ASP B 1 105 ? 21.453 -25.453 -22.25 1 97.69 105 ASP B CA 1
ATOM 3535 C C . ASP B 1 105 ? 20.141 -24.703 -22.344 1 97.69 105 ASP B C 1
ATOM 3537 O O . ASP B 1 105 ? 19.188 -25.156 -22.984 1 97.69 105 ASP B O 1
ATOM 3541 N N . LEU B 1 106 ? 20.094 -23.594 -21.703 1 98.31 106 LEU B N 1
ATOM 3542 C CA . LEU B 1 106 ? 18.891 -22.781 -21.719 1 98.31 106 LEU B CA 1
ATOM 3543 C C . LEU B 1 106 ? 18.609 -22.25 -23.125 1 98.31 106 LEU B C 1
ATOM 3545 O O . LEU B 1 106 ? 17.453 -22.188 -23.547 1 98.31 106 LEU B O 1
ATOM 3549 N N . GLU B 1 107 ? 19.594 -21.859 -23.812 1 97.31 107 GLU B N 1
ATOM 3550 C CA . GLU B 1 107 ? 19.438 -21.375 -25.172 1 97.31 107 GLU B CA 1
ATOM 3551 C C . GLU B 1 107 ? 18.875 -22.469 -26.078 1 97.31 107 GLU B C 1
ATOM 3553 O O . GLU B 1 107 ? 17.969 -22.219 -26.875 1 97.31 107 GLU B O 1
ATOM 3558 N N . ILE B 1 108 ? 19.406 -23.625 -25.953 1 98.06 108 ILE B N 1
ATOM 3559 C CA . ILE B 1 108 ? 18.938 -24.766 -26.734 1 98.06 108 ILE B CA 1
ATOM 3560 C C . ILE B 1 108 ? 17.469 -25.047 -26.406 1 98.06 108 ILE B C 1
ATOM 3562 O O . ILE B 1 108 ? 16.656 -25.25 -27.312 1 98.06 108 ILE B O 1
ATOM 3566 N N . GLU B 1 109 ? 17.219 -25.078 -25.109 1 98.38 109 GLU B N 1
ATOM 3567 C CA . GLU B 1 109 ? 15.836 -25.297 -24.672 1 98.38 109 GLU B CA 1
ATOM 3568 C C . GLU B 1 109 ? 14.898 -24.25 -25.266 1 98.38 109 GLU B C 1
ATOM 3570 O O . GLU B 1 109 ? 13.82 -24.578 -25.766 1 98.38 109 GLU B O 1
ATOM 3575 N N . ASN B 1 110 ? 15.336 -23 -25.266 1 97.94 110 ASN B N 1
ATOM 3576 C CA . ASN B 1 110 ? 14.492 -21.906 -25.734 1 97.94 110 ASN B CA 1
ATOM 3577 C C . ASN B 1 110 ? 14.336 -21.953 -27.25 1 97.94 110 ASN B C 1
ATOM 3579 O O . ASN B 1 110 ? 13.32 -21.5 -27.797 1 97.94 110 ASN B O 1
ATOM 3583 N N . GLN B 1 111 ? 15.328 -22.391 -27.969 1 97.56 111 GLN B N 1
ATOM 3584 C CA . GLN B 1 111 ? 15.203 -22.578 -29.406 1 97.56 111 GLN B CA 1
ATOM 3585 C C . GLN B 1 111 ? 14.164 -23.641 -29.734 1 97.56 111 GLN B C 1
ATOM 3587 O O . GLN B 1 111 ? 13.406 -23.5 -30.703 1 97.56 111 GLN B O 1
ATOM 3592 N N . ARG B 1 112 ? 14.109 -24.609 -28.922 1 97.75 112 ARG B N 1
ATOM 3593 C CA . ARG B 1 112 ? 13.203 -25.734 -29.141 1 97.75 112 ARG B CA 1
ATOM 3594 C C . ARG B 1 112 ? 11.766 -25.359 -28.797 1 97.75 112 ARG B C 1
ATOM 3596 O O . ARG B 1 112 ? 10.836 -25.703 -29.531 1 97.75 112 ARG B O 1
ATOM 3603 N N . HIS B 1 113 ? 11.555 -24.688 -27.719 1 97.88 113 HIS B N 1
ATOM 3604 C CA . HIS B 1 113 ? 10.203 -24.531 -27.188 1 97.88 113 HIS B CA 1
ATOM 3605 C C . HIS B 1 113 ? 9.742 -23.078 -27.281 1 97.88 113 HIS B C 1
ATOM 3607 O O . HIS B 1 113 ? 8.539 -22.797 -27.266 1 97.88 113 HIS B O 1
ATOM 3613 N N . SER B 1 114 ? 10.695 -22.031 -27.234 1 97.44 114 SER B N 1
ATOM 3614 C CA . SER B 1 114 ? 10.422 -20.594 -27.312 1 97.44 114 SER B CA 1
ATOM 3615 C C . SER B 1 114 ? 9.484 -20.156 -26.203 1 97.44 114 SER B C 1
ATOM 3617 O O . SER B 1 114 ? 8.539 -19.391 -26.438 1 97.44 114 SER B O 1
ATOM 3619 N N . ASP B 1 115 ? 9.648 -20.75 -25.078 1 98.19 115 ASP B N 1
ATOM 3620 C CA . ASP B 1 115 ? 8.742 -20.438 -23.984 1 98.19 115 ASP B CA 1
ATOM 3621 C C . ASP B 1 115 ? 9.516 -20.016 -22.734 1 98.19 115 ASP B C 1
ATOM 3623 O O . ASP B 1 115 ? 8.984 -20.047 -21.625 1 98.19 115 ASP B O 1
ATOM 3627 N N . LEU B 1 116 ? 10.805 -19.641 -22.922 1 98.5 116 LEU B N 1
ATOM 3628 C CA . LEU B 1 116 ? 11.594 -19.156 -21.797 1 98.5 116 LEU B CA 1
ATOM 3629 C C . LEU B 1 116 ? 11.672 -17.625 -21.797 1 98.5 116 LEU B C 1
ATOM 3631 O O . LEU B 1 116 ? 11.891 -17.016 -22.844 1 98.5 116 LEU B O 1
ATOM 3635 N N . MET B 1 117 ? 11.367 -17.031 -20.719 1 98 117 MET B N 1
ATOM 3636 C CA . MET B 1 117 ? 11.703 -15.633 -20.453 1 98 117 MET B CA 1
ATOM 3637 C C . MET B 1 117 ? 12.984 -15.531 -19.641 1 98 117 MET B C 1
ATOM 3639 O O . MET B 1 117 ? 12.992 -15.805 -18.438 1 98 117 MET B O 1
ATOM 3643 N N . LEU B 1 118 ? 14.016 -15.102 -20.312 1 97.75 118 LEU B N 1
ATOM 3644 C CA . LEU B 1 118 ? 15.328 -15.062 -19.672 1 97.75 118 LEU B CA 1
ATOM 3645 C C . LEU B 1 118 ? 15.664 -13.656 -19.203 1 97.75 118 LEU B C 1
ATOM 3647 O O . LEU B 1 118 ? 15.758 -12.734 -20.016 1 97.75 118 LEU B O 1
ATOM 3651 N N . LEU B 1 119 ? 15.805 -13.492 -17.906 1 97.56 119 LEU B N 1
ATOM 3652 C CA . LEU B 1 119 ? 16.203 -12.219 -17.297 1 97.56 119 LEU B CA 1
ATOM 3653 C C . LEU B 1 119 ? 17.719 -12.109 -17.188 1 97.56 119 LEU B C 1
ATOM 3655 O O . LEU B 1 119 ? 18.312 -12.602 -16.234 1 97.56 119 LEU B O 1
ATOM 3659 N N . GLU B 1 120 ? 18.328 -11.375 -18.062 1 95.62 120 GLU B N 1
ATOM 3660 C CA . GLU B 1 120 ? 19.781 -11.398 -18.25 1 95.62 120 GLU B CA 1
ATOM 3661 C C . GLU B 1 120 ? 20.5 -10.68 -17.109 1 95.62 120 GLU B C 1
ATOM 3663 O O . GLU B 1 120 ? 21.641 -11.016 -16.781 1 95.62 120 GLU B O 1
ATOM 3668 N N . GLN B 1 121 ? 19.875 -9.711 -16.547 1 95.31 121 GLN B N 1
ATOM 3669 C CA . GLN B 1 121 ? 20.547 -8.93 -15.516 1 95.31 121 GLN B CA 1
ATOM 3670 C C . GLN B 1 121 ? 20.109 -9.359 -14.125 1 95.31 121 GLN B C 1
ATOM 3672 O O . GLN B 1 121 ? 20.375 -8.664 -13.141 1 95.31 121 GLN B O 1
ATOM 3677 N N . PHE B 1 122 ? 19.469 -10.484 -14.109 1 96.94 122 PHE B N 1
ATOM 3678 C CA . PHE B 1 122 ? 18.953 -10.977 -12.836 1 96.94 122 PHE B CA 1
ATOM 3679 C C . PHE B 1 122 ? 19.562 -12.328 -12.492 1 96.94 122 PHE B C 1
ATOM 3681 O O . PHE B 1 122 ? 19.5 -13.273 -13.289 1 96.94 122 PHE B O 1
ATOM 3688 N N . GLU B 1 123 ? 20.188 -12.391 -11.227 1 94.56 123 GLU B N 1
ATOM 3689 C CA . GLU B 1 123 ? 20.703 -13.648 -10.711 1 94.56 123 GLU B CA 1
ATOM 3690 C C . GLU B 1 123 ? 19.609 -14.43 -9.969 1 94.56 123 GLU B C 1
ATOM 3692 O O . GLU B 1 123 ? 19.078 -13.961 -8.961 1 94.56 123 GLU B O 1
ATOM 3697 N N . ASP B 1 124 ? 19.422 -15.602 -10.414 1 91.56 124 ASP B N 1
ATOM 3698 C CA . ASP B 1 124 ? 18.328 -16.406 -9.883 1 91.56 124 ASP B CA 1
ATOM 3699 C C . ASP B 1 124 ? 18.703 -17.031 -8.539 1 91.56 124 ASP B C 1
ATOM 3701 O O . ASP B 1 124 ? 19.625 -17.859 -8.477 1 91.56 124 ASP B O 1
ATOM 3705 N N . SER B 1 125 ? 18.141 -16.547 -7.48 1 85.25 125 SER B N 1
ATOM 3706 C CA . SER B 1 125 ? 18.312 -17.078 -6.133 1 85.25 125 SER B CA 1
ATOM 3707 C C . SER B 1 125 ? 17.031 -16.953 -5.316 1 85.25 125 SER B C 1
ATOM 3709 O O . SER B 1 125 ? 16.172 -16.125 -5.629 1 85.25 125 SER B O 1
ATOM 3711 N N . TYR B 1 126 ? 16.938 -17.844 -4.375 1 77.12 126 TYR B N 1
ATOM 3712 C CA . TYR B 1 126 ? 15.719 -17.891 -3.594 1 77.12 126 TYR B CA 1
ATOM 3713 C C . TYR B 1 126 ? 15.508 -16.594 -2.824 1 77.12 126 TYR B C 1
ATOM 3715 O O . TYR B 1 126 ? 14.375 -16.141 -2.641 1 77.12 126 TYR B O 1
ATOM 3723 N N . ASP B 1 127 ? 16.531 -15.969 -2.465 1 81.69 127 ASP B N 1
ATOM 3724 C CA . ASP B 1 127 ? 16.422 -14.766 -1.651 1 81.69 127 ASP B CA 1
ATOM 3725 C C . ASP B 1 127 ? 16.094 -13.547 -2.512 1 81.69 127 ASP B C 1
ATOM 3727 O O . ASP B 1 127 ? 15.922 -12.445 -1.994 1 81.69 127 ASP B O 1
ATOM 3731 N N . LYS B 1 128 ? 15.875 -13.828 -3.844 1 91.06 128 LYS B N 1
ATOM 3732 C CA . LYS B 1 128 ? 15.625 -12.703 -4.742 1 91.06 128 LYS B CA 1
ATOM 3733 C C . LYS B 1 128 ? 14.32 -12.898 -5.508 1 91.06 128 LYS B C 1
ATOM 3735 O O . LYS B 1 128 ? 14.156 -12.375 -6.613 1 91.06 128 LYS B O 1
ATOM 3740 N N . LEU B 1 129 ? 13.445 -13.648 -4.922 1 93.62 129 LEU B N 1
ATOM 3741 C CA . LEU B 1 129 ? 12.195 -13.969 -5.598 1 93.62 129 LEU B CA 1
ATOM 3742 C C . LEU B 1 129 ? 11.336 -12.719 -5.777 1 93.62 129 LEU B C 1
ATOM 3744 O O . LEU B 1 129 ? 10.641 -12.578 -6.785 1 93.62 129 LEU B O 1
ATOM 3748 N N . THR B 1 130 ? 11.406 -11.852 -4.82 1 96.06 130 THR B N 1
ATOM 3749 C CA . THR B 1 130 ? 10.633 -10.617 -4.918 1 96.06 130 THR B CA 1
ATOM 3750 C C . THR B 1 130 ? 11.117 -9.766 -6.086 1 96.06 130 THR B C 1
ATOM 3752 O O . THR B 1 130 ? 10.312 -9.195 -6.824 1 96.06 130 THR B O 1
ATOM 3755 N N . GLU B 1 131 ? 12.422 -9.664 -6.191 1 97.44 131 GLU B N 1
ATOM 3756 C CA . GLU B 1 131 ? 12.977 -8.945 -7.336 1 97.44 131 GLU B CA 1
ATOM 3757 C C . GLU B 1 131 ? 12.57 -9.609 -8.648 1 97.44 131 GLU B C 1
ATOM 3759 O O . GLU B 1 131 ? 12.234 -8.93 -9.617 1 97.44 131 GLU B O 1
ATOM 3764 N N . LYS B 1 132 ? 12.602 -10.906 -8.695 1 97.94 132 LYS B N 1
ATOM 3765 C CA . LYS B 1 132 ? 12.156 -11.648 -9.867 1 97.94 132 LYS B CA 1
ATOM 3766 C C . LYS B 1 132 ? 10.703 -11.328 -10.211 1 97.94 132 LYS B C 1
ATOM 3768 O O . LYS B 1 132 ? 10.367 -11.133 -11.383 1 97.94 132 LYS B O 1
ATOM 3773 N N . LEU B 1 133 ? 9.875 -11.266 -9.18 1 98.38 133 LEU B N 1
ATOM 3774 C CA . LEU B 1 133 ? 8.477 -10.906 -9.367 1 98.38 133 LEU B CA 1
ATOM 3775 C C . LEU B 1 133 ? 8.352 -9.531 -10.008 1 98.38 133 LEU B C 1
ATOM 3777 O O . LEU B 1 133 ? 7.625 -9.359 -10.992 1 98.38 133 LEU B O 1
ATOM 3781 N N . GLY B 1 134 ? 9.047 -8.547 -9.484 1 98.62 134 GLY B N 1
ATOM 3782 C CA . GLY B 1 134 ? 9.008 -7.211 -10.055 1 98.62 134 GLY B CA 1
ATOM 3783 C C . GLY B 1 134 ? 9.422 -7.176 -11.508 1 98.62 134 GLY B C 1
ATOM 3784 O O . GLY B 1 134 ? 8.75 -6.559 -12.336 1 98.62 134 GLY B O 1
ATOM 3785 N N . LEU B 1 135 ? 10.492 -7.879 -11.82 1 98.5 135 LEU B N 1
ATOM 3786 C CA . LEU B 1 135 ? 11.039 -7.875 -13.172 1 98.5 135 LEU B CA 1
ATOM 3787 C C . LEU B 1 135 ? 10.086 -8.555 -14.148 1 98.5 135 LEU B C 1
ATOM 3789 O O . LEU B 1 135 ? 9.875 -8.062 -15.266 1 98.5 135 LEU B O 1
ATOM 3793 N N . MET B 1 136 ? 9.523 -9.609 -13.711 1 98.44 136 MET B N 1
ATOM 3794 C CA . MET B 1 136 ? 8.641 -10.328 -14.633 1 98.44 136 MET B CA 1
ATOM 3795 C C . MET B 1 136 ? 7.355 -9.547 -14.875 1 98.44 136 MET B C 1
ATOM 3797 O O . MET B 1 136 ? 6.844 -9.523 -15.992 1 98.44 136 MET B O 1
ATOM 3801 N N . LEU B 1 137 ? 6.836 -8.906 -13.859 1 98.81 137 LEU B N 1
ATOM 3802 C CA . LEU B 1 137 ? 5.633 -8.102 -14.055 1 98.81 137 LEU B CA 1
ATOM 3803 C C . LEU B 1 137 ? 5.93 -6.875 -14.906 1 98.81 137 LEU B C 1
ATOM 3805 O O . LEU B 1 137 ? 5.094 -6.457 -15.719 1 98.81 137 LEU B O 1
ATOM 3809 N N . GLU B 1 138 ? 7.066 -6.301 -14.695 1 98.5 138 GLU B N 1
ATOM 3810 C CA . GLU B 1 138 ? 7.496 -5.203 -15.555 1 98.5 138 GLU B CA 1
ATOM 3811 C C . GLU B 1 138 ? 7.594 -5.645 -17.016 1 98.5 138 GLU B C 1
ATOM 3813 O O . GLU B 1 138 ? 7.117 -4.949 -17.906 1 98.5 138 GLU B O 1
ATOM 3818 N N . TRP B 1 139 ? 8.18 -6.785 -17.281 1 98.19 139 TRP B N 1
ATOM 3819 C CA . TRP B 1 139 ? 8.281 -7.336 -18.625 1 98.19 139 TRP B CA 1
ATOM 3820 C C . TRP B 1 139 ? 6.902 -7.551 -19.234 1 98.19 139 TRP B C 1
ATOM 3822 O O . TRP B 1 139 ? 6.668 -7.207 -20.406 1 98.19 139 TRP B O 1
ATOM 3832 N N . ALA B 1 140 ? 6.023 -8.133 -18.453 1 98.56 140 ALA B N 1
ATOM 3833 C CA . ALA B 1 140 ? 4.668 -8.383 -18.938 1 98.56 140 ALA B CA 1
ATOM 3834 C C . ALA B 1 140 ? 3.996 -7.086 -19.375 1 98.56 140 ALA B C 1
ATOM 3836 O O . ALA B 1 140 ? 3.408 -7.02 -20.469 1 98.56 140 ALA B O 1
ATOM 3837 N N . SER B 1 141 ? 4.074 -6.082 -18.5 1 98.19 141 SER B N 1
ATOM 3838 C CA . SER B 1 141 ? 3.441 -4.797 -18.781 1 98.19 141 SER B CA 1
ATOM 3839 C C . SER B 1 141 ? 3.998 -4.172 -20.062 1 98.19 141 SER B C 1
ATOM 3841 O O . SER B 1 141 ? 3.258 -3.555 -20.828 1 98.19 141 SER B O 1
ATOM 3843 N N . ASP B 1 142 ? 5.223 -4.398 -20.328 1 97.25 142 ASP B N 1
ATOM 3844 C CA . ASP B 1 142 ? 5.902 -3.732 -21.438 1 97.25 142 ASP B CA 1
ATOM 3845 C C . ASP B 1 142 ? 5.727 -4.512 -22.734 1 97.25 142 ASP B C 1
ATOM 3847 O O . ASP B 1 142 ? 5.723 -3.928 -23.812 1 97.25 142 ASP B O 1
ATOM 3851 N N . ASN B 1 143 ? 5.527 -5.824 -22.688 1 97.19 143 ASN B N 1
ATOM 3852 C CA . ASN B 1 143 ? 5.723 -6.629 -23.891 1 97.19 143 ASN B CA 1
ATOM 3853 C C . ASN B 1 143 ? 4.438 -7.348 -24.297 1 97.19 143 ASN B C 1
ATOM 3855 O O . ASN B 1 143 ? 4.328 -7.848 -25.406 1 97.19 143 ASN B O 1
ATOM 3859 N N . VAL B 1 144 ? 3.527 -7.371 -23.391 1 98 144 VAL B N 1
ATOM 3860 C CA . VAL B 1 144 ? 2.361 -8.203 -23.672 1 98 144 VAL B CA 1
ATOM 3861 C C . VAL B 1 144 ? 1.084 -7.414 -23.391 1 98 144 VAL B C 1
ATOM 3863 O O . VAL B 1 144 ? 1 -6.695 -22.406 1 98 144 VAL B O 1
ATOM 3866 N N . ASP B 1 145 ? 0.126 -7.469 -24.234 1 98 145 ASP B N 1
ATOM 3867 C CA . ASP B 1 145 ? -1.248 -7.047 -23.984 1 98 145 ASP B CA 1
ATOM 3868 C C . ASP B 1 145 ? -2.094 -8.211 -23.484 1 98 145 ASP B C 1
ATOM 3870 O O . ASP B 1 145 ? -2.396 -9.141 -24.234 1 98 145 ASP B O 1
ATOM 3874 N N . PHE B 1 146 ? -2.461 -8.227 -22.281 1 98.44 146 PHE B N 1
ATOM 3875 C CA . PHE B 1 146 ? -3.18 -9.336 -21.656 1 98.44 146 PHE B CA 1
ATOM 3876 C C . PHE B 1 146 ? -4.273 -8.82 -20.719 1 98.44 146 PHE B C 1
ATOM 3878 O O . PHE B 1 146 ? -4.266 -7.645 -20.344 1 98.44 146 PHE B O 1
ATOM 3885 N N . ARG B 1 147 ? -5.176 -9.703 -20.344 1 98.19 147 ARG B N 1
ATOM 3886 C CA . ARG B 1 147 ? -6.242 -9.328 -19.422 1 98.19 147 ARG B CA 1
ATOM 3887 C C . ARG B 1 147 ? -5.922 -9.781 -18 1 98.19 147 ARG B C 1
ATOM 3889 O O . ARG B 1 147 ? -6.152 -9.039 -17.047 1 98.19 147 ARG B O 1
ATOM 3896 N N . PHE B 1 148 ? -5.406 -11.031 -17.922 1 98.69 148 PHE B N 1
ATOM 3897 C CA . PHE B 1 148 ? -5.074 -11.602 -16.625 1 98.69 148 PHE B CA 1
ATOM 3898 C C . PHE B 1 148 ? -3.697 -12.25 -16.641 1 98.69 148 PHE B C 1
ATOM 3900 O O . PHE B 1 148 ? -3.225 -12.672 -17.703 1 98.69 148 PHE B O 1
ATOM 3907 N N . LEU B 1 149 ? -3.055 -12.266 -15.523 1 98.88 149 LEU B N 1
ATOM 3908 C CA . LEU B 1 149 ? -1.785 -12.961 -15.352 1 98.88 149 LEU B CA 1
ATOM 3909 C C . LEU B 1 149 ? -1.886 -14.008 -14.242 1 98.88 149 LEU B C 1
ATOM 3911 O O . LEU B 1 149 ? -2.365 -13.711 -13.148 1 98.88 149 LEU B O 1
ATOM 3915 N N . PHE B 1 150 ? -1.551 -15.188 -14.531 1 98.88 150 PHE B N 1
ATOM 3916 C CA . PHE B 1 150 ? -1.425 -16.25 -13.539 1 98.88 150 PHE B CA 1
ATOM 3917 C C . PHE B 1 150 ? 0.039 -16.5 -13.195 1 98.88 150 PHE B C 1
ATOM 3919 O O . PHE B 1 150 ? 0.847 -16.797 -14.078 1 98.88 150 PHE B O 1
ATOM 3926 N N . LYS B 1 151 ? 0.396 -16.312 -11.961 1 98.88 151 LYS B N 1
ATOM 3927 C CA . LYS B 1 151 ? 1.724 -16.641 -11.453 1 98.88 151 LYS B CA 1
ATOM 3928 C C . LYS B 1 151 ? 1.732 -18.016 -10.805 1 98.88 151 LYS B C 1
ATOM 3930 O O . LYS B 1 151 ? 0.912 -18.297 -9.93 1 98.88 151 LYS B O 1
ATOM 3935 N N . ALA B 1 152 ? 2.662 -18.859 -11.172 1 98.5 152 ALA B N 1
ATOM 3936 C CA . ALA B 1 152 ? 2.826 -20.188 -10.602 1 98.5 152 ALA B CA 1
ATOM 3937 C C . ALA B 1 152 ? 4.289 -20.469 -10.273 1 98.5 152 ALA B C 1
ATOM 3939 O O . ALA B 1 152 ? 5.188 -19.781 -10.766 1 98.5 152 ALA B O 1
ATOM 3940 N N . ASP B 1 153 ? 4.5 -21.438 -9.398 1 97.62 153 ASP B N 1
ATOM 3941 C CA . ASP B 1 153 ? 5.824 -22.016 -9.188 1 97.62 153 ASP B CA 1
ATOM 3942 C C . ASP B 1 153 ? 6.016 -23.266 -10.039 1 97.62 153 ASP B C 1
ATOM 3944 O O . ASP B 1 153 ? 5.059 -23.781 -10.633 1 97.62 153 ASP B O 1
ATOM 3948 N N . ASP B 1 154 ? 7.25 -23.75 -10.062 1 98 154 ASP B N 1
ATOM 3949 C CA . ASP B 1 154 ? 7.504 -24.875 -10.961 1 98 154 ASP B CA 1
ATOM 3950 C C . ASP B 1 154 ? 7.121 -26.188 -10.297 1 98 154 ASP B C 1
ATOM 3952 O O . ASP B 1 154 ? 7.27 -27.266 -10.891 1 98 154 ASP B O 1
ATOM 3956 N N . ASP B 1 155 ? 6.562 -26.125 -9.055 1 98.38 155 ASP B N 1
ATOM 3957 C CA . ASP B 1 155 ? 5.961 -27.297 -8.43 1 98.38 155 ASP B CA 1
ATOM 3958 C C . ASP B 1 155 ? 4.453 -27.109 -8.266 1 98.38 155 ASP B C 1
ATOM 3960 O O . ASP B 1 155 ? 3.854 -27.672 -7.34 1 98.38 155 ASP B O 1
ATOM 3964 N N . THR B 1 156 ? 3.871 -26.344 -9.109 1 98.75 156 THR B N 1
ATOM 3965 C CA . THR B 1 156 ? 2.43 -26.125 -9.125 1 98.75 156 THR B CA 1
ATOM 3966 C C . THR B 1 156 ? 1.787 -26.844 -10.305 1 98.75 156 THR B C 1
ATOM 3968 O O . THR B 1 156 ? 2.316 -26.812 -11.422 1 98.75 156 THR B O 1
ATOM 3971 N N . PHE B 1 157 ? 0.725 -27.578 -10.094 1 98.81 157 PHE B N 1
ATOM 3972 C CA . PHE B 1 157 ? -0.126 -28.156 -11.125 1 98.81 157 PHE B CA 1
ATOM 3973 C C . PHE B 1 157 ? -1.388 -27.328 -11.32 1 98.81 157 PHE B C 1
ATOM 3975 O O . PHE B 1 157 ? -2.076 -27 -10.352 1 98.81 157 PHE B O 1
ATOM 3982 N N . VAL B 1 158 ? -1.77 -27.047 -12.555 1 98.75 158 VAL B N 1
ATOM 3983 C CA . VAL B 1 158 ? -2.82 -26.062 -12.789 1 98.75 158 VAL B CA 1
ATOM 3984 C C . VAL B 1 158 ? -3.811 -26.609 -13.82 1 98.75 158 VAL B C 1
ATOM 3986 O O . VAL B 1 158 ? -3.41 -27.125 -14.859 1 98.75 158 VAL B O 1
ATOM 3989 N N . ARG B 1 159 ? -5.066 -26.469 -13.484 1 98.44 159 ARG B N 1
ATOM 3990 C CA . ARG B 1 159 ? -6.129 -26.672 -14.461 1 98.44 159 ARG B CA 1
ATOM 3991 C C . ARG B 1 159 ? -6.422 -25.391 -15.227 1 98.44 159 ARG B C 1
ATOM 3993 O O . ARG B 1 159 ? -7.453 -24.75 -15.016 1 98.44 159 ARG B O 1
ATOM 4000 N N . VAL B 1 160 ? -5.594 -25.141 -16.188 1 98.19 160 VAL B N 1
ATOM 4001 C CA . VAL B 1 160 ? -5.664 -23.906 -16.953 1 98.19 160 VAL B CA 1
ATOM 4002 C C . VAL B 1 160 ? -7.031 -23.797 -17.641 1 98.19 160 VAL B C 1
ATOM 4004 O O . VAL B 1 160 ? -7.605 -22.719 -17.719 1 98.19 160 VAL B O 1
ATOM 4007 N N . ASP B 1 161 ? -7.543 -24.875 -18.109 1 97.19 161 ASP B N 1
ATOM 4008 C CA . ASP B 1 161 ? -8.844 -24.922 -18.766 1 97.19 161 ASP B CA 1
ATOM 4009 C C . ASP B 1 161 ? -9.945 -24.422 -17.844 1 97.19 161 ASP B C 1
ATOM 4011 O O . ASP B 1 161 ? -10.766 -23.594 -18.25 1 97.19 161 ASP B O 1
ATOM 4015 N N . LYS B 1 162 ? -9.906 -24.859 -16.594 1 97.56 162 LYS B N 1
ATOM 4016 C CA . LYS B 1 162 ? -10.938 -24.453 -15.641 1 97.56 162 LYS B CA 1
ATOM 4017 C C . LYS B 1 162 ? -10.797 -22.984 -15.266 1 97.56 162 LYS B C 1
ATOM 4019 O O . LYS B 1 162 ? -11.797 -22.297 -15.086 1 97.56 162 LYS B O 1
ATOM 4024 N N . ILE B 1 163 ? -9.578 -22.516 -15.117 1 98.12 163 ILE B N 1
ATOM 4025 C CA . ILE B 1 163 ? -9.336 -21.125 -14.773 1 98.12 163 ILE B CA 1
ATOM 4026 C C . ILE B 1 163 ? -9.867 -20.219 -15.883 1 98.12 163 ILE B C 1
ATOM 4028 O O . ILE B 1 163 ? -10.578 -19.25 -15.617 1 98.12 163 ILE B O 1
ATOM 4032 N N . VAL B 1 164 ? -9.547 -20.547 -17.109 1 98.06 164 VAL B N 1
ATOM 4033 C CA . VAL B 1 164 ? -9.992 -19.75 -18.25 1 98.06 164 VAL B CA 1
ATOM 4034 C C . VAL B 1 164 ? -11.516 -19.781 -18.328 1 98.06 164 VAL B C 1
ATOM 4036 O O . VAL B 1 164 ? -12.141 -18.75 -18.578 1 98.06 164 VAL B O 1
ATOM 4039 N N . GLN B 1 165 ? -12.078 -20.906 -18.141 1 97.44 165 GLN B N 1
ATOM 4040 C CA . GLN B 1 165 ? -13.531 -21.047 -18.141 1 97.44 165 GLN B CA 1
ATOM 4041 C C . GLN B 1 165 ? -14.172 -20.125 -17.094 1 97.44 165 GLN B C 1
ATOM 4043 O O . GLN B 1 165 ? -15.148 -19.438 -17.391 1 97.44 165 GLN B O 1
ATOM 4048 N N . ASP B 1 166 ? -13.664 -20.125 -15.906 1 97.5 166 ASP B N 1
ATOM 4049 C CA . ASP B 1 166 ? -14.18 -19.266 -14.852 1 97.5 166 ASP B CA 1
ATOM 4050 C C . ASP B 1 166 ? -14.102 -17.781 -15.258 1 97.5 166 ASP B C 1
ATOM 4052 O O . ASP B 1 166 ? -15.078 -17.047 -15.133 1 97.5 166 ASP B O 1
ATOM 4056 N N . LEU B 1 167 ? -12.969 -17.375 -15.766 1 97.69 167 LEU B N 1
ATOM 4057 C CA . LEU B 1 167 ? -12.719 -15.984 -16.141 1 97.69 167 LEU B CA 1
ATOM 4058 C C . LEU B 1 167 ? -13.648 -15.547 -17.266 1 97.69 167 LEU B C 1
ATOM 4060 O O . LEU B 1 167 ? -14.117 -14.406 -17.281 1 97.69 167 LEU B O 1
ATOM 4064 N N . LYS B 1 168 ? -13.984 -16.438 -18.156 1 96.38 168 LYS B N 1
ATOM 4065 C CA . LYS B 1 168 ? -14.797 -16.094 -19.312 1 96.38 168 LYS B CA 1
ATOM 4066 C C . LYS B 1 168 ? -16.281 -16.219 -19 1 96.38 168 LYS B C 1
ATOM 4068 O O . LYS B 1 168 ? -17.094 -15.43 -19.5 1 96.38 168 LYS B O 1
ATOM 4073 N N . ASN B 1 169 ? -16.609 -17.094 -18.188 1 96.38 169 ASN B N 1
ATOM 4074 C CA . ASN B 1 169 ? -18.016 -17.422 -17.984 1 96.38 169 ASN B CA 1
ATOM 4075 C C . ASN B 1 169 ? -18.641 -16.562 -16.891 1 96.38 169 ASN B C 1
ATOM 4077 O O . ASN B 1 169 ? -19.828 -16.266 -16.922 1 96.38 169 ASN B O 1
ATOM 4081 N N . ASP B 1 170 ? -17.891 -16.203 -15.883 1 95.94 170 ASP B N 1
ATOM 4082 C CA . ASP B 1 170 ? -18.406 -15.398 -14.781 1 95.94 170 ASP B CA 1
ATOM 4083 C C . ASP B 1 170 ? -17.75 -14.016 -14.758 1 95.94 170 ASP B C 1
ATOM 4085 O O . ASP B 1 170 ? -17.031 -13.688 -13.82 1 95.94 170 ASP B O 1
ATOM 4089 N N . LYS B 1 171 ? -18.125 -13.273 -15.641 1 92.5 171 LYS B N 1
ATOM 4090 C CA . LYS B 1 171 ? -17.516 -11.961 -15.82 1 92.5 171 LYS B CA 1
ATOM 4091 C C . LYS B 1 171 ? -17.859 -11.031 -14.656 1 92.5 171 LYS B C 1
ATOM 4093 O O . LYS B 1 171 ? -17.031 -10.211 -14.25 1 92.5 171 LYS B O 1
ATOM 4098 N N . GLU B 1 172 ? -19 -11.156 -14.148 1 93.12 172 GLU B N 1
ATOM 4099 C CA . GLU B 1 172 ? -19.406 -10.328 -13.023 1 93.12 172 GLU B CA 1
ATOM 4100 C C . GLU B 1 172 ? -18.484 -10.516 -11.828 1 93.12 172 GLU B C 1
ATOM 4102 O O . GLU B 1 172 ? -18.141 -9.555 -11.141 1 93.12 172 GLU B O 1
ATOM 4107 N N . LYS B 1 173 ? -18.078 -11.695 -11.664 1 94.88 173 LYS B N 1
ATOM 4108 C CA . LYS B 1 173 ? -17.234 -12.031 -10.523 1 94.88 173 LYS B CA 1
ATOM 4109 C C . LYS B 1 173 ? -15.773 -11.688 -10.797 1 94.88 173 LYS B C 1
ATOM 4111 O O . LYS B 1 173 ? -15.109 -11.07 -9.961 1 94.88 173 LYS B O 1
ATOM 4116 N N . TYR B 1 174 ? -15.367 -12.016 -12.008 1 94.12 174 TYR B N 1
ATOM 4117 C CA . TYR B 1 174 ? -13.922 -12.016 -12.219 1 94.12 174 TYR B CA 1
ATOM 4118 C C . TYR B 1 174 ? -13.484 -10.812 -13.039 1 94.12 174 TYR B C 1
ATOM 4120 O O . TYR B 1 174 ? -12.32 -10.414 -13.016 1 94.12 174 TYR B O 1
ATOM 4128 N N . LEU B 1 175 ? -14.336 -10.281 -13.844 1 91.31 175 LEU B N 1
ATOM 4129 C CA . LEU B 1 175 ? -13.945 -9.141 -14.664 1 91.31 175 LEU B CA 1
ATOM 4130 C C . LEU B 1 175 ? -13.953 -7.855 -13.844 1 91.31 175 LEU B C 1
ATOM 4132 O O . LEU B 1 175 ? -14.82 -7 -14.039 1 91.31 175 LEU B O 1
ATOM 4136 N N . GLN B 1 176 ? -13.016 -7.777 -12.992 1 92.94 176 GLN B N 1
ATOM 4137 C CA . GLN B 1 176 ? -12.781 -6.613 -12.148 1 92.94 176 GLN B CA 1
ATOM 4138 C C . GLN B 1 176 ? -11.523 -5.867 -12.586 1 92.94 176 GLN B C 1
ATOM 4140 O O . GLN B 1 176 ? -10.562 -6.48 -13.055 1 92.94 176 GLN B O 1
ATOM 4145 N N . GLN B 1 177 ? -11.586 -4.598 -12.453 1 95.81 177 GLN B N 1
ATOM 4146 C CA . GLN B 1 177 ? -10.438 -3.801 -12.867 1 95.81 177 GLN B CA 1
ATOM 4147 C C . GLN B 1 177 ? -9.18 -4.207 -12.094 1 95.81 177 GLN B C 1
ATOM 4149 O O . GLN B 1 177 ? -8.102 -4.344 -12.68 1 95.81 177 GLN B O 1
ATOM 4154 N N . PHE B 1 178 ? -9.328 -4.371 -10.781 1 98.25 178 PHE B N 1
ATOM 4155 C CA . PHE B 1 178 ? -8.219 -4.773 -9.93 1 98.25 178 PHE B CA 1
ATOM 4156 C C . PHE B 1 178 ? -8.508 -6.105 -9.25 1 98.25 178 PHE B C 1
ATOM 4158 O O . PHE B 1 178 ? -8.812 -6.148 -8.062 1 98.25 178 PHE B O 1
ATOM 4165 N N . LEU B 1 179 ? -8.336 -7.184 -10.016 1 98.75 179 LEU B N 1
ATOM 4166 C CA . LEU B 1 179 ? -8.617 -8.531 -9.523 1 98.75 179 LEU B CA 1
ATOM 4167 C C . LEU B 1 179 ? -7.367 -9.164 -8.922 1 98.75 179 LEU B C 1
ATOM 4169 O O . LEU B 1 179 ? -6.297 -9.133 -9.539 1 98.75 179 LEU B O 1
ATOM 4173 N N . TYR B 1 180 ? -7.477 -9.625 -7.785 1 98.81 180 TYR B N 1
ATOM 4174 C CA . TYR B 1 180 ? -6.516 -10.469 -7.09 1 98.81 180 TYR B CA 1
ATOM 4175 C C . TYR B 1 180 ? -7.172 -11.758 -6.602 1 98.81 180 TYR B C 1
ATOM 4177 O O . TYR B 1 180 ? -7.93 -11.742 -5.629 1 98.81 180 TYR B O 1
ATOM 4185 N N . TRP B 1 181 ? -6.906 -12.883 -7.305 1 98.88 181 TRP B N 1
ATOM 4186 C CA . TRP B 1 181 ? -7.613 -14.141 -7.125 1 98.88 181 TRP B CA 1
ATOM 4187 C C . TRP B 1 181 ? -6.652 -15.242 -6.688 1 98.88 181 TRP B C 1
ATOM 4189 O O . TRP B 1 181 ? -5.617 -15.461 -7.32 1 98.88 181 TRP B O 1
ATOM 4199 N N . GLY B 1 182 ? -6.938 -15.867 -5.551 1 98.75 182 GLY B N 1
ATOM 4200 C CA . GLY B 1 182 ? -6.121 -16.938 -4.996 1 98.75 182 GLY B CA 1
ATOM 4201 C C . GLY B 1 182 ? -6.613 -17.422 -3.645 1 98.75 182 GLY B C 1
ATOM 4202 O O . GLY B 1 182 ? -7.793 -17.281 -3.32 1 98.75 182 GLY B O 1
ATOM 4203 N N . TYR B 1 183 ? -5.777 -18.078 -2.934 1 98.81 183 TYR B N 1
ATOM 4204 C CA . TYR B 1 183 ? -6.051 -18.562 -1.586 1 98.81 183 TYR B CA 1
ATOM 4205 C C . TYR B 1 183 ? -5.43 -17.641 -0.538 1 98.81 183 TYR B C 1
ATOM 4207 O O . TYR B 1 183 ? -4.25 -17.781 -0.204 1 98.81 183 TYR B O 1
ATOM 4215 N N . PHE B 1 184 ? -6.25 -16.812 0.068 1 98.75 184 PHE B N 1
ATOM 4216 C CA . PHE B 1 184 ? -5.738 -15.711 0.878 1 98.75 184 PHE B CA 1
ATOM 4217 C C . PHE B 1 184 ? -5.5 -16.156 2.312 1 98.75 184 PHE B C 1
ATOM 4219 O O . PHE B 1 184 ? -6.156 -17.078 2.797 1 98.75 184 PHE B O 1
ATOM 4226 N N . TYR B 1 185 ? -4.543 -15.523 2.881 1 98 185 TYR B N 1
ATOM 4227 C CA . TYR B 1 185 ? -4.211 -15.688 4.293 1 98 185 TYR B CA 1
ATOM 4228 C C . TYR B 1 185 ? -3.928 -14.344 4.949 1 98 185 TYR B C 1
ATOM 4230 O O . TYR B 1 185 ? -3.195 -13.516 4.398 1 98 185 TYR B O 1
ATOM 4238 N N . GLY B 1 186 ? -4.547 -14.086 6.094 1 96.81 186 GLY B N 1
ATOM 4239 C CA . GLY B 1 186 ? -4.418 -12.781 6.711 1 96.81 186 GLY B CA 1
ATOM 4240 C C . GLY B 1 186 ? -3.91 -12.844 8.141 1 96.81 186 GLY B C 1
ATOM 4241 O O . GLY B 1 186 ? -3.736 -11.805 8.789 1 96.81 186 GLY B O 1
ATOM 4242 N N . ARG B 1 187 ? -3.584 -14.023 8.664 1 95.38 187 ARG B N 1
ATOM 4243 C CA . ARG B 1 187 ? -3.191 -14.117 10.07 1 95.38 187 ARG B CA 1
ATOM 4244 C C . ARG B 1 187 ? -1.8 -14.727 10.203 1 95.38 187 ARG B C 1
ATOM 4246 O O . ARG B 1 187 ? -1.509 -15.406 11.188 1 95.38 187 ARG B O 1
ATOM 4253 N N . ALA B 1 188 ? -1.051 -14.531 9.148 1 93.12 188 ALA B N 1
ATOM 4254 C CA . ALA B 1 188 ? 0.331 -14.992 9.242 1 93.12 188 ALA B CA 1
ATOM 4255 C C . ALA B 1 188 ? 1.176 -14.039 10.086 1 93.12 188 ALA B C 1
ATOM 4257 O O . ALA B 1 188 ? 1.194 -12.836 9.836 1 93.12 188 ALA B O 1
ATOM 4258 N N . HIS B 1 189 ? 1.885 -14.594 11.023 1 90 189 HIS B N 1
ATOM 4259 C CA . HIS B 1 189 ? 2.787 -13.773 11.828 1 90 189 HIS B CA 1
ATOM 4260 C C . HIS B 1 189 ? 4.051 -13.422 11.047 1 90 189 HIS B C 1
ATOM 4262 O O . HIS B 1 189 ? 4.539 -14.227 10.25 1 90 189 HIS B O 1
ATOM 4268 N N . VAL B 1 190 ? 4.496 -12.312 11.383 1 89.88 190 VAL B N 1
ATOM 4269 C CA . VAL B 1 190 ? 5.734 -11.859 10.75 1 89.88 190 VAL B CA 1
ATOM 4270 C C . VAL B 1 190 ? 6.906 -12.703 11.25 1 89.88 190 VAL B C 1
ATOM 4272 O O . VAL B 1 190 ? 7.062 -12.906 12.453 1 89.88 190 VAL B O 1
ATOM 4275 N N . LYS B 1 191 ? 7.621 -13.164 10.352 1 82.38 191 LYS B N 1
ATOM 4276 C CA . LYS B 1 191 ? 8.797 -13.945 10.719 1 82.38 191 LYS B CA 1
ATOM 4277 C C . LYS B 1 191 ? 9.953 -13.039 11.141 1 82.38 191 LYS B C 1
ATOM 4279 O O . LYS B 1 191 ? 10.438 -12.234 10.336 1 82.38 191 LYS B O 1
ATOM 4284 N N . LYS B 1 192 ? 10.391 -13.188 12.391 1 77.19 192 LYS B N 1
ATOM 4285 C CA . LYS B 1 192 ? 11.445 -12.32 12.906 1 77.19 192 LYS B CA 1
ATOM 4286 C C . LYS B 1 192 ? 12.75 -13.094 13.086 1 77.19 192 LYS B C 1
ATOM 4288 O O . LYS B 1 192 ? 13.773 -12.516 13.453 1 77.19 192 LYS B O 1
ATOM 4293 N N . THR B 1 193 ? 12.68 -14.328 12.875 1 74 193 THR B N 1
ATOM 4294 C CA . THR B 1 193 ? 13.867 -15.156 13 1 74 193 THR B CA 1
ATOM 4295 C C . THR B 1 193 ? 13.992 -16.109 11.812 1 74 193 THR B C 1
ATOM 4297 O O . THR B 1 193 ? 13.039 -16.281 11.055 1 74 193 THR B O 1
ATOM 4300 N N . GLY B 1 194 ? 15.203 -16.625 11.609 1 65.69 194 GLY B N 1
ATOM 4301 C CA . GLY B 1 194 ? 15.398 -17.625 10.578 1 65.69 194 GLY B CA 1
ATOM 4302 C C . GLY B 1 194 ? 15.664 -17.016 9.211 1 65.69 194 GLY B C 1
ATOM 4303 O O . GLY B 1 194 ? 15.867 -15.812 9.086 1 65.69 194 GLY B O 1
ATOM 4304 N N . PRO B 1 195 ? 15.797 -17.906 8.258 1 59.69 195 PRO B N 1
ATOM 4305 C CA . PRO B 1 195 ? 16.156 -17.5 6.898 1 59.69 195 PRO B CA 1
ATOM 4306 C C . PRO B 1 195 ? 15.125 -16.547 6.281 1 59.69 195 PRO B C 1
ATOM 4308 O O . PRO B 1 195 ? 15.453 -15.789 5.367 1 59.69 195 PRO B O 1
ATOM 4311 N N . TRP B 1 196 ? 14.031 -16.5 6.938 1 62.19 196 TRP B N 1
ATOM 4312 C CA . TRP B 1 196 ? 12.953 -15.719 6.344 1 62.19 196 TRP B CA 1
ATOM 4313 C C . TRP B 1 196 ? 12.633 -14.492 7.195 1 62.19 196 TRP B C 1
ATOM 4315 O O . TRP B 1 196 ? 11.547 -13.93 7.098 1 62.19 196 TRP B O 1
ATOM 4325 N N . LYS B 1 197 ? 13.57 -14.148 7.887 1 72.31 197 LYS B N 1
ATOM 4326 C CA . LYS B 1 197 ? 13.352 -13.031 8.805 1 72.31 197 LYS B CA 1
ATOM 4327 C C . LYS B 1 197 ? 13.133 -11.734 8.039 1 72.31 197 LYS B C 1
ATOM 4329 O O . LYS B 1 197 ? 13.844 -11.445 7.074 1 72.31 197 LYS B O 1
ATOM 4334 N N . GLU B 1 198 ? 12.023 -11.172 8.289 1 76.5 198 GLU B N 1
ATOM 4335 C CA . GLU B 1 198 ? 11.711 -9.859 7.734 1 76.5 198 GLU B CA 1
ATOM 4336 C C . GLU B 1 198 ? 12.031 -8.75 8.734 1 76.5 198 GLU B C 1
ATOM 4338 O O . GLU B 1 198 ? 11.195 -8.414 9.578 1 76.5 198 GLU B O 1
ATOM 4343 N N . LEU B 1 199 ? 13.172 -8.07 8.562 1 74.19 199 LEU B N 1
ATOM 4344 C CA . LEU B 1 199 ? 13.633 -7.098 9.547 1 74.19 199 LEU B CA 1
ATOM 4345 C C . LEU B 1 199 ? 13.023 -5.723 9.281 1 74.19 199 LEU B C 1
ATOM 4347 O O . LEU B 1 199 ? 12.891 -4.91 10.195 1 74.19 199 LEU B O 1
ATOM 4351 N N . ASN B 1 200 ? 12.5 -5.594 8.109 1 87 200 ASN B N 1
ATOM 4352 C CA . ASN B 1 200 ? 12.047 -4.25 7.762 1 87 200 ASN B CA 1
ATOM 4353 C C . ASN B 1 200 ? 10.523 -4.16 7.746 1 87 200 ASN B C 1
ATOM 4355 O O . ASN B 1 200 ? 9.961 -3.143 7.336 1 87 200 ASN B O 1
ATOM 4359 N N . TRP B 1 201 ? 9.898 -5.246 8.219 1 93.31 201 TRP B N 1
ATOM 4360 C CA . TRP B 1 201 ? 8.438 -5.215 8.242 1 93.31 201 TRP B CA 1
ATOM 4361 C C . TRP B 1 201 ? 7.938 -4.348 9.391 1 93.31 201 TRP B C 1
ATOM 4363 O O . TRP B 1 201 ? 8.203 -4.641 10.562 1 93.31 201 TRP B O 1
ATOM 4373 N N . GLN B 1 202 ? 7.215 -3.252 9.047 1 93.38 202 GLN B N 1
ATOM 4374 C CA . GLN B 1 202 ? 6.762 -2.314 10.062 1 93.38 202 GLN B CA 1
ATOM 4375 C C . GLN B 1 202 ? 5.285 -1.976 9.883 1 93.38 202 GLN B C 1
ATOM 4377 O O . GLN B 1 202 ? 4.789 -1.014 10.477 1 93.38 202 GLN B O 1
ATOM 4382 N N . LEU B 1 203 ? 4.535 -2.76 9.141 1 96.44 203 LEU B N 1
ATOM 4383 C CA . LEU B 1 203 ? 3.197 -2.352 8.719 1 96.44 203 LEU B CA 1
ATOM 4384 C C . LEU B 1 203 ? 2.143 -2.859 9.695 1 96.44 203 LEU B C 1
ATOM 4386 O O . LEU B 1 203 ? 1.153 -2.172 9.961 1 96.44 203 LEU B O 1
ATOM 4390 N N . CYS B 1 204 ? 2.336 -4.008 10.18 1 96.19 204 CYS B N 1
ATOM 4391 C CA . CYS B 1 204 ? 1.301 -4.715 10.922 1 96.19 204 CYS B CA 1
ATOM 4392 C C . CYS B 1 204 ? 1.9 -5.852 11.742 1 96.19 204 CYS B C 1
ATOM 4394 O O . CYS B 1 204 ? 2.998 -6.324 11.445 1 96.19 204 CYS B O 1
ATOM 4396 N N . ASP B 1 205 ? 1.163 -6.254 12.742 1 95.12 205 ASP B N 1
ATOM 4397 C CA . ASP B 1 205 ? 1.596 -7.406 13.531 1 95.12 205 ASP B CA 1
ATOM 4398 C C . ASP B 1 205 ? 1.637 -8.672 12.672 1 95.12 205 ASP B C 1
ATOM 4400 O O . ASP B 1 205 ? 2.447 -9.562 12.922 1 95.12 205 ASP B O 1
ATOM 4404 N N . TYR B 1 206 ? 0.74 -8.758 11.758 1 95.88 206 TYR B N 1
ATOM 4405 C CA . TYR B 1 206 ? 0.647 -9.82 10.766 1 95.88 206 TYR B CA 1
ATOM 4406 C C . TYR B 1 206 ? 1.022 -9.312 9.383 1 95.88 206 TYR B C 1
ATOM 4408 O O . TYR B 1 206 ? 1.061 -8.102 9.148 1 95.88 206 TYR B O 1
ATOM 4416 N N . TYR B 1 207 ? 1.401 -10.297 8.57 1 96.56 207 TYR B N 1
ATOM 4417 C CA . TYR B 1 207 ? 1.449 -9.883 7.168 1 96.56 207 TYR B CA 1
ATOM 4418 C C . TYR B 1 207 ? 0.077 -9.43 6.688 1 96.56 207 TYR B C 1
ATOM 4420 O O . TYR B 1 207 ? -0.95 -9.891 7.191 1 96.56 207 TYR B O 1
ATOM 4428 N N . LEU B 1 208 ? 0.076 -8.461 5.797 1 97.94 208 LEU B N 1
ATOM 4429 C CA . LEU B 1 208 ? -1.193 -8.094 5.184 1 97.94 208 LEU B CA 1
ATOM 4430 C C . LEU B 1 208 ? -1.768 -9.258 4.379 1 97.94 208 LEU B C 1
ATOM 4432 O O . LEU B 1 208 ? -1.033 -10.164 3.979 1 97.94 208 LEU B O 1
ATOM 4436 N N . PRO B 1 209 ? -3.09 -9.219 4.18 1 98.19 209 PRO B N 1
ATOM 4437 C CA . PRO B 1 209 ? -3.693 -10.328 3.438 1 98.19 209 PRO B CA 1
ATOM 4438 C C . PRO B 1 209 ? -3.061 -10.531 2.062 1 98.19 209 PRO B C 1
ATOM 4440 O O . PRO B 1 209 ? -2.922 -9.578 1.296 1 98.19 209 PRO B O 1
ATOM 4443 N N . TYR B 1 210 ? -2.682 -11.688 1.826 1 98.38 210 TYR B N 1
ATOM 4444 C CA . TYR B 1 210 ? -2.049 -12.055 0.563 1 98.38 210 TYR B CA 1
ATOM 4445 C C . TYR B 1 210 ? -2.492 -13.438 0.11 1 98.38 210 TYR B C 1
ATOM 4447 O O . TYR B 1 210 ? -2.918 -14.258 0.927 1 98.38 210 TYR B O 1
ATOM 4455 N N . ALA B 1 211 ? -2.477 -13.633 -1.179 1 98.69 211 ALA B N 1
ATOM 4456 C CA . ALA B 1 211 ? -2.691 -14.984 -1.699 1 98.69 211 ALA B CA 1
ATOM 4457 C C . ALA B 1 211 ? -1.429 -15.828 -1.566 1 98.69 211 ALA B C 1
ATOM 4459 O O . ALA B 1 211 ? -0.332 -15.375 -1.9 1 98.69 211 ALA B O 1
ATOM 4460 N N . ARG B 1 212 ? -1.628 -17.016 -1.148 1 97.69 212 ARG B N 1
ATOM 4461 C CA . ARG B 1 212 ? -0.507 -17.938 -0.967 1 97.69 212 ARG B CA 1
ATOM 4462 C C . ARG B 1 212 ? 0.256 -18.141 -2.271 1 97.69 212 ARG B C 1
ATOM 4464 O O . ARG B 1 212 ? -0.344 -18.172 -3.348 1 97.69 212 ARG B O 1
ATOM 4471 N N . GLY B 1 213 ? 1.512 -18.344 -2.197 1 96.19 213 GLY B N 1
ATOM 4472 C CA . GLY B 1 213 ? 2.465 -18.109 -3.27 1 96.19 213 GLY B CA 1
ATOM 4473 C C . GLY B 1 213 ? 2.463 -19.203 -4.32 1 96.19 213 GLY B C 1
ATOM 4474 O O . GLY B 1 213 ? 3.02 -19.016 -5.406 1 96.19 213 GLY B O 1
ATOM 4475 N N . GLY B 1 214 ? 1.81 -20.25 -4.027 1 96.81 214 GLY B N 1
ATOM 4476 C CA . GLY B 1 214 ? 1.833 -21.359 -4.969 1 96.81 214 GLY B CA 1
ATOM 4477 C C . GLY B 1 214 ? 1.135 -21.047 -6.281 1 96.81 214 GLY B C 1
ATOM 4478 O O . GLY B 1 214 ? 1.337 -21.75 -7.277 1 96.81 214 GLY B O 1
ATOM 4479 N N . GLY B 1 215 ? 0.29 -20.047 -6.254 1 98.5 215 GLY B N 1
ATOM 4480 C CA . GLY B 1 215 ? -0.405 -19.609 -7.453 1 98.5 215 GLY B CA 1
ATOM 4481 C C . GLY B 1 215 ? -1.477 -18.562 -7.176 1 98.5 215 GLY B C 1
ATOM 4482 O O . GLY B 1 215 ? -2.215 -18.672 -6.195 1 98.5 215 GLY B O 1
ATOM 4483 N N . TYR B 1 216 ? -1.529 -17.609 -8.016 1 98.88 216 TYR B N 1
ATOM 4484 C CA . TYR B 1 216 ? -2.566 -16.578 -7.922 1 98.88 216 TYR B CA 1
ATOM 4485 C C . TYR B 1 216 ? -2.736 -15.852 -9.25 1 98.88 216 TYR B C 1
ATOM 4487 O O . TYR B 1 216 ? -1.888 -15.961 -10.133 1 98.88 216 TYR B O 1
ATOM 4495 N N . ILE B 1 217 ? -3.844 -15.156 -9.383 1 98.88 217 ILE B N 1
ATOM 4496 C CA . ILE B 1 217 ? -4.172 -14.445 -10.617 1 98.88 217 ILE B CA 1
ATOM 4497 C C . ILE B 1 217 ? -4.32 -12.953 -10.336 1 98.88 217 ILE B C 1
ATOM 4499 O O . ILE B 1 217 ? -4.906 -12.562 -9.32 1 98.88 217 ILE B O 1
ATOM 4503 N N . LEU B 1 218 ? -3.797 -12.188 -11.25 1 98.88 218 LEU B N 1
ATOM 4504 C CA . LEU B 1 218 ? -3.887 -10.734 -11.195 1 98.88 218 LEU B CA 1
ATOM 4505 C C . LEU B 1 218 ? -4.492 -10.18 -12.484 1 98.88 218 LEU B C 1
ATOM 4507 O O . LEU B 1 218 ? -4.215 -10.68 -13.57 1 98.88 218 LEU B O 1
ATOM 4511 N N . SER B 1 219 ? -5.238 -9.141 -12.344 1 98.81 219 SER B N 1
ATOM 4512 C CA . SER B 1 219 ? -5.648 -8.391 -13.523 1 98.81 219 SER B CA 1
ATOM 4513 C C . SER B 1 219 ? -4.484 -7.59 -14.102 1 98.81 219 SER B C 1
ATOM 4515 O O . SER B 1 219 ? -3.52 -7.293 -13.398 1 98.81 219 SER B O 1
ATOM 4517 N N . SER B 1 220 ? -4.645 -7.215 -15.359 1 98.62 220 SER B N 1
ATOM 4518 C CA . SER B 1 220 ? -3.619 -6.434 -16.047 1 98.62 220 SER B CA 1
ATOM 4519 C C . SER B 1 220 ? -3.416 -5.078 -15.375 1 98.62 220 SER B C 1
ATOM 4521 O O . SER B 1 220 ? -2.303 -4.551 -15.352 1 98.62 220 SER B O 1
ATOM 4523 N N . ALA B 1 221 ? -4.426 -4.516 -14.812 1 98.69 221 ALA B N 1
ATOM 4524 C CA . ALA B 1 221 ? -4.328 -3.215 -14.148 1 98.69 221 ALA B CA 1
ATOM 4525 C C . ALA B 1 221 ? -3.42 -3.289 -12.922 1 98.69 221 ALA B C 1
ATOM 4527 O O . ALA B 1 221 ? -2.625 -2.379 -12.68 1 98.69 221 ALA B O 1
ATOM 4528 N N . ILE B 1 222 ? -3.576 -4.355 -12.141 1 98.88 222 ILE B N 1
ATOM 4529 C CA . ILE B 1 222 ? -2.707 -4.535 -10.984 1 98.88 222 ILE B CA 1
ATOM 4530 C C . ILE B 1 222 ? -1.259 -4.684 -11.445 1 98.88 222 ILE B C 1
ATOM 4532 O O . ILE B 1 222 ? -0.353 -4.078 -10.867 1 98.88 222 ILE B O 1
ATOM 4536 N N . VAL B 1 223 ? -1.074 -5.43 -12.484 1 98.88 223 VAL B N 1
ATOM 4537 C CA . VAL B 1 223 ? 0.268 -5.66 -13.008 1 98.88 223 VAL B CA 1
ATOM 4538 C C . VAL B 1 223 ? 0.877 -4.34 -13.469 1 98.88 223 VAL B C 1
ATOM 4540 O O . VAL B 1 223 ? 2.041 -4.051 -13.18 1 98.88 223 VAL B O 1
ATOM 4543 N N . SER B 1 224 ? 0.172 -3.57 -14.156 1 98.75 224 SER B N 1
ATOM 4544 C CA . SER B 1 224 ? 0.645 -2.277 -14.641 1 98.75 224 SER B CA 1
ATOM 4545 C C . SER B 1 224 ? 1.048 -1.367 -13.484 1 98.75 224 SER B C 1
ATOM 4547 O O . SER B 1 224 ? 2.088 -0.707 -13.539 1 98.75 224 SER B O 1
ATOM 4549 N N . TYR B 1 225 ? 0.16 -1.319 -12.492 1 98.75 225 TYR B N 1
ATOM 4550 C CA . TYR B 1 225 ? 0.451 -0.532 -11.305 1 98.75 225 TYR B CA 1
ATOM 4551 C C . TYR B 1 225 ? 1.78 -0.949 -10.688 1 98.75 225 TYR B C 1
ATOM 4553 O O . TYR B 1 225 ? 2.621 -0.102 -10.375 1 98.75 225 TYR B O 1
ATOM 4561 N N . ILE B 1 226 ? 1.962 -2.242 -10.508 1 98.88 226 ILE B N 1
ATOM 4562 C CA . ILE B 1 226 ? 3.182 -2.746 -9.891 1 98.88 226 ILE B CA 1
ATOM 4563 C C . ILE B 1 226 ? 4.375 -2.479 -10.805 1 98.88 226 ILE B C 1
ATOM 4565 O O . ILE B 1 226 ? 5.426 -2.023 -10.344 1 98.88 226 ILE B O 1
ATOM 4569 N N . ALA B 1 227 ? 4.207 -2.746 -12.047 1 98.75 227 ALA B N 1
ATOM 4570 C CA . ALA B 1 227 ? 5.281 -2.564 -13.016 1 98.75 227 ALA B CA 1
ATOM 4571 C C . ALA B 1 227 ? 5.816 -1.136 -12.984 1 98.75 227 ALA B C 1
ATOM 4573 O O . ALA B 1 227 ? 7.023 -0.916 -13.094 1 98.75 227 ALA B O 1
ATOM 4574 N N . LYS B 1 228 ? 5 -0.21 -12.766 1 98.06 228 LYS B N 1
ATOM 4575 C CA . LYS B 1 228 ? 5.359 1.204 -12.805 1 98.06 228 LYS B CA 1
ATOM 4576 C C . LYS B 1 228 ? 6.02 1.643 -11.5 1 98.06 228 LYS B C 1
ATOM 4578 O O . LYS B 1 228 ? 6.703 2.666 -11.461 1 98.06 228 LYS B O 1
ATOM 4583 N N . ASN B 1 229 ? 5.82 0.814 -10.438 1 98.56 229 ASN B N 1
ATOM 4584 C CA . ASN B 1 229 ? 6.156 1.409 -9.148 1 98.56 229 ASN B CA 1
ATOM 4585 C C . ASN B 1 229 ? 7.062 0.497 -8.328 1 98.56 229 ASN B C 1
ATOM 4587 O O . ASN B 1 229 ? 7.66 0.931 -7.344 1 98.56 229 ASN B O 1
ATOM 4591 N N . TRP B 1 230 ? 7.273 -0.744 -8.688 1 98.19 230 TRP B N 1
ATOM 4592 C CA . TRP B 1 230 ? 7.848 -1.729 -7.777 1 98.19 230 TRP B CA 1
ATOM 4593 C C . TRP B 1 230 ? 9.281 -1.357 -7.406 1 98.19 230 TRP B C 1
ATOM 4595 O O . TRP B 1 230 ? 9.789 -1.778 -6.367 1 98.19 230 TRP B O 1
ATOM 4605 N N . ARG B 1 231 ? 9.945 -0.585 -8.211 1 97.88 231 ARG B N 1
ATOM 4606 C CA . ARG B 1 231 ? 11.336 -0.249 -7.957 1 97.88 231 ARG B CA 1
ATOM 4607 C C . ARG B 1 231 ? 11.461 0.681 -6.754 1 97.88 231 ARG B C 1
ATOM 4609 O O . ARG B 1 231 ? 12.531 0.778 -6.148 1 97.88 231 ARG B O 1
ATOM 4616 N N . ILE B 1 232 ? 10.414 1.377 -6.406 1 98.19 232 ILE B N 1
ATOM 4617 C CA . ILE B 1 232 ? 10.453 2.25 -5.238 1 98.19 232 ILE B CA 1
ATOM 4618 C C . ILE B 1 232 ? 9.75 1.571 -4.062 1 98.19 232 ILE B C 1
ATOM 4620 O O . ILE B 1 232 ? 9.688 2.129 -2.965 1 98.19 232 ILE B O 1
ATOM 4624 N N . PHE B 1 233 ? 9.188 0.347 -4.258 1 98.31 233 PHE B N 1
ATOM 4625 C CA . PHE B 1 233 ? 8.492 -0.396 -3.217 1 98.31 233 PHE B CA 1
ATOM 4626 C C . PHE B 1 233 ? 9.477 -1.154 -2.34 1 98.31 233 PHE B C 1
ATOM 4628 O O . PHE B 1 233 ? 10.586 -1.469 -2.773 1 98.31 233 PHE B O 1
ATOM 4635 N N . GLU B 1 234 ? 9.055 -1.364 -1.098 1 96.94 234 GLU B N 1
ATOM 4636 C CA . GLU B 1 234 ? 9.812 -2.24 -0.211 1 96.94 234 GLU B CA 1
ATOM 4637 C C . GLU B 1 234 ? 9.766 -3.688 -0.691 1 96.94 234 GLU B C 1
ATOM 4639 O O . GLU B 1 234 ? 8.711 -4.18 -1.091 1 96.94 234 GLU B O 1
ATOM 4644 N N . LYS B 1 235 ? 10.914 -4.355 -0.727 1 95.25 235 LYS B N 1
ATOM 4645 C CA . LYS B 1 235 ? 11 -5.758 -1.126 1 95.25 235 LYS B CA 1
ATOM 4646 C C . LYS B 1 235 ? 11.25 -6.66 0.081 1 95.25 235 LYS B C 1
ATOM 4648 O O . LYS B 1 235 ? 12.32 -6.621 0.68 1 95.25 235 LYS B O 1
ATOM 4653 N N . TYR B 1 236 ? 10.273 -7.395 0.384 1 93.75 236 TYR B N 1
ATOM 4654 C CA . TYR B 1 236 ? 10.422 -8.383 1.447 1 93.75 236 TYR B CA 1
ATOM 4655 C C . TYR B 1 236 ? 10.891 -9.719 0.889 1 93.75 236 TYR B C 1
ATOM 4657 O O . TYR B 1 236 ? 11.023 -9.883 -0.327 1 93.75 236 TYR B O 1
ATOM 4665 N N . VAL B 1 237 ? 11.102 -10.641 1.772 1 89.75 237 VAL B N 1
ATOM 4666 C CA . VAL B 1 237 ? 11.719 -11.906 1.384 1 89.75 237 VAL B CA 1
ATOM 4667 C C . VAL B 1 237 ? 10.703 -12.758 0.624 1 89.75 237 VAL B C 1
ATOM 4669 O O . VAL B 1 237 ? 10.984 -13.234 -0.478 1 89.75 237 VAL B O 1
ATOM 4672 N N . SER B 1 238 ? 9.578 -12.906 1.19 1 91.62 238 SER B N 1
ATOM 4673 C CA . SER B 1 238 ? 8.539 -13.711 0.557 1 91.62 238 SER B CA 1
ATOM 4674 C C . SER B 1 238 ? 7.809 -12.914 -0.521 1 91.62 238 SER B C 1
ATOM 4676 O O . SER B 1 238 ? 7.176 -11.898 -0.228 1 91.62 238 SER B O 1
ATOM 4678 N N . GLU B 1 239 ? 7.859 -13.438 -1.713 1 94.94 239 GLU B N 1
ATOM 4679 C CA . GLU B 1 239 ? 7.316 -12.672 -2.832 1 94.94 239 GLU B CA 1
ATOM 4680 C C . GLU B 1 239 ? 5.801 -12.523 -2.715 1 94.94 239 GLU B C 1
ATOM 4682 O O . GLU B 1 239 ? 5.242 -11.492 -3.104 1 94.94 239 GLU B O 1
ATOM 4687 N N . ASP B 1 240 ? 5.121 -13.578 -2.207 1 96.38 240 ASP B N 1
ATOM 4688 C CA . ASP B 1 240 ? 3.668 -13.508 -2.086 1 96.38 240 ASP B CA 1
ATOM 4689 C C . ASP B 1 240 ? 3.258 -12.523 -0.994 1 96.38 240 ASP B C 1
ATOM 4691 O O . ASP B 1 240 ? 2.322 -11.742 -1.175 1 96.38 240 ASP B O 1
ATOM 4695 N N . VAL B 1 241 ? 3.982 -12.516 0.113 1 96 241 VAL B N 1
ATOM 4696 C CA . VAL B 1 241 ? 3.773 -11.547 1.181 1 96 241 VAL B CA 1
ATOM 4697 C C . VAL B 1 241 ? 4.008 -10.133 0.647 1 96 241 VAL B C 1
ATOM 4699 O O . VAL B 1 241 ? 3.227 -9.219 0.924 1 96 241 VAL B O 1
ATOM 4702 N N . THR B 1 242 ? 5.078 -10.031 -0.129 1 97.25 242 THR B N 1
ATOM 4703 C CA . THR B 1 242 ? 5.434 -8.75 -0.722 1 97.25 242 THR B CA 1
ATOM 4704 C C . THR B 1 242 ? 4.316 -8.25 -1.635 1 97.25 242 THR B C 1
ATOM 4706 O O . THR B 1 242 ? 3.971 -7.066 -1.609 1 97.25 242 THR B O 1
ATOM 4709 N N . LEU B 1 243 ? 3.771 -9.125 -2.396 1 98.69 243 LEU B N 1
ATOM 4710 C CA . LEU B 1 243 ? 2.682 -8.75 -3.287 1 98.69 243 LEU B CA 1
ATOM 4711 C C . LEU B 1 243 ? 1.497 -8.203 -2.496 1 98.69 243 LEU B C 1
ATOM 4713 O O . LEU B 1 243 ? 0.89 -7.203 -2.889 1 98.69 243 LEU B O 1
ATOM 4717 N N . GLY B 1 244 ? 1.172 -8.852 -1.425 1 98.56 244 GLY B N 1
ATOM 4718 C CA . GLY B 1 244 ? 0.114 -8.344 -0.564 1 98.56 244 GLY B CA 1
ATOM 4719 C C . GLY B 1 244 ? 0.344 -6.918 -0.11 1 98.56 244 GLY B C 1
ATOM 4720 O O . GLY B 1 244 ? -0.587 -6.109 -0.088 1 98.56 244 GLY B O 1
ATOM 4721 N N . ALA B 1 245 ? 1.558 -6.617 0.227 1 98.25 245 ALA B N 1
ATOM 4722 C CA . ALA B 1 245 ? 1.92 -5.273 0.674 1 98.25 245 ALA B CA 1
ATOM 4723 C C . ALA B 1 245 ? 1.891 -4.281 -0.486 1 98.25 245 ALA B C 1
ATOM 4725 O O . ALA B 1 245 ? 1.447 -3.143 -0.325 1 98.25 245 ALA B O 1
ATOM 4726 N N . TRP B 1 246 ? 2.334 -4.738 -1.647 1 98.81 246 TRP B N 1
ATOM 4727 C CA . TRP B 1 246 ? 2.438 -3.867 -2.814 1 98.81 246 TRP B CA 1
ATOM 4728 C C . TRP B 1 246 ? 1.06 -3.406 -3.275 1 98.81 246 TRP B C 1
ATOM 4730 O O . TRP B 1 246 ? 0.91 -2.299 -3.795 1 98.81 246 TRP B O 1
ATOM 4740 N N . VAL B 1 247 ? 0.036 -4.191 -3.064 1 98.75 247 VAL B N 1
ATOM 4741 C CA . VAL B 1 247 ? -1.277 -3.857 -3.607 1 98.75 247 VAL B CA 1
ATOM 4742 C C . VAL B 1 247 ? -2.162 -3.287 -2.502 1 98.75 247 VAL B C 1
ATOM 4744 O O . VAL B 1 247 ? -3.34 -3 -2.727 1 98.75 247 VAL B O 1
ATOM 4747 N N . ALA B 1 248 ? -1.633 -3.045 -1.338 1 98.19 248 ALA B N 1
ATOM 4748 C CA . ALA B 1 248 ? -2.381 -2.646 -0.148 1 98.19 248 ALA B CA 1
ATOM 4749 C C . ALA B 1 248 ? -3.186 -1.377 -0.406 1 98.19 248 ALA B C 1
ATOM 4751 O O . ALA B 1 248 ? -4.332 -1.263 0.033 1 98.19 248 ALA B O 1
ATOM 4752 N N . PRO B 1 249 ? -2.646 -0.427 -1.136 1 98.31 249 PRO B N 1
ATOM 4753 C CA . PRO B 1 249 ? -3.4 0.818 -1.294 1 98.31 249 PRO B CA 1
ATOM 4754 C C . PRO B 1 249 ? -4.539 0.695 -2.305 1 98.31 249 PRO B C 1
ATOM 4756 O O . PRO B 1 249 ? -5.434 1.541 -2.336 1 98.31 249 PRO B O 1
ATOM 4759 N N . LEU B 1 250 ? -4.539 -0.298 -3.152 1 98.31 250 LEU B N 1
ATOM 4760 C CA . LEU B 1 250 ? -5.438 -0.383 -4.301 1 98.31 250 LEU B CA 1
ATOM 4761 C C . LEU B 1 250 ? -6.848 -0.764 -3.857 1 98.31 250 LEU B C 1
ATOM 4763 O O . LEU B 1 250 ? -7.023 -1.439 -2.842 1 98.31 250 LEU B O 1
ATOM 4767 N N . LYS B 1 251 ? -7.793 -0.318 -4.656 1 95.62 251 LYS B N 1
ATOM 4768 C CA . LYS B 1 251 ? -9.156 -0.831 -4.543 1 95.62 251 LYS B CA 1
ATOM 4769 C C . LYS B 1 251 ? -9.266 -2.236 -5.129 1 95.62 251 LYS B C 1
ATOM 4771 O O . LYS B 1 251 ? -10.008 -2.461 -6.086 1 95.62 251 LYS B O 1
ATOM 4776 N N . VAL B 1 252 ? -8.695 -3.141 -4.473 1 96.81 252 VAL B N 1
ATOM 4777 C CA . VAL B 1 252 ? -8.539 -4.484 -5.02 1 96.81 252 VAL B CA 1
ATOM 4778 C C . VAL B 1 252 ? -9.766 -5.328 -4.68 1 96.81 252 VAL B C 1
ATOM 4780 O O . VAL B 1 252 ? -10.273 -5.27 -3.561 1 96.81 252 VAL B O 1
ATOM 4783 N N . LYS B 1 253 ? -10.242 -6.035 -5.68 1 97.12 253 LYS B N 1
ATOM 4784 C CA . LYS B 1 253 ? -11.18 -7.129 -5.422 1 97.12 253 LYS B CA 1
ATOM 4785 C C . LYS B 1 253 ? -10.438 -8.438 -5.16 1 97.12 253 LYS B C 1
ATOM 4787 O O . LYS B 1 253 ? -9.891 -9.039 -6.086 1 97.12 253 LYS B O 1
ATOM 4792 N N . ARG B 1 254 ? -10.5 -8.852 -3.932 1 98 254 ARG B N 1
ATOM 4793 C CA . ARG B 1 254 ? -9.875 -10.109 -3.545 1 98 254 ARG B CA 1
ATOM 4794 C C . ARG B 1 254 ? -10.875 -11.258 -3.602 1 98 254 ARG B C 1
ATOM 4796 O O . ARG B 1 254 ? -11.945 -11.188 -2.998 1 98 254 ARG B O 1
ATOM 4803 N N . ILE B 1 255 ? -10.523 -12.227 -4.324 1 98.44 255 ILE B N 1
ATOM 4804 C CA . ILE B 1 255 ? -11.367 -13.414 -4.391 1 98.44 255 ILE B CA 1
ATOM 4805 C C . ILE B 1 255 ? -10.617 -14.609 -3.797 1 98.44 255 ILE B C 1
ATOM 4807 O O . ILE B 1 255 ? -9.656 -15.102 -4.387 1 98.44 255 ILE B O 1
ATOM 4811 N N . HIS B 1 256 ? -11.094 -15 -2.613 1 98.56 256 HIS B N 1
ATOM 4812 C CA . HIS B 1 256 ? -10.586 -16.219 -2 1 98.56 256 HIS B CA 1
ATOM 4813 C C . HIS B 1 256 ? -11.211 -17.453 -2.635 1 98.56 256 HIS B C 1
ATOM 4815 O O . HIS B 1 256 ? -12.438 -17.547 -2.748 1 98.56 256 HIS B O 1
ATOM 4821 N N . ASP B 1 257 ? -10.359 -18.344 -3.002 1 98.56 257 ASP B N 1
ATOM 4822 C CA . ASP B 1 257 ? -10.859 -19.547 -3.678 1 98.56 257 ASP B CA 1
ATOM 4823 C C . ASP B 1 257 ? -10.273 -20.812 -3.059 1 98.56 257 ASP B C 1
ATOM 4825 O O . ASP B 1 257 ? -9.07 -21.062 -3.158 1 98.56 257 ASP B O 1
ATOM 4829 N N . THR B 1 258 ? -11.117 -21.641 -2.523 1 98.25 258 THR B N 1
ATOM 4830 C CA . THR B 1 258 ? -10.695 -22.844 -1.808 1 98.25 258 THR B CA 1
ATOM 4831 C C . THR B 1 258 ? -10.219 -23.922 -2.781 1 98.25 258 THR B C 1
ATOM 4833 O O . THR B 1 258 ? -9.594 -24.891 -2.375 1 98.25 258 THR B O 1
ATOM 4836 N N . ARG B 1 259 ? -10.438 -23.734 -4.012 1 98.44 259 ARG B N 1
ATOM 4837 C CA . ARG B 1 259 ? -9.953 -24.672 -5.02 1 98.44 259 ARG B CA 1
ATOM 4838 C C . ARG B 1 259 ? -8.461 -24.484 -5.266 1 98.44 259 ARG B C 1
ATOM 4840 O O . ARG B 1 259 ? -7.82 -25.328 -5.898 1 98.44 259 ARG B O 1
ATOM 4847 N N . PHE B 1 260 ? -7.906 -23.406 -4.773 1 98.75 260 PHE B N 1
ATOM 4848 C CA . PHE B 1 260 ? -6.465 -23.172 -4.801 1 98.75 260 PHE B CA 1
ATOM 4849 C C . PHE B 1 260 ? -5.785 -23.828 -3.607 1 98.75 260 PHE B C 1
ATOM 4851 O O . PHE B 1 260 ? -5.781 -23.281 -2.504 1 98.75 260 PHE B O 1
ATOM 4858 N N . ASP B 1 261 ? -5.172 -24.953 -3.844 1 98.56 261 ASP B N 1
ATOM 4859 C CA . ASP B 1 261 ? -4.328 -25.609 -2.85 1 98.56 261 ASP B CA 1
ATOM 4860 C C . ASP B 1 261 ? -2.887 -25.109 -2.945 1 98.56 261 ASP B C 1
ATOM 4862 O O . ASP B 1 261 ? -2.021 -25.812 -3.475 1 98.56 261 ASP B O 1
ATOM 4866 N N . THR B 1 262 ? -2.697 -23.922 -2.35 1 98.38 262 THR B N 1
ATOM 4867 C CA . THR B 1 262 ? -1.441 -23.234 -2.646 1 98.38 262 THR B CA 1
ATOM 4868 C C . THR B 1 262 ? -0.69 -22.906 -1.36 1 98.38 262 THR B C 1
ATOM 4870 O O . THR B 1 262 ? 0.202 -22.047 -1.359 1 98.38 262 THR B O 1
ATOM 4873 N N . GLU B 1 263 ? -1.002 -23.562 -0.25 1 95.31 263 GLU B N 1
ATOM 4874 C CA . GLU B 1 263 ? -0.297 -23.359 1.013 1 95.31 263 GLU B CA 1
ATOM 4875 C C . GLU B 1 263 ? 1.09 -24 0.977 1 95.31 263 GLU B C 1
ATOM 4877 O O . GLU B 1 263 ? 1.506 -24.531 -0.052 1 95.31 263 GLU B O 1
ATOM 4882 N N . TYR B 1 264 ? 1.834 -23.844 2.098 1 90.69 264 TYR B N 1
ATOM 4883 C CA . TYR B 1 264 ? 3.203 -24.328 2.207 1 90.69 264 TYR B CA 1
ATOM 4884 C C . TYR B 1 264 ? 3.238 -25.844 2.197 1 90.69 264 TYR B C 1
ATOM 4886 O O . TYR B 1 264 ? 4.281 -26.453 1.937 1 90.69 264 TYR B O 1
ATOM 4894 N N . LYS B 1 265 ? 2.096 -26.391 2.438 1 94.81 265 LYS B N 1
ATOM 4895 C CA . LYS B 1 265 ? 1.851 -27.828 2.275 1 94.81 265 LYS B CA 1
ATOM 4896 C C . LYS B 1 265 ? 0.505 -28.078 1.601 1 94.81 265 LYS B C 1
ATOM 4898 O O . LYS B 1 265 ? -0.417 -27.266 1.72 1 94.81 265 LYS B O 1
ATOM 4903 N N . THR B 1 266 ? 0.502 -29.203 0.903 1 97.12 266 THR B N 1
ATOM 4904 C CA . THR B 1 266 ? -0.744 -29.5 0.207 1 97.12 266 THR B CA 1
ATOM 4905 C C . THR B 1 266 ? -1.805 -30 1.187 1 97.12 266 THR B C 1
ATOM 4907 O O . THR B 1 266 ? -1.503 -30.766 2.104 1 97.12 266 THR B O 1
ATOM 4910 N N . ARG B 1 267 ? -3.037 -29.594 0.94 1 97.38 267 ARG B N 1
ATOM 4911 C CA . ARG B 1 267 ? -4.18 -30.047 1.726 1 97.38 267 ARG B CA 1
ATOM 4912 C C . ARG B 1 267 ? -4.652 -31.422 1.253 1 97.38 267 ARG B C 1
ATOM 4914 O O . ARG B 1 267 ? -5.586 -31.984 1.823 1 97.38 267 ARG B O 1
ATOM 4921 N N . GLY B 1 268 ? -4.02 -31.969 0.273 1 96.69 268 GLY B N 1
ATOM 4922 C CA . GLY B 1 268 ? -4.391 -33.25 -0.302 1 96.69 268 GLY B CA 1
ATOM 4923 C C . GLY B 1 268 ? -4.707 -33.188 -1.783 1 96.69 268 GLY B C 1
ATOM 4924 O O . GLY B 1 268 ? -4.039 -32.469 -2.529 1 96.69 268 GLY B O 1
ATOM 4925 N N . CYS B 1 269 ? -5.559 -34.062 -2.135 1 97.62 269 CYS B N 1
ATOM 4926 C CA . CYS B 1 269 ? -6.051 -34.062 -3.506 1 97.62 269 CYS B CA 1
ATOM 4927 C C . CYS B 1 269 ? -7.574 -34.062 -3.539 1 97.62 269 CYS B C 1
ATOM 4929 O O . CYS B 1 269 ? -8.203 -34.938 -2.924 1 97.62 269 CYS B O 1
ATOM 4931 N N . LYS B 1 270 ? -8.062 -33.094 -4.152 1 97.44 270 LYS B N 1
ATOM 4932 C CA . LYS B 1 270 ? -9.5 -33 -4.402 1 97.44 270 LYS B CA 1
ATOM 4933 C C . LYS B 1 270 ? -9.789 -32.719 -5.879 1 97.44 270 LYS B C 1
ATOM 4935 O O . LYS B 1 270 ? -9.094 -31.922 -6.512 1 97.44 270 LYS B O 1
ATOM 4940 N N . ASN B 1 271 ? -10.828 -33.312 -6.344 1 97.62 271 ASN B N 1
ATOM 4941 C CA . ASN B 1 271 ? -11.156 -33.156 -7.758 1 97.62 271 ASN B CA 1
ATOM 4942 C C . ASN B 1 271 ? -11.586 -31.734 -8.086 1 97.62 271 ASN B C 1
ATOM 4944 O O . ASN B 1 271 ? -11.555 -31.328 -9.25 1 97.62 271 ASN B O 1
ATOM 4948 N N . SER B 1 272 ? -11.945 -31 -7.066 1 96.69 272 SER B N 1
ATOM 4949 C CA . SER B 1 272 ? -12.391 -29.625 -7.277 1 96.69 272 SER B CA 1
ATOM 4950 C C . SER B 1 272 ? -11.203 -28.688 -7.391 1 96.69 272 SER B C 1
ATOM 4952 O O . SER B 1 272 ? -11.359 -27.531 -7.809 1 96.69 272 SER B O 1
ATOM 4954 N N . PHE B 1 273 ? -10 -29.141 -7.012 1 98.31 273 PHE B N 1
ATOM 4955 C CA . PHE B 1 273 ? -8.836 -28.25 -7.031 1 98.31 273 PHE B CA 1
ATOM 4956 C C . PHE B 1 273 ? -8.516 -27.812 -8.453 1 98.31 273 PHE B C 1
ATOM 4958 O O . PHE B 1 273 ? -8.547 -28.625 -9.383 1 98.31 273 PHE B O 1
ATOM 4965 N N . 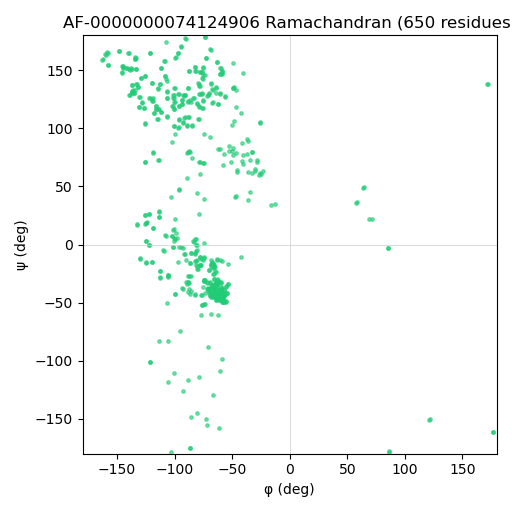THR B 1 274 ? -8.258 -26.547 -8.594 1 98.44 274 THR B N 1
ATOM 4966 C CA . THR B 1 274 ? -7.844 -26 -9.883 1 98.44 274 THR B CA 1
ATOM 4967 C C . THR B 1 274 ? -6.352 -25.688 -9.875 1 98.44 274 THR B C 1
ATOM 4969 O O . THR B 1 274 ? -5.719 -25.625 -10.938 1 98.44 274 THR B O 1
ATOM 4972 N N . VAL B 1 275 ? -5.805 -25.406 -8.75 1 98.81 275 VAL B N 1
ATOM 4973 C CA . VAL B 1 275 ? -4.379 -25.172 -8.562 1 98.81 275 VAL B CA 1
ATOM 4974 C C . VAL B 1 275 ? -3.863 -26.016 -7.398 1 98.81 275 VAL B C 1
ATOM 4976 O O . VAL B 1 275 ? -4.441 -25.984 -6.305 1 98.81 275 VAL B O 1
ATOM 4979 N N . SER B 1 276 ? -2.826 -26.781 -7.613 1 98.62 276 SER B N 1
ATOM 4980 C CA . SER B 1 276 ? -2.203 -27.609 -6.59 1 98.62 276 SER B CA 1
ATOM 4981 C C . SER B 1 276 ? -0.705 -27.344 -6.496 1 98.62 276 SER B C 1
ATOM 4983 O O . SER B 1 276 ? 0.034 -27.562 -7.457 1 98.62 276 SER B O 1
ATOM 4985 N N . HIS B 1 277 ? -0.296 -26.875 -5.371 1 98.44 277 HIS B N 1
ATOM 4986 C CA . HIS B 1 277 ? 1.104 -26.531 -5.133 1 98.44 277 HIS B CA 1
ATOM 4987 C C . HIS B 1 277 ? 1.82 -27.656 -4.383 1 98.44 277 HIS B C 1
ATOM 4989 O O . HIS B 1 277 ? 1.176 -28.547 -3.818 1 98.44 277 HIS B O 1
ATOM 4995 N N . LYS B 1 278 ? 3.174 -27.656 -4.441 1 97.88 278 LYS B N 1
ATOM 4996 C CA . LYS B 1 278 ? 4.035 -28.656 -3.816 1 97.88 278 LYS B CA 1
ATOM 4997 C C . LYS B 1 278 ? 3.807 -30.047 -4.43 1 97.88 278 LYS B C 1
ATOM 4999 O O . LYS B 1 278 ? 3.598 -31.016 -3.707 1 97.88 278 LYS B O 1
ATOM 5004 N N . GLN B 1 279 ? 3.826 -30.031 -5.684 1 98 279 GLN B N 1
ATOM 5005 C CA . GLN B 1 279 ? 3.688 -31.266 -6.445 1 98 279 GLN B CA 1
ATOM 5006 C C . GLN B 1 279 ? 5.043 -31.766 -6.949 1 98 279 GLN B C 1
ATOM 5008 O O . GLN B 1 279 ? 5.777 -31.016 -7.602 1 98 279 GLN B O 1
ATOM 5013 N N . SER B 1 280 ? 5.355 -33 -6.637 1 97.88 280 SER B N 1
ATOM 5014 C CA . SER B 1 280 ? 6.508 -33.594 -7.285 1 97.88 280 SER B CA 1
ATOM 5015 C C . SER B 1 280 ? 6.242 -33.844 -8.766 1 97.88 280 SER B C 1
ATOM 5017 O O . SER B 1 280 ? 5.105 -33.719 -9.227 1 97.88 280 SER B O 1
ATOM 5019 N N . ILE B 1 281 ? 7.312 -34.156 -9.453 1 98.44 281 ILE B N 1
ATOM 5020 C CA . ILE B 1 281 ? 7.16 -34.5 -10.867 1 98.44 281 ILE B CA 1
ATOM 5021 C C . ILE B 1 281 ? 6.219 -35.688 -11.008 1 98.44 281 ILE B C 1
ATOM 5023 O O . ILE B 1 281 ? 5.34 -35.688 -11.867 1 98.44 281 ILE B O 1
ATOM 5027 N N . GLY B 1 282 ? 6.422 -36.656 -10.125 1 98.06 282 GLY B N 1
ATOM 5028 C CA . GLY B 1 282 ? 5.531 -37.812 -10.109 1 98.06 282 GLY B CA 1
ATOM 5029 C C . GLY B 1 282 ? 4.086 -37.438 -9.852 1 98.06 282 GLY B C 1
ATOM 5030 O O . GLY B 1 282 ? 3.176 -37.969 -10.484 1 98.06 282 GLY B O 1
ATOM 5031 N N . ASP B 1 283 ? 3.855 -36.562 -8.922 1 97.56 283 ASP B N 1
ATOM 5032 C CA . ASP B 1 283 ? 2.506 -36.094 -8.625 1 97.56 283 ASP B CA 1
ATOM 5033 C C . ASP B 1 283 ? 1.858 -35.469 -9.859 1 97.56 283 ASP B C 1
ATOM 5035 O O . ASP B 1 283 ? 0.685 -35.719 -10.141 1 97.56 283 ASP B O 1
ATOM 5039 N N . MET B 1 284 ? 2.604 -34.688 -10.586 1 98.12 284 MET B N 1
ATOM 5040 C CA . MET B 1 284 ? 2.078 -34.031 -11.773 1 98.12 284 MET B CA 1
ATOM 5041 C C . MET B 1 284 ? 1.682 -35.031 -12.836 1 98.12 284 MET B C 1
ATOM 5043 O O . MET B 1 284 ? 0.605 -34.938 -13.43 1 98.12 284 MET B O 1
ATOM 5047 N N . GLN B 1 285 ? 2.543 -36 -13 1 98.31 285 GLN B N 1
ATOM 5048 C CA . GLN B 1 285 ? 2.27 -37.031 -13.992 1 98.31 285 GLN B CA 1
ATOM 5049 C C . GLN B 1 285 ? 1.044 -37.844 -13.602 1 98.31 285 GLN B C 1
ATOM 5051 O O . GLN B 1 285 ? 0.205 -38.156 -14.445 1 98.31 285 GLN B O 1
ATOM 5056 N N . ALA B 1 286 ? 0.978 -38.156 -12.375 1 98 286 ALA B N 1
ATOM 5057 C CA . ALA B 1 286 ? -0.151 -38.938 -11.891 1 98 286 ALA B CA 1
ATOM 5058 C C . ALA B 1 286 ? -1.463 -38.188 -12.055 1 98 286 ALA B C 1
ATOM 5060 O O . ALA B 1 286 ? -2.461 -38.75 -12.516 1 98 286 ALA B O 1
ATOM 5061 N N . LYS B 1 287 ? -1.485 -36.938 -11.688 1 98.19 287 LYS B N 1
ATOM 5062 C CA . LYS B 1 287 ? -2.688 -36.125 -11.812 1 98.19 287 LYS B CA 1
ATOM 5063 C C . LYS B 1 287 ? -3.094 -35.969 -13.281 1 98.19 287 LYS B C 1
ATOM 5065 O O . LYS B 1 287 ? -4.277 -36.062 -13.609 1 98.19 287 LYS B O 1
ATOM 5070 N N . TYR B 1 288 ? -2.125 -35.719 -14.078 1 98.38 288 TYR B N 1
ATOM 5071 C CA . TYR B 1 288 ? -2.4 -35.594 -15.5 1 98.38 288 TYR B CA 1
ATOM 5072 C C . TYR B 1 288 ? -2.973 -36.875 -16.078 1 98.38 288 TYR B C 1
ATOM 5074 O O . TYR B 1 288 ? -3.98 -36.844 -16.781 1 98.38 288 TYR B O 1
ATOM 5082 N N . SER B 1 289 ? -2.348 -37.969 -15.742 1 98 289 SER B N 1
ATOM 5083 C CA . SER B 1 289 ? -2.805 -39.281 -16.234 1 98 289 SER B CA 1
ATOM 5084 C C . SER B 1 289 ? -4.223 -39.594 -15.758 1 98 289 SER B C 1
ATOM 5086 O O . SER B 1 289 ? -5.051 -40.062 -16.531 1 98 289 SER B O 1
ATOM 5088 N N . SER B 1 290 ? -4.449 -39.312 -14.547 1 97.94 290 SER B N 1
ATOM 5089 C CA . SER B 1 290 ? -5.781 -39.531 -13.992 1 97.94 290 SER B CA 1
ATOM 5090 C C . SER B 1 290 ? -6.832 -38.719 -14.719 1 97.94 290 SER B C 1
ATOM 5092 O O . SER B 1 290 ? -7.902 -39.219 -15.062 1 97.94 290 SER B O 1
ATOM 5094 N N . LEU B 1 291 ? -6.512 -37.469 -14.945 1 97.94 291 LEU B N 1
ATOM 5095 C CA . LEU B 1 291 ? -7.438 -36.562 -15.633 1 97.94 291 LEU B CA 1
ATOM 5096 C C . LEU B 1 291 ? -7.727 -37.062 -17.047 1 97.94 291 LEU B C 1
ATOM 5098 O O . LEU B 1 291 ? -8.875 -37.062 -17.484 1 97.94 291 LEU B O 1
ATOM 5102 N N . MET B 1 292 ? -6.695 -37.531 -17.719 1 97.31 292 MET B N 1
ATOM 5103 C CA . MET B 1 292 ? -6.852 -38 -19.094 1 97.31 292 MET B CA 1
ATOM 5104 C C . MET B 1 292 ? -7.672 -39.281 -19.141 1 97.31 292 MET B C 1
ATOM 5106 O O . MET B 1 292 ? -8.461 -39.469 -20.062 1 97.31 292 MET B O 1
ATOM 5110 N N . ALA B 1 293 ? -7.508 -40 -18.125 1 97.5 293 ALA B N 1
ATOM 5111 C CA . ALA B 1 293 ? -8.141 -41.312 -18.125 1 97.5 293 ALA B CA 1
ATOM 5112 C C . ALA B 1 293 ? -9.57 -41.25 -17.594 1 97.5 293 ALA B C 1
ATOM 5114 O O . ALA B 1 293 ? -10.461 -41.938 -18.109 1 97.5 293 ALA B O 1
ATOM 5115 N N . THR B 1 294 ? -9.781 -40.406 -16.562 1 97.38 294 THR B N 1
ATOM 5116 C CA . THR B 1 294 ? -11.047 -40.531 -15.852 1 97.38 294 THR B CA 1
ATOM 5117 C C . THR B 1 294 ? -11.773 -39.188 -15.82 1 97.38 294 THR B C 1
ATOM 5119 O O . THR B 1 294 ? -12.961 -39.125 -15.477 1 97.38 294 THR B O 1
ATOM 5122 N N . GLY B 1 295 ? -11.031 -38.188 -16.125 1 96.56 295 GLY B N 1
ATOM 5123 C CA . GLY B 1 295 ? -11.594 -36.844 -15.984 1 96.56 295 GLY B CA 1
ATOM 5124 C C . GLY B 1 295 ? -11.461 -36.281 -14.586 1 96.56 295 GLY B C 1
ATOM 5125 O O . GLY B 1 295 ? -11.789 -35.125 -14.344 1 96.56 295 GLY B O 1
ATOM 5126 N N . ASN B 1 296 ? -10.914 -37.125 -13.734 1 97.62 296 ASN B N 1
ATOM 5127 C CA . ASN B 1 296 ? -10.727 -36.719 -12.352 1 97.62 296 ASN B CA 1
ATOM 5128 C C . ASN B 1 296 ? -9.266 -36.438 -12.039 1 97.62 296 ASN B C 1
ATOM 5130 O O . ASN B 1 296 ? -8.375 -37.156 -12.508 1 97.62 296 ASN B O 1
ATOM 5134 N N . LEU B 1 297 ? -9.062 -35.406 -11.25 1 97.5 297 LEU B N 1
ATOM 5135 C CA . LEU B 1 297 ? -7.703 -35 -10.875 1 97.5 297 LEU B CA 1
ATOM 5136 C C . LEU B 1 297 ? -7.051 -36.094 -10.023 1 97.5 297 LEU B C 1
ATOM 5138 O O . LEU B 1 297 ? -5.863 -36.375 -10.18 1 97.5 297 LEU B O 1
ATOM 5142 N N . CYS B 1 298 ? -7.883 -36.719 -9.164 1 96.81 298 CYS B N 1
ATOM 5143 C CA . CYS B 1 298 ? -7.367 -37.656 -8.18 1 96.81 298 CYS B CA 1
ATOM 5144 C C . CYS B 1 298 ? -7.832 -39.094 -8.477 1 96.81 298 CYS B C 1
ATOM 5146 O O . CYS B 1 298 ? -8.992 -39.281 -8.828 1 96.81 298 CYS B O 1
ATOM 5148 N N . THR B 1 299 ? -6.91 -40 -8.328 1 93.81 299 THR B N 1
ATOM 5149 C CA . THR B 1 299 ? -7.363 -41.375 -8.32 1 93.81 299 THR B CA 1
ATOM 5150 C C . THR B 1 299 ? -8.273 -41.625 -7.121 1 93.81 299 THR B C 1
ATOM 5152 O O . THR B 1 299 ? -9.328 -42.25 -7.262 1 93.81 299 THR B O 1
ATOM 5155 N N . THR B 1 300 ? -7.805 -41.188 -6.055 1 94.12 300 THR B N 1
ATOM 5156 C CA . THR B 1 300 ? -8.562 -41.156 -4.809 1 94.12 300 THR B CA 1
ATOM 5157 C C . THR B 1 300 ? -8.375 -39.812 -4.098 1 94.12 300 THR B C 1
ATOM 5159 O O . THR B 1 300 ? -7.242 -39.375 -3.904 1 94.12 300 THR B O 1
ATOM 5162 N N . GLU B 1 301 ? -9.461 -39.219 -3.721 1 96.19 301 GLU B N 1
ATOM 5163 C CA . GLU B 1 301 ? -9.336 -37.969 -2.994 1 96.19 301 GLU B CA 1
ATOM 5164 C C . GLU B 1 301 ? -8.727 -38.188 -1.611 1 96.19 301 GLU B C 1
ATOM 5166 O O . GLU B 1 301 ? -9.039 -39.156 -0.939 1 96.19 301 GLU B O 1
ATOM 5171 N N . ILE B 1 302 ? -7.898 -37.344 -1.256 1 95.38 302 ILE B N 1
ATOM 5172 C CA . ILE B 1 302 ? -7.184 -37.438 0.012 1 95.38 302 ILE B CA 1
ATOM 5173 C C . ILE B 1 302 ? -7.215 -36.062 0.707 1 95.38 302 ILE B C 1
ATOM 5175 O O . ILE B 1 302 ? -7.055 -35.031 0.06 1 95.38 302 ILE B O 1
ATOM 5179 N N . VAL B 1 303 ? -7.441 -36.094 2.049 1 95.75 303 VAL B N 1
ATOM 5180 C CA . VAL B 1 303 ? -7.387 -34.875 2.854 1 95.75 303 VAL B CA 1
ATOM 5181 C C . VAL B 1 303 ? -6.25 -34.969 3.865 1 95.75 303 VAL B C 1
ATOM 5183 O O . VAL B 1 303 ? -6.262 -35.844 4.742 1 95.75 303 VAL B O 1
ATOM 5186 N N . ASN B 1 304 ? -5.297 -34.094 3.725 1 96.56 304 ASN B N 1
ATOM 5187 C CA . ASN B 1 304 ? -4.199 -34.062 4.688 1 96.56 304 ASN B CA 1
ATOM 5188 C C . ASN B 1 304 ? -4.543 -33.156 5.879 1 96.56 304 ASN B C 1
ATOM 5190 O O . ASN B 1 304 ? -4.145 -33.469 7.008 1 96.56 304 ASN B O 1
ATOM 5194 N N . PHE B 1 305 ? -5.164 -32 5.691 1 95.88 305 PHE B N 1
ATOM 5195 C CA . PHE B 1 305 ? -5.707 -31.094 6.695 1 95.88 305 PHE B CA 1
ATOM 5196 C C . PHE B 1 305 ? -6.77 -30.188 6.086 1 95.88 305 PHE B C 1
ATOM 5198 O O . PHE B 1 305 ? -6.883 -30.094 4.863 1 95.88 305 PHE B O 1
ATOM 5205 N N . TYR B 1 306 ? -7.535 -29.547 6.863 1 96.19 306 TYR B N 1
ATOM 5206 C CA . TYR B 1 306 ? -8.711 -28.812 6.406 1 96.19 306 TYR B CA 1
ATOM 5207 C C . TYR B 1 306 ? -8.32 -27.438 5.887 1 96.19 306 TYR B C 1
ATOM 5209 O O . TYR B 1 306 ? -7.34 -26.844 6.348 1 96.19 306 TYR B O 1
ATOM 5217 N N . GLY B 1 307 ? -9.117 -27 4.922 1 97.25 307 GLY B N 1
ATOM 5218 C CA . GLY B 1 307 ? -8.977 -25.641 4.438 1 97.25 307 GLY B CA 1
ATOM 5219 C C . GLY B 1 307 ? -9.781 -24.625 5.242 1 97.25 307 GLY B C 1
ATOM 5220 O O . GLY B 1 307 ? -10.273 -24.953 6.324 1 97.25 307 GLY B O 1
ATOM 5221 N N . TYR B 1 308 ? -9.781 -23.375 4.797 1 98.06 308 TYR B N 1
ATOM 5222 C CA . TYR B 1 308 ? -10.57 -22.312 5.41 1 98.06 308 TYR B CA 1
ATOM 5223 C C . TYR B 1 308 ? -11.203 -21.422 4.348 1 98.06 308 TYR B C 1
ATOM 5225 O O . TYR B 1 308 ? -10.719 -21.359 3.213 1 98.06 308 TYR B O 1
ATOM 5233 N N . GLN B 1 309 ? -12.305 -20.891 4.691 1 98.06 309 GLN B N 1
ATOM 5234 C CA . GLN B 1 309 ? -12.898 -19.797 3.938 1 98.06 309 GLN B CA 1
ATOM 5235 C C . GLN B 1 309 ? -12.531 -18.438 4.555 1 98.06 309 GLN B C 1
ATOM 5237 O O . GLN B 1 309 ? -12.789 -18.203 5.734 1 98.06 309 GLN B O 1
ATOM 5242 N N . TYR B 1 310 ? -11.875 -17.672 3.736 1 98.12 310 TYR B N 1
ATOM 5243 C CA . TYR B 1 310 ? -11.492 -16.375 4.27 1 98.12 310 TYR B CA 1
ATOM 5244 C C . TYR B 1 310 ? -12.719 -15.555 4.641 1 98.12 310 TYR B C 1
ATOM 5246 O O . TYR B 1 310 ? -13.57 -15.281 3.791 1 98.12 310 TYR B O 1
ATOM 5254 N N . ASP B 1 311 ? -12.844 -15.172 5.855 1 96.88 311 ASP B N 1
ATOM 5255 C CA . ASP B 1 311 ? -13.938 -14.336 6.316 1 96.88 311 ASP B CA 1
ATOM 5256 C C . ASP B 1 311 ? -13.562 -12.852 6.262 1 96.88 311 ASP B C 1
ATOM 5258 O O . ASP B 1 311 ? -12.875 -12.352 7.152 1 96.88 311 ASP B O 1
ATOM 5262 N N . TRP B 1 312 ? -14.078 -12.148 5.301 1 94.31 312 TRP B N 1
ATOM 5263 C CA . TRP B 1 312 ? -13.719 -10.758 5.066 1 94.31 312 TRP B CA 1
ATOM 5264 C C . TRP B 1 312 ? -14.477 -9.828 6.016 1 94.31 312 TRP B C 1
ATOM 5266 O O . TRP B 1 312 ? -14.211 -8.625 6.059 1 94.31 312 TRP B O 1
ATOM 5276 N N . ASP B 1 313 ? -15.391 -10.344 6.828 1 91.19 313 ASP B N 1
ATOM 5277 C CA . ASP B 1 313 ? -16.234 -9.523 7.703 1 91.19 313 ASP B CA 1
ATOM 5278 C C . ASP B 1 313 ? -15.625 -9.406 9.094 1 91.19 313 ASP B C 1
ATOM 5280 O O . ASP B 1 313 ? -16.156 -8.695 9.953 1 91.19 313 ASP B O 1
ATOM 5284 N N . VAL B 1 314 ? -14.547 -10.047 9.289 1 93.06 314 VAL B N 1
ATOM 5285 C CA . VAL B 1 314 ? -13.852 -9.977 10.57 1 93.06 314 VAL B CA 1
ATOM 5286 C C . VAL B 1 314 ? -12.438 -9.453 10.359 1 93.06 314 VAL B C 1
ATOM 5288 O O . VAL B 1 314 ? -11.938 -9.43 9.234 1 93.06 314 VAL B O 1
ATOM 5291 N N . PRO B 1 315 ? -11.773 -9.031 11.477 1 93.06 315 PRO B N 1
ATOM 5292 C CA . PRO B 1 315 ? -10.367 -8.625 11.32 1 93.06 315 PRO B CA 1
ATOM 5293 C C . PRO B 1 315 ? -9.492 -9.742 10.766 1 93.06 315 PRO B C 1
ATOM 5295 O O . PRO B 1 315 ? -9.727 -10.914 11.047 1 93.06 315 PRO B O 1
ATOM 5298 N N . PRO B 1 316 ? -8.5 -9.398 10.047 1 96.38 316 PRO B N 1
ATOM 5299 C CA . PRO B 1 316 ? -7.664 -10.406 9.383 1 96.38 316 PRO B CA 1
ATOM 5300 C C . PRO B 1 316 ? -7.133 -11.461 10.344 1 96.38 316 PRO B C 1
ATOM 5302 O O . PRO B 1 316 ? -7.023 -12.633 9.977 1 96.38 316 PRO B O 1
ATOM 5305 N N . SER B 1 317 ? -6.824 -11.141 11.578 1 95.19 317 SER B N 1
ATOM 5306 C CA . SER B 1 317 ? -6.281 -12.109 12.523 1 95.19 317 SER B CA 1
ATOM 5307 C C . SER B 1 317 ? -7.273 -13.234 12.805 1 95.19 317 SER B C 1
ATOM 5309 O O . SER B 1 317 ? -6.898 -14.281 13.328 1 95.19 317 SER B O 1
ATOM 5311 N N . LYS B 1 318 ? -8.492 -13.078 12.414 1 96.31 318 LYS B N 1
ATOM 5312 C CA . LYS B 1 318 ? -9.555 -14.047 12.672 1 96.31 318 LYS B CA 1
ATOM 5313 C C . LYS B 1 318 ? -10.133 -14.594 11.367 1 96.31 318 LYS B C 1
ATOM 5315 O O . LYS B 1 318 ? -11.172 -15.25 11.375 1 96.31 318 LYS B O 1
ATOM 5320 N N . CYS B 1 319 ? -9.523 -14.406 10.328 1 96.81 319 CYS B N 1
ATOM 5321 C CA . CYS B 1 319 ? -10.094 -14.594 9 1 96.81 319 CYS B CA 1
ATOM 5322 C C . CYS B 1 319 ? -10.227 -16.078 8.664 1 96.81 319 CYS B C 1
ATOM 5324 O O . CYS B 1 319 ? -11.086 -16.469 7.871 1 96.81 319 CYS B O 1
ATOM 5326 N N . CYS B 1 320 ? -9.406 -16.812 9.148 1 97.31 320 CYS B N 1
ATOM 5327 C CA . CYS B 1 320 ? -9.125 -18.078 8.469 1 97.31 320 CYS B CA 1
ATOM 5328 C C . CYS B 1 320 ? -9.297 -19.25 9.422 1 97.31 320 CYS B C 1
ATOM 5330 O O . CYS B 1 320 ? -8.336 -19.984 9.695 1 97.31 320 CYS B O 1
ATOM 5332 N N . VAL B 1 321 ? -10.492 -19.516 9.758 1 96.69 321 VAL B N 1
ATOM 5333 C CA . VAL B 1 321 ? -10.789 -20.656 10.633 1 96.69 321 VAL B CA 1
ATOM 5334 C C . VAL B 1 321 ? -10.977 -21.906 9.797 1 96.69 321 VAL B C 1
ATOM 5336 O O . VAL B 1 321 ? -11.836 -21.953 8.914 1 96.69 321 VAL B O 1
ATOM 5339 N N . ARG B 1 322 ? -10.195 -22.922 10.094 1 96.5 322 ARG B N 1
ATOM 5340 C CA . ARG B 1 322 ? -10.266 -24.172 9.336 1 96.5 322 ARG B CA 1
ATOM 5341 C C . ARG B 1 322 ? -11.508 -24.969 9.719 1 96.5 322 ARG B C 1
ATOM 5343 O O . ARG B 1 322 ? -11.953 -24.922 10.867 1 96.5 322 ARG B O 1
ATOM 5350 N N . SER B 1 323 ? -12.016 -25.641 8.719 1 95.31 323 SER B N 1
ATOM 5351 C CA . SER B 1 323 ? -13.227 -26.422 8.914 1 95.31 323 SER B CA 1
ATOM 5352 C C . SER B 1 323 ? -13.211 -27.688 8.07 1 95.31 323 SER B C 1
ATOM 5354 O O . SER B 1 323 ? -12.727 -27.672 6.934 1 95.31 323 SER B O 1
ATOM 5356 N N . SER B 1 324 ? -13.812 -28.719 8.555 1 92.5 324 SER B N 1
ATOM 5357 C CA . SER B 1 324 ? -13.922 -29.984 7.828 1 92.5 324 SER B CA 1
ATOM 5358 C C . SER B 1 324 ? -14.812 -29.828 6.605 1 92.5 324 SER B C 1
ATOM 5360 O O . SER B 1 324 ? -14.789 -30.672 5.707 1 92.5 324 SER B O 1
ATOM 5362 N N . LEU B 1 325 ? -15.516 -28.797 6.57 1 91.56 325 LEU B N 1
ATOM 5363 C CA . LEU B 1 325 ? -16.438 -28.578 5.465 1 91.56 325 LEU B CA 1
ATOM 5364 C C . LEU B 1 325 ? -15.734 -27.906 4.289 1 91.56 325 LEU B C 1
ATOM 5366 O O . LEU B 1 325 ? -16.297 -27.781 3.203 1 91.56 325 LEU B O 1
ATOM 5370 N N . ILE B 1 326 ? -14.523 -27.547 4.566 1 91.38 326 ILE B N 1
ATOM 5371 C CA . ILE B 1 326 ? -13.797 -26.812 3.545 1 91.38 326 ILE B CA 1
ATOM 5372 C C . ILE B 1 326 ? -12.594 -27.625 3.068 1 91.38 326 ILE B C 1
ATOM 5374 O O . ILE B 1 326 ? -11.711 -27.969 3.859 1 91.38 326 ILE B O 1
ATOM 5378 N N . PRO B 1 327 ? -12.656 -27.906 1.81 1 85.12 327 PRO B N 1
ATOM 5379 C CA . PRO B 1 327 ? -11.547 -28.703 1.28 1 85.12 327 PRO B CA 1
ATOM 5380 C C . PRO B 1 327 ? -10.211 -27.953 1.332 1 85.12 327 PRO B C 1
ATOM 5382 O O . PRO B 1 327 ? -10.18 -26.734 1.33 1 85.12 327 PRO B O 1
#

Nearest PDB structures (foldseek):
  8tic-assembly1_A  TM=7.908E-01  e=6.808E-18  Homo sapiens
  8tjc-assembly1_B  TM=7.995E-01  e=1.833E-17  Homo sapiens
  6wmn-assembly1_B  TM=8.106E-01  e=1.950E-17  Homo sapiens
  6wmn-assembly2_C  TM=7.926E-01  e=5.584E-17  Homo sapiens
  7jhm-assembly2_B  TM=8.078E-01  e=9.747E-17  Homo sapiens

InterPro domains:
  IPR002659 Glycosyl transferase, family 31 [PF01762] (69-257)
  IPR002659 Glycosyl transferase, family 31 [PTHR11214] (46-262)

Sequence (654 aa):
MLCKRRLKAVLNTRVFKLVTAVLLFICCVTVMLPNNETNVTKSNIDGKTESKLKTFLLIFIMTGPKNDDRRNAIRETWLNFENKDDSKHFFVIGTKNLPINVKNDLEIENQRHSDLMLLEQFEDSYDKLTEKLGLMLEWASDNVDFRFLFKADDDTFVRVDKIVQDLKNDKEKYLQQFLYWGYFYGRAHVKKTGPWKELNWQLCDYYLPYARGGGYILSSAIVSYIAKNWRIFEKYVSEDVTLGAWVAPLKVKRIHDTRFDTEYKTRGCKNSFTVSHKQSIGDMQAKYSSLMATGNLCTTEIVNFYGYQYDWDVPPSKCCVRSSLIPMLCKRRLKAVLNTRVFKLVTAVLLFICCVTVMLPNNETNVTKSNIDGKTESKLKTFLLIFIMTGPKNDDRRNAIRETWLNFENKDDSKHFFVIGTKNLPINVKNDLEIENQRHSDLMLLEQFEDSYDKLTEKLGLMLEWASDNVDFRFLFKADDDTFVRVDKIVQDLKNDKEKYLQQFLYWGYFYGRAHVKKTGPWKELNWQLCDYYLPYARGGGYILSSAIVSYIA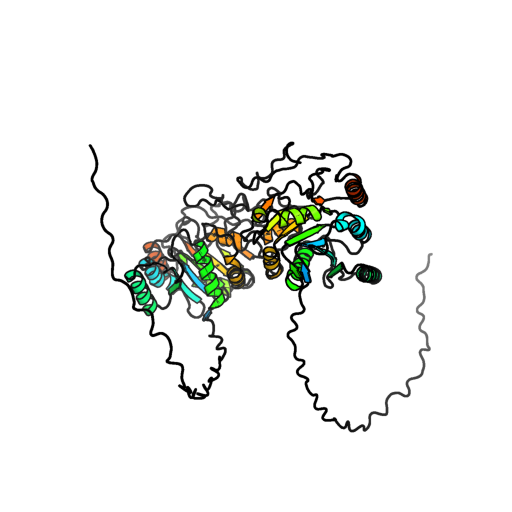KNWRIFEKYVSEDVTLGAWVAPLKVKRIHDTRFDTEYKTRGCKNSFTVSHKQSIGDMQAKYSSLMATGNLCTTEIVNFYGYQYDWDVPPSKCCVRSSLIP

Secondary structure (DSSP, 8-state):
--------------------TT------------------------------EEEEEEEEEE--TT-HHHHHHHHHTGGGG--TTTEEEEEEEE-TT--HHHHHHHHHHHHHH--EEEETT----GGGHHHHHHHHHHHHHHHEEEEEEEEEETT-EE-HHHHHHHHHH-HHHH--TTEEEE-EE--PBPP-SSTT--TT--S-SBPPPEE-TTEEEEEHHHHHHHHHHGGGB---SSHHHHHHHHTTTB--EEEE-TTEE-SSS--EE-TT-SEE-S--HHHHHHHHHHHHHHS-S-SS-EESS--B---TTS-GGGS--B-TT--/--------------------S-S-----------------------------EEEEEEEEEE--TT-HHHHHHHHHTGGGG--TTTEEEEEEEE-TT--HHHHHHHHHHHHHH--EEEETT----GGGHHHHHHHHHHHHHHHEEEEEEEEEETT-EE-HHHHHHHHHH-HHHH--TTEEEE-EE--PBPP-SSTT--TT--S-SBPPPEE-TTEEEEEHHHHHHHHHHGGGB---SSHHHHHHHHTTTB--EEEE-TTEE-SSS--EE-TT-SEE-S--HHHHHHHHHHHHHHS-S-SS-EESS--B---TTS-GGGS--B-TT--

pLDDT: mean 85.12, std 26.0, range [16.17, 98.94]

Radius of gyration: 34.7 Å; Cα contacts (8 Å, |Δi|>4): 1163; chains: 2; bounding box: 139×82×90 Å

Foldseek 3Di:
DDDDDDDDDDDDDDPDDPPDDPDDPDDDPPPPPPCPVPPPPPPCVVCPPVDFAEAAEEEEEEDELPVVVLVVLQVVFQCVLDDPRHYAYAYEYEDEPPDPVSVVVVVVVCVVPVRYDYHDNDDDDLQCVQVSVLVVLLCCLVRHHYFKYKYAYSQKHANPNVVSCCVPVCCVQAVDLWEKEAAKAAAAAAACDDPQHWPPDDDDRHQHIFHARRMIMTTNNLSNQSNVPVVVADGGRDNRSSSRVSCVVPPHDYHHDLLAQRHPDGQWDDQSRRMHGPHDSVLRVQQRVCCVVPVGSDPDTDGPFFFFQADPPDHSSPGGDGDPVGD/DDDDPDDDPDDDDDPDDDPDDPDDDPDDPPPPPPPPPPPPPPPCVPCPPVDFAEAAEEEEEEDELPVVVLVVLQVVFQCVLDDPRHYAYAYEYEDEPDDPVSVVVVVVVCVVPVRYDYHDNDDDDLQCVQVSVLVVLLCCLVRHHYFKYKYAYSQKHANPNVVSCCVPVCCVQAVDLWEKEAAKAAQAAAACDDPQHWPPDDDDRHQHIFHARRMIMTTNNLSNQSNVPVVVADGGRDNRSSSRVSCVVPPHDYHHDLLAQRHPDGQWDDQSRRMHGPHDSVLRVQQRVCCVVPVGSDPDTDGPFFFFQADPPDHSSPGGDGDPVGD